Protein 7O5Y (pdb70)

Solvent-accessible surface area: 27830 Å² total

Secondary structure (DSSP, 8-state):
-TTT--HHHHHHHHHHHHHHHHHHHHH--BTTB--HHHHHHHHHHT-SS-------EEEE-TTS-EEEE--EEE-TT--SGGGEEEEEEEEEEPTTSS-EEEEEEEEETTT--EEEEEEEEE--/--TTT--HHHHHHHHHHHHHHHHHHHHHS-BTTB--HHHHHHHHHHT-SS-------EEEE-TTS-EEEE--EEE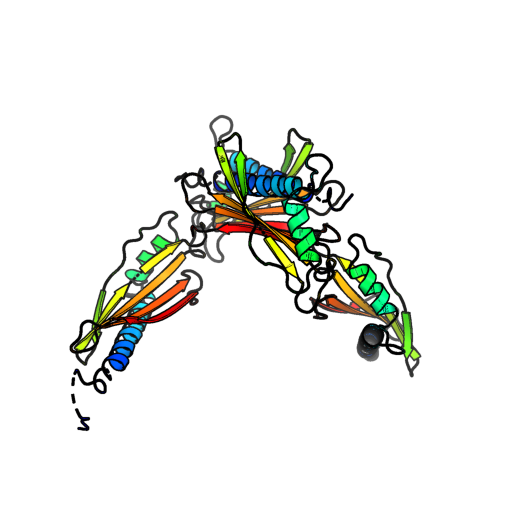PTT--SGGGEEEEEEEEEEPTTSS-EEEEEEEEETTT--EEEEEEEEE---/--STTT--HHHHHHHHHHHHHHHHHHHHHS-BTTB--HHHHHHHHHHT-SS-------EEEE-TTS-EEEE--EEEPTT--SGGGEEEEEEEEEEPTTSS-EEEEEEEEETTT--EEEEEEEEE---/-------TTT--HHHHHHHHHHHHHHHHHHHHHS-BTTB--HHHHHHHHHHT-SS-------EEEE-TTS-EEEE--EEE-TT--SGGGEEEEEEEEEEPTTSS-EEEEEEEEETTT--EEEEEEEEE-

Organism: Streptococcus sanguinis (NCBI:txid1305)

B-factor: mean 41.75, std 13.4, range [21.02, 93.72]

Sequence (506 aa):
QSQTQRYNYLKAKYTATSGTQLAWGAYLDPVDGNPSSVYAEFDERAHNVDPSTEPIKSTHTFKDGSVAEIENGQLVDGLTGPENYNITIKSKSKLAGSNDYYEHIVTFNFDTKGIRSEEGHLRSAQGQSQTQRYNYLKAKYTATSGTQLAWGAYLDPVDGNPSSVYAEFDERAHNVDPSTEPIKSTHTFKDGSVAEIENGQLVDGLTGPENYNITIKSKSKLAGSNDYYEHIVTFNFDTKGIRSEEGHLRSAQDHHHHQSQTQRYNYLKAKYTATSGTQLAWGAYLDPVDGNPSSVYAEFDERAHNNVDPSTEPIKSTHTFKDGSVAEIENGQLVDGLTGPENYNITIKSKSKLAGSNDYYEHIVTFNFDTKGIRSEEGHLRSSQTQRYNYLKAKYTATSGTQLAWGAYLDPVDGNPSSVYAEFDERAHNVDPSTEPIKSTHTFKDGSVAEIENGQLVDGLTGPENYNITIKSKSKLAGSNDYYEHIVTFNFDTKGIRSEEGHLRSA

Structure (mmCIF, N/CA/C/O backbone):
data_7O5Y
#
_entry.id   7O5Y
#
_cell.length_a   93.320
_cell.length_b   93.320
_cell.length_c   181.130
_cell.angle_alpha   90.000
_cell.angle_beta   90.000
_cell.angle_gamma   90.000
#
_symmetry.space_group_name_H-M   'P 43 21 2'
#
loop_
_entity.id
_entity.type
_entity.pdbx_description
1 polymer 'Type IV pilus biogenesis protein PilA'
2 non-polymer 'CHLORIDE ION'
3 water water
#
loop_
_atom_site.group_PDB
_atom_site.id
_atom_site.type_symbol
_atom_site.label_atom_id
_atom_site.label_alt_id
_atom_site.label_comp_id
_atom_site.label_asym_id
_atom_site.label_entity_id
_atom_site.label_seq_id
_atom_site.pdbx_PDB_ins_code
_atom_site.Cartn_x
_atom_site.Cartn_y
_atom_site.Cartn_z
_atom_site.occupancy
_atom_site.B_iso_or_equiv
_atom_site.auth_seq_id
_atom_site.auth_comp_id
_atom_site.auth_asym_id
_atom_site.auth_atom_id
_atom_site.pdbx_PDB_model_num
ATOM 1 N N . GLN A 1 12 ? 32.62400 32.40700 7.70600 1.000 50.47000 12 GLN B N 1
ATOM 2 C CA . GLN A 1 12 ? 33.60800 33.39200 7.26300 1.000 53.00000 12 GLN B CA 1
ATOM 3 C C . GLN A 1 12 ? 34.70200 33.61400 8.30500 1.000 44.56000 12 GLN B C 1
ATOM 4 O O . GLN A 1 12 ? 35.85300 33.24300 8.08900 1.000 43.35000 12 GLN B O 1
ATOM 10 N N . SER A 1 13 ? 34.34000 34.24000 9.42300 1.000 39.41000 13 SER B N 1
ATOM 11 C CA . SER A 1 13 ? 35.23700 34.30200 10.56700 1.000 36.80000 13 SER B CA 1
ATOM 12 C C . SER A 1 13 ? 35.43500 32.90600 11.15100 1.000 31.63000 13 SER B C 1
ATOM 13 O O . SER A 1 13 ? 34.65100 31.98600 10.90800 1.000 31.08000 13 SER B O 1
ATOM 16 N N . GLN A 1 14 ? 36.50400 32.75000 11.93600 1.000 30.17000 14 GLN B N 1
ATOM 17 C CA . GLN A 1 14 ? 36.67500 31.49900 12.66400 1.000 30.45000 14 GLN B CA 1
ATOM 18 C C . GLN A 1 14 ? 35.61000 31.33800 13.73900 1.000 29.74000 14 GLN B C 1
ATOM 19 O O . GLN A 1 14 ? 35.21900 30.21100 14.06700 1.000 27.57000 14 GLN B O 1
ATOM 25 N N . THR A 1 15 ? 35.13000 32.44900 14.29800 1.000 31.41000 15 THR B N 1
ATOM 26 C CA . THR A 1 15 ? 34.00100 32.38100 15.21700 1.000 31.65000 15 THR B CA 1
ATOM 27 C C . THR A 1 15 ? 32.77800 31.79600 14.52000 1.000 29.52000 15 THR B C 1
ATOM 28 O O . THR A 1 15 ? 32.11200 30.89300 15.04900 1.000 27.71000 15 THR B O 1
ATOM 32 N N . GLN A 1 16 ? 32.48300 32.28500 13.31500 1.000 31.59000 16 GLN B N 1
ATOM 33 C CA . GLN A 1 16 ? 31.33400 31.77300 12.57900 1.000 31.52000 16 GLN B CA 1
ATOM 34 C C . GLN A 1 16 ? 31.57400 30.34100 12.12400 1.000 29.83000 16 GLN B C 1
ATOM 35 O O . GLN A 1 16 ? 30.65400 29.51600 12.15200 1.000 28.71000 16 GLN B O 1
ATOM 41 N N . ARG A 1 17 ? 32.81000 30.01900 11.73000 1.000 26.42000 17 ARG B N 1
ATOM 42 C CA . ARG A 1 17 ? 33.12000 28.64400 11.34700 1.000 27.79000 17 ARG B CA 1
ATOM 43 C C . ARG A 1 17 ? 32.79000 27.65700 12.46800 1.000 27.30000 17 ARG B C 1
ATOM 44 O O . ARG A 1 17 ? 32.24300 26.58000 12.21000 1.000 27.65000 17 ARG B O 1
ATOM 60 N N . TYR A 1 19 ? 30.49500 28.02000 14.88700 1.000 25.60000 19 TYR B N 1
ATOM 61 C CA . TYR A 1 19 ? 29.04600 27.90300 14.94600 1.000 26.94000 19 TYR B CA 1
ATOM 62 C C . TYR A 1 19 ? 28.52700 27.07600 13.77600 1.000 26.88000 19 TYR B C 1
ATOM 63 O O . TYR A 1 19 ? 27.59100 26.28200 13.93400 1.000 28.13000 19 TYR B O 1
ATOM 72 N N . ASN A 1 20 ? 29.14900 27.22100 12.59900 1.000 28.41000 20 ASN B N 1
ATOM 73 C CA . ASN A 1 20 ? 28.71700 26.45100 11.43500 1.000 26.70000 20 ASN B CA 1
ATOM 74 C C . ASN A 1 20 ? 29.00100 24.96400 11.61500 1.000 27.83000 20 ASN B C 1
ATOM 75 O O . ASN A 1 20 ? 28.16700 24.12400 11.26200 1.000 25.65000 20 ASN B O 1
ATOM 80 N N . TYR A 1 21 ? 30.17600 24.62200 12.15500 1.000 24.32000 21 TYR B N 1
ATOM 81 C CA . TYR A 1 21 ? 30.48600 23.23300 12.48300 1.000 25.22000 21 TYR B CA 1
ATOM 82 C C . TYR A 1 21 ? 29.45400 22.63900 13.43600 1.000 25.95000 21 TYR B C 1
ATOM 83 O O . TYR A 1 21 ? 28.97500 21.51700 13.23000 1.000 23.11000 21 TYR B O 1
ATOM 92 N N . LEU A 1 22 ? 29.10200 23.37800 14.49600 1.000 24.26000 22 LEU B N 1
ATOM 93 C CA . LEU A 1 22 ? 28.12800 22.88200 15.46300 1.000 23.74000 22 LEU B CA 1
ATOM 94 C C . LEU A 1 22 ? 26.75600 22.69300 14.83700 1.000 23.54000 22 LEU B C 1
ATOM 95 O O . LEU A 1 22 ? 26.06300 21.71100 15.12900 1.000 26.44000 22 LEU B O 1
ATOM 100 N N . LYS A 1 23 ? 26.33700 23.64000 13.99500 1.000 23.13000 23 LYS B N 1
ATOM 101 C CA . LYS A 1 23 ? 25.02900 23.52900 13.35500 1.000 25.65000 23 LYS B CA 1
ATOM 102 C C . LYS A 1 23 ? 24.98400 22.33100 12.42000 1.000 24.01000 23 LYS B C 1
ATOM 103 O O . LYS A 1 23 ? 23.97800 21.61500 12.35800 1.000 23.28000 23 LYS B O 1
ATOM 109 N N . ALA A 1 24 ? 26.07800 22.09200 11.69800 1.000 24.37000 24 ALA B N 1
ATOM 110 C CA . ALA A 1 24 ? 26.15000 20.93600 10.81100 1.000 23.95000 24 ALA B CA 1
ATOM 111 C C . ALA A 1 24 ? 26.11700 19.62700 11.59200 1.000 24.45000 24 ALA B C 1
ATOM 112 O O . ALA A 1 24 ? 25.47600 18.65800 11.16600 1.000 23.65000 24 ALA B O 1
ATOM 114 N N . LYS A 1 25 ? 26.82500 19.56900 12.72900 1.000 24.44000 25 LYS B N 1
ATOM 115 C CA . LYS A 1 25 ? 26.75100 18.38800 13.58300 1.000 24.76000 25 LYS B CA 1
ATOM 116 C C . LYS A 1 25 ? 25.32600 18.16100 14.06300 1.000 24.29000 25 LYS B C 1
ATOM 117 O O . LYS A 1 25 ? 24.83800 17.02600 14.08500 1.000 22.98000 25 LYS B O 1
ATOM 123 N N . TYR A 1 26 ? 24.63600 19.23900 14.42500 1.000 22.92000 26 TYR B N 1
ATOM 124 C CA . TYR A 1 26 ? 23.26000 19.12000 14.88200 1.000 26.35000 26 TYR B CA 1
ATOM 125 C C . TYR A 1 26 ? 22.34400 18.65000 13.75800 1.000 23.13000 26 TYR B C 1
ATOM 126 O O . TYR A 1 26 ? 21.48200 17.79100 13.97000 1.000 25.48000 26 TYR B O 1
ATOM 135 N N . THR A 1 27 ? 22.51800 19.20100 12.56100 1.000 23.49000 27 THR B N 1
ATOM 136 C CA . THR A 1 27 ? 21.64500 18.83100 11.45100 1.000 23.35000 27 THR B CA 1
ATOM 137 C C . THR A 1 27 ? 21.89500 17.39700 11.01500 1.000 23.75000 27 THR B C 1
ATOM 138 O O . THR A 1 27 ? 20.94800 16.64500 10.75800 1.000 23.87000 27 THR B O 1
ATOM 142 N N . ALA A 1 28 ? 23.16400 16.99800 10.93800 1.000 22.62000 28 ALA B N 1
ATOM 143 C CA . ALA A 1 28 ? 23.48000 15.61300 10.61800 1.000 24.66000 28 ALA B CA 1
ATOM 144 C C . ALA A 1 28 ? 22.81400 14.66800 11.60700 1.000 23.74000 28 ALA B C 1
ATOM 145 O O . ALA A 1 28 ? 22.20900 13.66500 11.21200 1.000 23.13000 28 ALA B O 1
ATOM 147 N N . THR A 1 29 ? 22.89200 14.98800 12.90500 1.000 23.39000 29 THR B N 1
ATOM 148 C CA . THR A 1 29 ? 22.25400 14.14100 13.90700 1.000 22.17000 29 THR B CA 1
ATOM 149 C C . THR A 1 29 ? 20.74300 14.11300 13.72000 1.000 23.50000 29 THR B C 1
ATOM 150 O O . THR A 1 29 ? 20.11100 13.05800 13.87100 1.000 23.02000 29 THR B O 1
ATOM 154 N N . SER A 1 30 ? 20.14800 15.26600 13.39600 1.000 22.24000 30 SER B N 1
ATOM 155 C CA . SER A 1 30 ? 18.71800 15.31500 13.11500 1.000 23.91000 30 SER B CA 1
ATOM 156 C C . SER A 1 30 ? 18.35700 14.43400 11.93100 1.000 23.63000 30 SER B C 1
ATOM 157 O O . SER A 1 30 ? 17.28000 13.82800 11.91300 1.000 22.85000 30 SER B O 1
ATOM 160 N N . GLY A 1 31 ? 19.24200 14.35800 10.93500 1.000 23.25000 31 GLY B N 1
ATOM 161 C CA . GLY A 1 31 ? 19.01100 13.44800 9.82400 1.000 22.78000 31 GLY B CA 1
ATOM 162 C C . GLY A 1 31 ? 18.98800 12.00100 10.26100 1.000 25.08000 31 GLY B C 1
ATOM 163 O O . GLY A 1 31 ? 18.16400 11.20500 9.79500 1.000 23.06000 31 GLY B O 1
ATOM 164 N N . THR A 1 32 ? 19.88600 11.62700 11.16800 1.000 22.58000 32 THR B N 1
ATOM 165 C CA . THR A 1 32 ? 19.86800 10.26000 11.65800 1.000 23.08000 32 THR B CA 1
ATOM 166 C C . THR A 1 32 ? 18.56400 9.95700 12.37500 1.000 25.97000 32 THR B C 1
ATOM 167 O O . THR A 1 32 ? 17.99400 8.87400 12.20900 1.000 22.29000 32 THR B O 1
ATOM 171 N N . GLN A 1 33 ? 18.06900 10.90800 13.16800 1.000 23.47000 33 GLN B N 1
ATOM 172 C CA . GLN A 1 33 ? 16.79600 10.68700 13.84500 1.000 23.58000 33 GLN B CA 1
ATOM 173 C C . GLN A 1 33 ? 15.66600 10.53600 12.84100 1.000 24.69000 33 GLN B C 1
ATOM 174 O O . GLN A 1 33 ? 14.79600 9.67300 12.99600 1.000 23.53000 33 GLN B O 1
ATOM 180 N N . LEU A 1 34 ? 15.65900 11.37800 11.81400 1.000 24.37000 34 LEU B N 1
ATOM 181 C CA . LEU A 1 34 ? 14.63300 11.27000 10.78500 1.000 25.78000 34 LEU B CA 1
ATOM 182 C C . LEU A 1 34 ? 14.66400 9.88900 10.13900 1.000 24.96000 34 LEU B C 1
ATOM 183 O O . LEU A 1 34 ? 13.62100 9.25300 9.95500 1.000 25.09000 34 LEU B O 1
ATOM 188 N N . ALA A 1 35 ? 15.86200 9.40300 9.81000 1.000 22.52000 35 ALA B N 1
ATOM 189 C CA . ALA A 1 35 ? 16.00100 8.08600 9.19400 1.000 26.81000 35 ALA B CA 1
ATOM 190 C C . ALA A 1 35 ? 15.49200 6.98100 10.11600 1.000 26.12000 35 ALA B C 1
ATOM 191 O O . ALA A 1 35 ? 14.80100 6.05500 9.67500 1.000 26.56000 35 ALA B O 1
ATOM 193 N N . TRP A 1 36 ? 15.84900 7.05200 11.40300 1.000 23.36000 36 TRP B N 1
ATOM 194 C CA . TRP A 1 36 ? 15.37100 6.07500 12.37500 1.000 25.93000 36 TRP B CA 1
ATOM 195 C C . TRP A 1 36 ? 13.84600 6.04700 12.41900 1.000 26.51000 36 TRP B C 1
ATOM 196 O O . TRP A 1 36 ? 13.23200 4.97200 12.41100 1.000 26.71000 36 TRP B O 1
ATOM 207 N N . GLY A 1 37 ? 13.21900 7.22300 12.43500 1.000 25.87000 37 GLY B N 1
ATOM 208 C CA . GLY A 1 37 ? 11.76700 7.27900 12.40000 1.000 25.77000 37 GLY B CA 1
ATOM 209 C C . GLY A 1 37 ? 11.18800 6.72900 11.10600 1.000 27.12000 37 GLY B C 1
ATOM 210 O O . GLY A 1 37 ? 10.19900 5.99500 11.12600 1.000 29.94000 37 GLY B O 1
ATOM 211 N N . ALA A 1 38 ? 11.79800 7.07800 9.96900 1.000 26.02000 38 ALA B N 1
ATOM 212 C CA . ALA A 1 38 ? 11.31000 6.55400 8.69200 1.000 30.03000 38 ALA B CA 1
ATOM 213 C C . ALA A 1 38 ? 11.39300 5.03600 8.66200 1.000 31.00000 38 ALA B C 1
ATOM 214 O O . ALA A 1 38 ? 10.49800 4.36000 8.13700 1.000 30.24000 38 ALA B O 1
ATOM 216 N N . TYR A 1 39 ? 12.46700 4.48500 9.22800 1.000 26.80000 39 TYR B N 1
ATOM 217 C CA . TYR A 1 39 ? 12.63000 3.03900 9.31200 1.000 28.16000 39 TYR B CA 1
ATOM 218 C C . TYR A 1 39 ? 11.53500 2.41000 10.16600 1.000 31.12000 39 TYR B C 1
ATOM 219 O O . TYR A 1 39 ? 10.89900 1.43200 9.76100 1.000 31.82000 39 TYR B O 1
ATOM 228 N N . LEU A 1 40 ? 11.27900 2.97900 11.34100 1.000 27.05000 40 LEU B N 1
ATOM 229 C CA . LEU A 1 40 ? 10.44400 2.33100 12.34500 1.000 28.13000 40 LEU B CA 1
ATOM 230 C C . LEU A 1 40 ? 8.96400 2.65500 12.22000 1.000 32.93000 40 LEU B C 1
ATOM 231 O O . LEU A 1 40 ? 8.12700 1.80500 12.54800 1.000 34.76000 40 LEU B O 1
ATOM 236 N N . ASP A 1 41 ? 8.61700 3.85800 11.79200 1.000 35.56000 41 ASP B N 1
ATOM 237 C CA . ASP A 1 41 ? 7.23800 4.31100 11.94300 1.000 32.34000 41 ASP B CA 1
ATOM 238 C C . ASP A 1 41 ? 6.36300 3.72300 10.84400 1.000 38.16000 41 ASP B C 1
ATOM 239 O O . ASP A 1 41 ? 6.74900 3.74900 9.66800 1.000 38.52000 41 ASP B O 1
ATOM 244 N N . PRO A 1 42 ? 5.19600 3.18400 11.17800 1.000 42.19000 42 PRO B N 1
ATOM 245 C CA . PRO A 1 42 ? 4.30200 2.67000 10.14100 1.000 45.16000 42 PRO B CA 1
ATOM 246 C C . PRO A 1 42 ? 3.73200 3.80300 9.30500 1.000 47.06000 42 PRO B C 1
ATOM 247 O O . PRO A 1 42 ? 3.66500 4.96100 9.72800 1.000 44.33000 42 PRO B O 1
ATOM 251 N N . VAL A 1 43 ? 3.35300 3.45100 8.08000 1.000 47.62000 43 VAL B N 1
ATOM 252 C CA . VAL A 1 43 ? 2.66800 4.35300 7.16500 1.000 51.39000 43 VAL B CA 1
ATOM 253 C C . VAL A 1 43 ? 1.37100 3.67000 6.76000 1.000 58.14000 43 VAL B C 1
ATOM 254 O O . VAL A 1 43 ? 1.40000 2.57500 6.18400 1.000 54.50000 43 VAL B O 1
ATOM 258 N N . ASP A 1 44 ? 0.24000 4.30600 7.07200 1.000 61.88000 44 ASP B N 1
ATOM 259 C CA . ASP A 1 44 ? -1.08100 3.73400 6.80800 1.000 60.59000 44 ASP B CA 1
ATOM 260 C C . ASP A 1 44 ? -1.19400 2.32500 7.38600 1.000 59.58000 44 ASP B C 1
ATOM 261 O O . ASP A 1 44 ? -1.72000 1.40500 6.75400 1.000 58.46000 44 ASP B O 1
ATOM 266 N N . GLY A 1 45 ? -0.67000 2.15000 8.59600 1.000 58.64000 45 GLY B N 1
ATOM 267 C CA . GLY A 1 45 ? -0.81200 0.91000 9.32500 1.000 57.73000 45 GLY B CA 1
ATOM 268 C C . GLY A 1 45 ? 0.14600 -0.20100 8.94900 1.000 61.32000 45 GLY B C 1
ATOM 269 O O . GLY A 1 45 ? 0.08500 -1.27200 9.56600 1.000 64.75000 45 GLY B O 1
ATOM 270 N N . ASN A 1 46 ? 1.02400 0.00700 7.98100 1.000 56.72000 46 ASN B N 1
ATOM 271 C CA . ASN A 1 46 ? 1.94200 -1.03800 7.54000 1.000 56.28000 46 ASN B CA 1
ATOM 272 C C . ASN A 1 46 ? 3.36300 -0.51100 7.52100 1.000 50.68000 46 ASN B C 1
ATOM 273 O O . ASN A 1 46 ? 3.58500 0.70500 7.51600 1.000 50.99000 46 ASN B O 1
ATOM 278 N N . PRO A 1 47 ? 4.36300 -1.40500 7.53200 1.000 54.22000 47 PRO B N 1
ATOM 279 C CA . PRO A 1 47 ? 5.76200 -0.95800 7.54100 1.000 51.15000 47 PRO B CA 1
ATOM 280 C C . PRO A 1 47 ? 6.06800 0.02400 6.42000 1.000 47.78000 47 PRO B C 1
ATOM 281 O O . PRO A 1 47 ? 5.41800 0.03200 5.37200 1.000 42.78000 47 PRO B O 1
ATOM 285 N N . SER A 1 48 ? 7.06300 0.87000 6.66200 1.000 37.04000 48 SER B N 1
ATOM 286 C CA . SER A 1 48 ? 7.53300 1.78700 5.64300 1.000 36.32000 48 SER B CA 1
ATOM 287 C C . SER A 1 48 ? 8.10600 1.00800 4.47000 1.000 34.40000 48 SER B C 1
ATOM 288 O O . SER A 1 48 ? 8.48100 -0.15900 4.59300 1.000 38.85000 48 SER B O 1
ATOM 291 N N . SER A 1 49 ? 8.19100 1.67600 3.32100 1.000 38.06000 49 SER B N 1
ATOM 292 C CA . SER A 1 49 ? 8.87200 1.05100 2.19800 1.000 41.15000 49 SER B CA 1
ATOM 293 C C . SER A 1 49 ? 10.33100 0.77100 2.54100 1.000 37.15000 49 SER B C 1
ATOM 294 O O . SER A 1 49 ? 10.88300 -0.24600 2.11100 1.000 35.79000 49 SER B O 1
ATOM 297 N N . VAL A 1 50 ? 10.95200 1.63500 3.35000 1.000 36.69000 50 VAL B N 1
ATOM 298 C CA . VAL A 1 50 ? 12.34800 1.40700 3.72900 1.000 36.21000 50 VAL B CA 1
ATOM 299 C C . VAL A 1 50 ? 12.46200 0.19700 4.63800 1.000 30.25000 50 VAL B C 1
ATOM 300 O O . VAL A 1 50 ? 13.35500 -0.65000 4.46100 1.000 33.00000 50 VAL B O 1
ATOM 304 N N . TYR A 1 51 ? 11.57300 0.06300 5.63200 1.000 30.02000 51 TYR B N 1
ATOM 305 C CA . TYR A 1 51 ? 11.61500 -1.11600 6.48300 1.000 32.37000 51 TYR B CA 1
ATOM 306 C C . TYR A 1 51 ? 11.35900 -2.38000 5.67000 1.000 34.46000 51 TYR B C 1
ATOM 307 O O . TYR A 1 51 ? 12.05200 -3.38800 5.82700 1.000 32.83000 51 TYR B O 1
ATOM 316 N N . ALA A 1 52 ? 10.34600 -2.33400 4.80100 1.000 34.67000 52 ALA B N 1
ATOM 317 C CA . ALA A 1 52 ? 10.03100 -3.49200 3.97000 1.000 37.84000 52 ALA B CA 1
ATOM 318 C C . ALA A 1 52 ? 11.23800 -3.92400 3.15000 1.000 33.94000 52 ALA B C 1
ATOM 319 O O . ALA A 1 52 ? 11.49900 -5.12400 3.00600 1.000 36.86000 52 ALA B O 1
ATOM 321 N N . GLU A 1 53 ? 11.99000 -2.96400 2.61000 1.000 31.24000 53 GLU B N 1
ATOM 322 C CA . GLU A 1 53 ? 13.16300 -3.30800 1.81500 1.000 32.23000 53 GLU B CA 1
ATOM 323 C C . GLU A 1 53 ? 14.20900 -4.01800 2.66600 1.000 34.55000 53 GLU B C 1
ATOM 324 O O . GLU A 1 53 ? 14.77500 -5.03800 2.25700 1.000 32.02000 53 GLU B O 1
ATOM 330 N N . PHE A 1 54 ? 14.47700 -3.49500 3.86500 1.000 29.35000 54 PHE B N 1
ATOM 331 C CA . PHE A 1 54 ? 15.51100 -4.10400 4.69000 1.000 31.16000 54 PHE B CA 1
ATOM 332 C C . PHE A 1 54 ? 15.04800 -5.43000 5.26900 1.000 28.54000 54 PHE B C 1
ATOM 333 O O . PHE A 1 54 ? 15.86800 -6.33000 5.48400 1.000 31.67000 54 PHE B O 1
ATOM 341 N N . ASP A 1 55 ? 13.74600 -5.56400 5.52700 1.000 31.47000 55 ASP B N 1
ATOM 342 C CA . ASP A 1 55 ? 13.20200 -6.83900 5.97800 1.000 35.22000 55 ASP B CA 1
ATOM 343 C C . ASP A 1 55 ? 13.42700 -7.92200 4.92700 1.000 38.63000 55 ASP B C 1
ATOM 344 O O . ASP A 1 55 ? 13.83200 -9.04400 5.25300 1.000 34.57000 55 ASP B O 1
ATOM 349 N N . GLU A 1 56 ? 13.19500 -7.59000 3.65500 1.000 35.01000 56 GLU B N 1
ATOM 350 C CA . GLU A 1 56 ? 13.48300 -8.53700 2.58400 1.000 38.42000 56 GLU B CA 1
ATOM 351 C C . GLU A 1 56 ? 14.97100 -8.84800 2.51500 1.000 36.78000 56 GLU B C 1
ATOM 352 O O . GLU A 1 56 ? 15.36700 -10.01200 2.37500 1.000 33.77000 56 GLU B O 1
ATOM 358 N N . ARG A 1 57 ? 15.81500 -7.81500 2.58100 1.000 34.59000 57 ARG B N 1
ATOM 359 C CA . ARG A 1 57 ? 17.25700 -8.03300 2.52200 1.000 31.92000 57 ARG B CA 1
ATOM 360 C C . ARG A 1 57 ? 17.72700 -8.90700 3.67500 1.000 33.13000 57 ARG B C 1
ATOM 361 O O . ARG A 1 57 ? 18.51100 -9.84000 3.47800 1.000 33.54000 57 ARG B O 1
ATOM 369 N N . ALA A 1 58 ? 17.26600 -8.60400 4.89200 1.000 30.32000 58 ALA B N 1
ATOM 370 C CA . ALA A 1 58 ? 17.75600 -9.31600 6.06900 1.000 31.16000 58 ALA B CA 1
ATOM 371 C C . ALA A 1 58 ? 17.47700 -10.80900 5.98500 1.000 37.53000 58 ALA B C 1
ATOM 372 O O . ALA A 1 58 ? 18.20700 -11.61200 6.57800 1.000 37.89000 58 ALA B O 1
ATOM 374 N N . HIS A 1 59 ? 16.42700 -11.20200 5.26800 1.000 36.14000 59 HIS B N 1
ATOM 375 C CA . HIS A 1 59 ? 16.04000 -12.60200 5.17100 1.000 37.71000 59 HIS B CA 1
ATOM 376 C C . HIS A 1 59 ? 16.46300 -13.23100 3.85000 1.000 40.79000 59 HIS B C 1
ATOM 377 O O . HIS A 1 59 ? 15.94800 -14.29300 3.47900 1.000 40.71000 59 HIS B O 1
ATOM 384 N N . ASN A 1 60 ? 17.40000 -12.60600 3.14800 1.000 36.75000 60 ASN B N 1
ATOM 385 C CA . ASN A 1 60 ? 17.91500 -13.09700 1.87900 1.000 41.08000 60 ASN B CA 1
ATOM 386 C C . ASN A 1 60 ? 19.37300 -13.49800 2.05500 1.000 39.01000 60 ASN B C 1
ATOM 387 O O . ASN A 1 60 ? 20.14200 -12.78800 2.70800 1.000 38.83000 60 ASN B O 1
ATOM 392 N N . VAL A 1 61 ? 19.76100 -14.63800 1.47500 1.000 39.13000 61 VAL B N 1
ATOM 393 C CA . VAL A 1 61 ? 21.13100 -15.11700 1.66300 1.000 40.72000 61 VAL B CA 1
ATOM 394 C C . VAL A 1 61 ? 22.13900 -14.35600 0.82000 1.000 38.80000 61 VAL B C 1
ATOM 395 O O . VAL A 1 61 ? 23.34600 -14.46300 1.06700 1.000 43.10000 61 VAL B O 1
ATOM 399 N N . ASP A 1 62 ? 21.68500 -13.59200 -0.16700 1.000 37.09000 62 ASP B N 1
ATOM 400 C CA . ASP A 1 62 ? 22.55800 -12.76800 -1.00500 1.000 43.30000 62 ASP B CA 1
ATOM 401 C C . ASP A 1 62 ? 21.82700 -11.45900 -1.25900 1.000 39.25000 62 ASP B C 1
ATOM 402 O O . ASP A 1 62 ? 21.34600 -11.19100 -2.36900 1.000 40.25000 62 ASP B O 1
ATOM 407 N N . PRO A 1 63 ? 21.69000 -10.62400 -0.23200 1.000 39.96000 63 PRO B 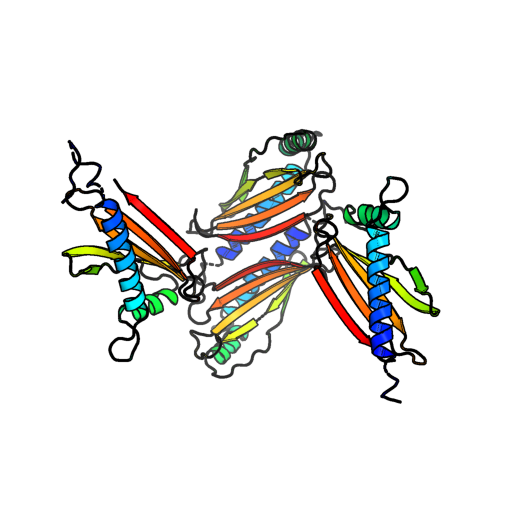N 1
ATOM 408 C CA . PRO A 1 63 ? 20.80900 -9.46300 -0.33700 1.000 35.91000 63 PRO B CA 1
ATOM 409 C C . PRO A 1 63 ? 21.39000 -8.38600 -1.23100 1.000 33.20000 63 PRO B C 1
ATOM 410 O O . PRO A 1 63 ? 22.60400 -8.28600 -1.42900 1.000 35.04000 63 PRO B O 1
ATOM 414 N N . SER A 1 64 ? 20.49000 -7.57600 -1.77900 1.000 36.05000 64 SER B N 1
ATOM 415 C CA . SER A 1 64 ? 20.89200 -6.32300 -2.39300 1.000 33.99000 64 SER B CA 1
ATOM 416 C C . SER A 1 64 ? 21.72000 -5.51100 -1.40900 1.000 31.02000 64 SER B C 1
ATOM 417 O O . SER A 1 64 ? 21.44000 -5.49700 -0.20900 1.000 33.33000 64 SER B O 1
ATOM 420 N N . THR A 1 65 ? 22.76200 -4.86200 -1.92000 1.000 31.98000 65 THR B N 1
ATOM 421 C CA . THR A 1 65 ? 23.52700 -3.88500 -1.15600 1.000 35.18000 65 THR B CA 1
ATOM 422 C C . THR A 1 65 ? 23.47200 -2.51900 -1.82900 1.000 34.47000 65 THR B C 1
ATOM 423 O O . THR A 1 65 ? 24.44600 -1.76700 -1.81400 1.000 34.59000 65 THR B O 1
ATOM 427 N N . GLU A 1 66 ? 22.33100 -2.20500 -2.43100 1.000 35.00000 66 GLU B N 1
ATOM 428 C CA . GLU A 1 66 ? 22.11600 -0.90200 -3.04600 1.000 36.43000 66 GLU B CA 1
ATOM 429 C C . GLU A 1 66 ? 21.73000 0.10800 -1.97400 1.000 28.26000 66 GLU B C 1
ATOM 430 O O . GLU A 1 66 ? 20.75000 -0.10700 -1.25800 1.000 29.67000 66 GLU B O 1
ATOM 436 N N . PRO A 1 67 ? 22.45600 1.21800 -1.83600 1.000 30.86000 67 PRO B N 1
ATOM 437 C CA . PRO A 1 67 ? 22.06900 2.21300 -0.83300 1.000 31.32000 67 PRO B CA 1
ATOM 438 C C . PRO A 1 67 ? 20.69500 2.78900 -1.12600 1.000 31.87000 67 PRO B C 1
ATOM 439 O O . PRO A 1 67 ? 20.26900 2.90500 -2.27900 1.000 33.71000 67 PRO B O 1
ATOM 443 N N . ILE A 1 68 ? 19.99400 3.12500 -0.05300 1.000 27.45000 68 ILE B N 1
ATOM 444 C CA . ILE A 1 68 ? 18.73300 3.84500 -0.11000 1.000 29.78000 68 ILE B CA 1
ATOM 445 C C . ILE A 1 68 ? 19.02000 5.28200 0.30300 1.000 29.72000 68 ILE B C 1
ATOM 446 O O . ILE A 1 68 ? 19.47900 5.53400 1.42500 1.000 28.08000 68 ILE B O 1
ATOM 451 N N . LYS A 1 69 ? 18.77700 6.22200 -0.60600 1.000 29.82000 69 LYS B N 1
ATOM 452 C CA . LYS A 1 69 ? 19.24100 7.59200 -0.44800 1.000 28.31000 69 LYS B CA 1
ATOM 453 C C . LYS A 1 69 ? 18.06500 8.55100 -0.35800 1.000 29.39000 69 LYS B C 1
ATOM 454 O O . LYS A 1 69 ? 17.05200 8.37500 -1.03900 1.000 28.62000 69 LYS B O 1
ATOM 460 N N . SER A 1 70 ? 18.20900 9.57000 0.48700 1.000 26.21000 70 SER B N 1
ATOM 461 C CA . SER A 1 70 ? 17.20100 10.61200 0.60600 1.000 24.06000 70 SER B CA 1
ATOM 462 C C . SER A 1 70 ? 17.88600 11.88900 1.06400 1.000 27.21000 70 SER B C 1
ATOM 463 O O . SER A 1 70 ? 19.02300 11.86900 1.53800 1.000 26.73000 70 SER B O 1
ATOM 466 N N . THR A 1 71 ? 17.19800 13.00900 0.87800 1.000 22.13000 71 THR B N 1
ATOM 467 C CA . THR A 1 71 ? 17.68100 14.31000 1.32500 1.000 21.32000 71 THR B CA 1
ATOM 468 C C . THR A 1 71 ? 16.52000 15.01100 2.01000 1.000 25.14000 71 THR B C 1
ATOM 469 O O . THR A 1 71 ? 15.37600 14.86700 1.58100 1.000 23.19000 71 THR B O 1
ATOM 473 N N . HIS A 1 72 ? 16.79800 15.73900 3.08900 1.000 22.21000 72 HIS B N 1
ATOM 474 C CA . HIS A 1 72 ? 15.71700 16.37700 3.82200 1.000 24.83000 72 HIS B CA 1
ATOM 475 C C . HIS A 1 72 ? 16.09600 17.80400 4.17300 1.000 27.49000 72 HIS B C 1
ATOM 476 O O . HIS A 1 72 ? 17.22300 18.06300 4.59500 1.000 24.28000 72 HIS B O 1
ATOM 483 N N . THR A 1 73 ? 15.15600 18.72800 3.98900 1.000 24.56000 73 THR B N 1
ATOM 484 C CA . THR A 1 73 ? 15.32400 20.11200 4.41800 1.000 27.82000 73 THR B CA 1
ATOM 485 C C . THR A 1 73 ? 14.47100 20.32300 5.66100 1.000 29.62000 73 THR B C 1
ATOM 486 O O . THR A 1 73 ? 13.25600 20.09500 5.62800 1.000 29.60000 73 THR B O 1
ATOM 490 N N . PHE A 1 74 ? 15.10600 20.73700 6.75600 1.000 28.10000 74 PHE B N 1
ATOM 491 C CA . PHE A 1 74 ? 14.39600 20.99800 7.99800 1.000 31.15000 74 PHE B CA 1
ATOM 492 C C . PHE A 1 74 ? 13.78800 22.40900 7.97900 1.000 31.12000 74 PHE B C 1
ATOM 493 O O . PHE A 1 74 ? 14.04800 23.20900 7.07900 1.000 31.89000 74 PHE B O 1
ATOM 501 N N . LYS A 1 75 ? 12.95500 22.70000 8.99200 1.000 37.28000 75 LYS B N 1
ATOM 502 C CA . LYS A 1 75 ? 12.28800 24.00400 9.10200 1.000 39.80000 75 LYS B CA 1
ATOM 503 C C . LYS A 1 75 ? 13.26700 25.16600 8.96400 1.000 40.84000 75 LYS B C 1
ATOM 504 O O . LYS A 1 75 ? 12.98400 26.14400 8.26100 1.000 40.05000 75 LYS B O 1
ATOM 510 N N . ASP A 1 76 ? 14.41500 25.08800 9.63800 1.000 38.33000 76 ASP B N 1
ATOM 511 C CA . ASP A 1 76 ? 15.36700 26.19200 9.59800 1.000 39.37000 76 ASP B CA 1
ATOM 512 C C . ASP A 1 76 ? 16.15400 26.25600 8.30100 1.000 42.59000 76 ASP B C 1
ATOM 513 O O . ASP A 1 76 ? 17.05300 27.09500 8.18500 1.000 45.45000 76 ASP B O 1
ATOM 518 N N . GLY A 1 77 ? 15.84700 25.40900 7.32300 1.000 36.85000 77 GLY B N 1
ATOM 519 C CA . GLY A 1 77 ? 16.53600 25.46500 6.05700 1.000 35.54000 77 GLY B CA 1
ATOM 520 C C . GLY A 1 77 ? 17.82400 24.67900 5.98800 1.000 34.26000 77 GLY B C 1
ATOM 521 O O . GLY A 1 77 ? 18.46200 24.66700 4.92800 1.000 34.34000 77 GLY B O 1
ATOM 522 N N . SER A 1 78 ? 18.24000 24.03200 7.07400 1.000 32.25000 78 SER B N 1
ATOM 523 C CA . SER A 1 78 ? 19.41500 23.18300 6.97300 1.000 30.19000 78 SER B CA 1
ATOM 524 C C . SER A 1 78 ? 19.03500 21.85200 6.32700 1.000 28.43000 78 SER B C 1
ATOM 525 O O . SER A 1 78 ? 17.88500 21.40500 6.37800 1.000 27.82000 78 SER B O 1
ATOM 528 N N . VAL A 1 79 ? 20.02100 21.22200 5.70300 1.000 27.73000 79 VAL B N 1
ATOM 529 C CA . VAL A 1 79 ? 19.79400 20.07100 4.84000 1.000 26.94000 79 VAL B CA 1
ATOM 530 C C . VAL A 1 79 ? 20.65100 18.91100 5.32400 1.000 26.19000 79 VAL B C 1
ATOM 531 O O . VAL A 1 79 ? 21.85000 19.07900 5.57200 1.000 25.45000 79 VAL B O 1
ATOM 535 N N . ALA A 1 80 ? 20.03800 17.73700 5.44400 1.000 22.87000 80 ALA B N 1
ATOM 536 C CA . ALA A 1 80 ? 20.75900 16.49600 5.68600 1.000 21.84000 80 ALA B CA 1
ATOM 537 C C . ALA A 1 80 ? 20.61700 15.57500 4.48300 1.000 25.25000 80 ALA B C 1
ATOM 538 O O . ALA A 1 80 ? 19.51000 15.35700 3.98600 1.000 22.41000 80 ALA B O 1
ATOM 540 N N . GLU A 1 81 ? 21.74300 15.01900 4.03900 1.000 21.99000 81 GLU B N 1
ATOM 541 C CA . GLU A 1 81 ? 21.77900 14.02400 2.97700 1.000 24.19000 81 GLU B CA 1
ATOM 542 C C . GLU A 1 81 ? 21.99900 12.66900 3.63400 1.000 26.30000 81 GLU B C 1
ATOM 543 O O . GLU A 1 81 ? 23.00300 12.47000 4.32700 1.000 25.32000 81 GLU B O 1
ATOM 549 N N . ILE A 1 82 ? 21.06300 11.74800 3.41700 1.000 21.50000 82 ILE B N 1
ATOM 550 C CA . ILE A 1 82 ? 20.94800 10.54000 4.22100 1.000 21.31000 82 ILE B CA 1
ATOM 551 C C . ILE A 1 82 ? 21.06000 9.31400 3.32400 1.000 28.07000 82 ILE B C 1
ATOM 552 O O . ILE A 1 82 ? 20.48900 9.27700 2.23300 1.000 24.93000 82 ILE B O 1
ATOM 557 N N . GLU A 1 83 ? 21.78000 8.30400 3.80400 1.000 25.47000 83 GLU B N 1
ATOM 558 C CA . GLU A 1 83 ? 21.87900 7.03000 3.10400 1.000 28.27000 83 GLU B CA 1
ATOM 559 C C . GLU A 1 83 ? 21.71400 5.90400 4.11100 1.000 31.92000 83 GLU B C 1
ATOM 560 O O . GLU A 1 83 ? 22.24700 5.98200 5.22200 1.000 29.62000 83 GLU B O 1
ATOM 574 N N . ASN A 1 85 ? 22.02500 1.52400 4.26700 1.000 26.28000 85 ASN B N 1
ATOM 575 C CA . ASN A 1 85 ? 22.43000 0.30400 3.58200 1.000 23.22000 85 ASN B CA 1
ATOM 576 C C . ASN A 1 85 ? 22.65600 -0.76700 4.63900 1.000 26.92000 85 ASN B C 1
ATOM 577 O O . ASN A 1 85 ? 22.70000 -0.48000 5.83600 1.000 25.60000 85 ASN B O 1
ATOM 582 N N . GLY A 1 86 ? 22.78700 -2.00800 4.18400 1.000 25.62000 86 GLY B N 1
ATOM 583 C CA . GLY A 1 86 ? 23.00500 -3.12500 5.09400 1.000 25.81000 86 GLY B CA 1
ATOM 584 C C . GLY A 1 86 ? 23.96200 -4.09100 4.51800 1.000 26.00000 86 GLY B C 1
ATOM 585 O O . GLY A 1 86 ? 24.20900 -4.15600 3.30000 1.000 30.87000 86 GLY B O 1
ATOM 586 N N . GLN A 1 87 ? 24.57500 -4.90200 5.39600 1.000 30.60000 87 GLN B N 1
ATOM 587 C CA . GLN A 1 87 ? 25.38100 -6.01200 4.94900 1.000 35.14000 87 GLN B CA 1
ATOM 588 C C . GLN A 1 87 ? 25.34700 -7.10400 6.00200 1.000 36.57000 87 GLN B C 1
ATOM 589 O O . GLN A 1 87 ? 25.14500 -6.84000 7.19200 1.000 31.67000 87 GLN B O 1
ATOM 595 N N . LEU A 1 88 ? 25.52200 -8.33500 5.53900 1.000 34.56000 88 LEU B N 1
ATOM 596 C CA . LEU A 1 88 ? 25.64100 -9.47500 6.42900 1.000 36.84000 88 LEU B CA 1
ATOM 597 C C . LEU A 1 88 ? 27.04300 -9.52700 7.01300 1.000 34.50000 88 LEU B C 1
ATOM 598 O O . LEU A 1 88 ? 28.01700 -9.16100 6.34800 1.000 37.64000 88 LEU B O 1
ATOM 603 N N . VAL A 1 89 ? 27.13600 -9.95400 8.27500 1.000 41.95000 89 VAL B N 1
ATOM 604 C CA . VAL A 1 89 ? 28.43900 -10.25900 8.85400 1.000 44.32000 89 VAL B CA 1
ATOM 605 C C . VAL A 1 89 ? 29.13000 -11.26500 7.94700 1.000 45.17000 89 VAL B C 1
ATOM 606 O O . VAL A 1 89 ? 28.49400 -12.17600 7.40700 1.000 43.24000 89 VAL B O 1
ATOM 610 N N . ASP A 1 90 ? 30.43100 -11.07500 7.74200 1.000 46.29000 90 ASP B N 1
ATOM 611 C CA . ASP A 1 90 ? 31.11000 -11.77400 6.65900 1.000 55.07000 90 ASP B CA 1
ATOM 612 C C . ASP A 1 90 ? 31.04400 -13.28300 6.85500 1.000 52.01000 90 ASP B C 1
ATOM 613 O O . ASP A 1 90 ? 31.42800 -13.81000 7.90300 1.000 52.50000 90 ASP B O 1
ATOM 618 N N . GLY A 1 91 ? 30.53100 -13.97200 5.84000 1.000 53.42000 91 GLY B N 1
ATOM 619 C CA . GLY A 1 91 ? 30.41600 -15.41100 5.86800 1.000 54.41000 91 GLY B CA 1
ATOM 620 C C . GLY A 1 91 ? 29.14500 -15.95100 6.48200 1.000 54.01000 91 GLY B C 1
ATOM 621 O O . GLY A 1 91 ? 28.95300 -17.17200 6.48000 1.000 54.00000 91 GLY B O 1
ATOM 622 N N . LEU A 1 92 ? 28.27100 -15.09400 7.00300 1.000 50.54000 92 LEU B N 1
ATOM 623 C CA . LEU A 1 92 ? 27.04800 -15.52700 7.66400 1.000 44.89000 92 LEU B CA 1
ATOM 624 C C . LEU A 1 92 ? 25.82400 -15.04000 6.89700 1.000 43.90000 92 LEU B C 1
ATOM 625 O O . LEU A 1 92 ? 25.90300 -14.16500 6.03100 1.000 43.36000 92 LEU B O 1
ATOM 630 N N . THR A 1 93 ? 24.68300 -15.64500 7.21700 1.000 44.25000 93 THR B N 1
ATOM 631 C CA . THR A 1 93 ? 23.39200 -15.20900 6.71300 1.000 42.97000 93 THR B CA 1
ATOM 632 C C . THR A 1 93 ? 22.40100 -15.21600 7.86500 1.000 38.49000 93 THR B C 1
ATOM 633 O O . THR A 1 93 ? 22.70700 -15.66000 8.97600 1.000 44.00000 93 THR B O 1
ATOM 637 N N . GLY A 1 94 ? 21.19800 -14.72200 7.58500 1.000 36.39000 94 GLY B N 1
ATOM 638 C CA . GLY A 1 94 ? 20.15600 -14.63500 8.57700 1.000 38.97000 94 GLY B CA 1
ATOM 639 C C . GLY A 1 94 ? 19.99900 -13.22400 9.10900 1.000 36.09000 94 GLY B C 1
ATOM 640 O O . GLY A 1 94 ? 20.95100 -12.43800 9.13100 1.000 34.97000 94 GLY B O 1
ATOM 641 N N . PRO A 1 95 ? 18.78600 -12.87700 9.54700 1.000 35.75000 95 PRO B N 1
ATOM 642 C CA . PRO A 1 95 ? 18.55000 -11.51000 10.04000 1.000 34.79000 95 PRO B CA 1
ATOM 643 C C . PRO A 1 95 ? 19.37600 -11.14200 11.26200 1.000 36.33000 95 PRO B C 1
ATOM 644 O O . PRO A 1 95 ? 19.73300 -9.96900 11.42700 1.000 34.29000 95 PRO B O 1
ATOM 648 N N . GLU A 1 96 ? 19.69900 -12.10200 12.12700 1.000 35.02000 96 GLU B N 1
ATOM 649 C CA . GLU A 1 96 ? 20.50100 -11.77800 13.30100 1.000 37.67000 96 GLU B CA 1
ATOM 650 C C . GLU A 1 96 ? 21.93200 -11.40200 12.92900 1.000 34.18000 96 GLU B C 1
ATOM 651 O O . GLU A 1 96 ? 22.66000 -10.85600 13.76700 1.000 38.10000 96 GLU B O 1
ATOM 657 N N . ASN A 1 97 ? 22.35000 -11.68500 11.69500 1.000 33.66000 97 ASN B N 1
ATOM 658 C CA . ASN A 1 97 ? 23.67600 -11.33700 11.20600 1.000 34.69000 97 ASN B CA 1
ATOM 659 C C . ASN A 1 97 ? 23.64000 -10.19800 10.19300 1.000 31.30000 97 ASN B C 1
ATOM 660 O O . ASN A 1 97 ? 24.60000 -10.00200 9.44300 1.000 32.68000 97 ASN B O 1
ATOM 665 N N . TYR A 1 98 ? 22.55500 -9.43900 10.16300 1.000 34.50000 98 TYR B N 1
ATOM 666 C CA . TYR A 1 98 ? 22.36900 -8.37200 9.19000 1.000 31.07000 98 TYR B CA 1
ATOM 667 C C . TYR A 1 98 ? 22.40500 -7.04400 9.92800 1.000 28.48000 98 TYR B C 1
ATOM 668 O O . TYR A 1 98 ? 21.59400 -6.81100 10.83000 1.000 30.02000 98 TYR B O 1
ATOM 677 N N . ASN A 1 99 ? 23.34200 -6.18400 9.55500 1.000 28.33000 99 ASN B N 1
ATOM 678 C CA . ASN A 1 99 ? 23.53900 -4.91400 10.23500 1.000 29.78000 99 ASN B CA 1
ATOM 679 C C . ASN A 1 99 ? 23.33200 -3.77100 9.25700 1.000 24.99000 99 ASN B C 1
ATOM 680 O O . ASN A 1 99 ? 23.84200 -3.80500 8.13400 1.000 28.48000 99 ASN B O 1
ATOM 685 N N . ILE A 1 100 ? 22.59500 -2.75700 9.70100 1.000 25.66000 100 ILE B N 1
ATOM 686 C CA . ILE A 1 100 ? 22.16700 -1.64900 8.85500 1.000 24.39000 100 ILE B CA 1
ATOM 687 C C . ILE A 1 100 ? 22.88300 -0.38500 9.31100 1.000 24.78000 100 ILE B C 1
ATOM 688 O O . ILE A 1 100 ? 22.99100 -0.11900 10.51300 1.000 24.86000 100 ILE B O 1
ATOM 693 N N . THR A 1 101 ? 23.39500 0.37600 8.35000 1.000 23.55000 101 THR B N 1
ATOM 694 C CA . THR A 1 101 ? 24.15200 1.58700 8.61800 1.000 24.90000 101 THR B CA 1
ATOM 695 C C . THR A 1 101 ? 23.39100 2.79100 8.08400 1.000 26.10000 101 THR B C 1
ATOM 696 O O . THR A 1 101 ? 22.99000 2.80900 6.91700 1.000 27.57000 101 THR B O 1
ATOM 700 N N . ILE A 1 102 ? 23.17900 3.77600 8.94800 1.000 24.02000 102 ILE B N 1
ATOM 701 C CA . ILE A 1 102 ? 22.65100 5.07700 8.56100 1.000 21.35000 102 ILE B CA 1
ATOM 702 C C . ILE A 1 102 ? 23.82600 6.03300 8.44800 1.000 23.93000 102 ILE B C 1
ATOM 703 O O . ILE A 1 102 ? 24.63600 6.13600 9.37600 1.000 24.93000 102 ILE B O 1
ATOM 708 N N . LYS A 1 103 ? 23.93600 6.72600 7.31900 1.000 21.02000 103 LYS B N 1
ATOM 709 C CA . LYS A 1 103 ? 24.88500 7.82200 7.18200 1.000 21.42000 103 LYS B CA 1
ATOM 710 C C . LYS A 1 103 ? 24.10400 9.09900 6.92300 1.000 25.08000 103 LYS B C 1
ATOM 711 O O . LYS A 1 103 ? 23.23800 9.13200 6.04500 1.000 27.58000 103 LYS B O 1
ATOM 717 N N . SER A 1 104 ? 24.39400 10.13900 7.69600 1.000 21.38000 104 SER B N 1
ATOM 718 C CA . SER A 1 104 ? 23.71000 11.41800 7.56200 1.000 24.90000 104 SER B CA 1
ATOM 719 C C . SER A 1 104 ? 24.76200 12.51600 7.49400 1.000 23.22000 104 SER B C 1
ATOM 720 O O . SER A 1 104 ? 25.58500 12.64600 8.40800 1.000 26.85000 104 SER B O 1
ATOM 723 N N . LYS A 1 105 ? 24.74700 13.29000 6.40900 1.000 21.75000 105 LYS B N 1
ATOM 724 C CA . LYS A 1 105 ? 25.73900 14.32600 6.14600 1.000 24.84000 105 LYS B CA 1
ATOM 725 C C . LYS A 1 105 ? 25.07300 15.69000 6.07200 1.000 24.81000 105 LYS B C 1
ATOM 726 O O . LYS A 1 105 ? 23.97800 15.82300 5.52000 1.000 25.45000 105 LYS B O 1
ATOM 732 N N . SER A 1 106 ? 25.75900 16.71300 6.57500 1.000 23.74000 106 SER B N 1
ATOM 733 C CA . SER A 1 106 ? 25.25600 18.06900 6.41300 1.000 23.65000 106 SER B CA 1
ATOM 734 C C . SER A 1 106 ? 26.44300 19.00000 6.22300 1.000 28.46000 106 SER B C 1
ATOM 735 O O . SER A 1 106 ? 27.39900 18.96300 7.00600 1.000 25.69000 106 SER B O 1
ATOM 738 N N . LYS A 1 107 ? 26.38400 19.80900 5.16700 1.000 25.80000 107 LYS B N 1
ATOM 739 C CA . LYS A 1 107 ? 27.47300 20.71700 4.84400 1.000 25.57000 107 LYS B CA 1
ATOM 740 C C . LYS A 1 107 ? 27.49600 21.89500 5.80500 1.000 26.45000 107 LYS B C 1
ATOM 741 O O . LYS A 1 107 ? 26.45600 22.39200 6.23700 1.000 26.59000 107 LYS B O 1
ATOM 747 N N . LEU A 1 108 ? 28.70000 22.36300 6.11400 1.000 27.12000 108 LEU B N 1
ATOM 748 C CA . LEU A 1 108 ? 28.85300 23.57400 6.90900 1.000 28.17000 108 LEU B CA 1
ATOM 749 C C . LEU A 1 108 ? 28.52800 24.78900 6.05000 1.000 28.34000 108 LEU B C 1
ATOM 750 O O . LEU A 1 108 ? 28.90400 24.84800 4.87800 1.000 30.78000 108 LEU B O 1
ATOM 755 N N . ALA A 1 109 ? 27.83300 25.76000 6.63700 1.000 29.58000 109 ALA B N 1
ATOM 756 C CA . ALA A 1 109 ? 27.41500 26.92400 5.86400 1.000 28.14000 109 ALA B CA 1
ATOM 757 C C . ALA A 1 109 ? 28.62500 27.62100 5.25300 1.000 33.66000 109 ALA B C 1
ATOM 758 O O . ALA A 1 109 ? 29.68500 27.72100 5.87500 1.000 31.70000 109 ALA B O 1
ATOM 760 N N . GLY A 1 110 ? 28.47800 28.06100 4.00500 1.000 33.56000 110 GLY B N 1
ATOM 761 C CA . GLY A 1 110 ? 29.57300 28.70600 3.30700 1.000 35.51000 110 GLY B CA 1
ATOM 762 C C . GLY A 1 110 ? 30.73700 27.80900 2.95800 1.000 36.05000 110 GLY B C 1
ATOM 763 O O . GLY A 1 110 ? 31.81300 28.31400 2.62200 1.000 34.94000 110 GLY B O 1
ATOM 764 N N . SER A 1 111 ? 30.55800 26.49300 3.01400 1.000 32.99000 111 SER B N 1
ATOM 765 C CA . SER A 1 111 ? 31.65400 25.56800 2.78100 1.000 29.67000 111 SER B CA 1
ATOM 766 C C . SER A 1 111 ? 31.09400 24.31300 2.13300 1.000 28.17000 111 SER B C 1
ATOM 767 O O . SER A 1 111 ? 29.89600 24.03200 2.21000 1.000 31.91000 111 SER B O 1
ATOM 770 N N . ASN A 1 112 ? 31.97100 23.55400 1.48800 1.000 27.46000 112 ASN B N 1
ATOM 771 C CA . ASN A 1 112 ? 31.61100 22.20900 1.07600 1.000 29.53000 112 ASN B CA 1
ATOM 772 C C . ASN A 1 112 ? 32.14300 21.14600 2.02600 1.000 28.46000 112 ASN B C 1
ATOM 773 O O . ASN A 1 112 ? 31.82500 19.96600 1.85600 1.000 28.04000 112 ASN B O 1
ATOM 778 N N . ASP A 1 113 ? 32.91200 21.53300 3.04200 1.000 29.65000 113 ASP B N 1
ATOM 779 C CA . ASP A 1 113 ? 33.16600 20.61400 4.14000 1.000 25.15000 113 ASP B CA 1
ATOM 780 C C . ASP A 1 113 ? 31.84200 20.23700 4.80500 1.000 24.46000 113 ASP B C 1
ATOM 781 O O . ASP A 1 113 ? 30.86500 20.98200 4.76300 1.000 24.87000 113 ASP B O 1
ATOM 786 N N . TYR A 1 114 ? 31.81700 19.07300 5.44500 1.000 23.37000 114 TYR B N 1
ATOM 787 C CA . TYR A 1 114 ? 30.56300 18.57700 5.98500 1.000 24.99000 114 TYR B CA 1
ATOM 788 C C . TYR A 1 114 ? 30.82200 17.77000 7.24300 1.000 23.90000 114 TYR B C 1
ATOM 789 O O . TYR A 1 114 ? 31.92900 17.27800 7.48200 1.000 25.99000 114 TYR B O 1
ATOM 798 N N . TYR A 1 115 ? 29.77900 17.65300 8.05700 1.000 23.27000 115 TYR B N 1
ATOM 799 C CA . TYR A 1 115 ? 29.77100 16.73200 9.18200 1.000 23.57000 115 TYR B CA 1
ATOM 800 C C . TYR A 1 115 ? 29.03200 15.47000 8.76900 1.000 25.26000 115 TYR B C 1
ATOM 801 O O . TYR A 1 115 ? 27.94600 15.54600 8.18400 1.000 25.91000 115 TYR B O 1
ATOM 810 N N . GLU A 1 116 ? 29.61200 14.31600 9.07600 1.000 23.01000 116 GLU B N 1
ATOM 811 C CA . GLU A 1 116 ? 29.01400 13.04100 8.71200 1.000 25.46000 116 GLU B CA 1
ATOM 812 C C . GLU A 1 116 ? 28.81500 12.20000 9.95900 1.000 25.53000 116 GLU B C 1
ATOM 813 O O . GLU A 1 116 ? 29.77400 11.92100 10.69000 1.000 25.54000 116 GLU B O 1
ATOM 819 N N . HIS A 1 117 ? 27.57600 11.78600 10.18500 1.000 21.79000 117 HIS B N 1
ATOM 820 C CA . HIS A 1 117 ? 27.19300 10.92700 11.29700 1.000 22.96000 117 HIS B CA 1
ATOM 821 C C . HIS A 1 117 ? 26.92700 9.53300 10.74600 1.000 24.98000 117 HIS B C 1
ATOM 822 O O . HIS A 1 117 ? 26.18500 9.38500 9.77200 1.000 23.82000 117 HIS B O 1
ATOM 829 N N . ILE A 1 118 ? 27.53300 8.51500 11.35300 1.000 22.31000 118 ILE B N 1
ATOM 830 C CA . ILE A 1 118 ? 27.41200 7.14300 10.86300 1.000 24.89000 118 ILE B CA 1
ATOM 831 C C . ILE A 1 118 ? 27.05100 6.24100 12.03700 1.000 25.94000 118 ILE B C 1
ATOM 832 O O . ILE A 1 118 ? 27.83300 6.11100 12.98300 1.000 27.77000 118 ILE B O 1
ATOM 837 N N . VAL A 1 119 ? 25.88200 5.60800 11.97000 1.000 22.09000 119 VAL B N 1
ATOM 838 C CA . VAL A 1 119 ? 25.40500 4.74000 13.04300 1.000 23.02000 119 VAL B CA 1
ATOM 839 C C . VAL A 1 119 ? 25.00700 3.39400 12.44600 1.000 27.74000 119 VAL B C 1
ATOM 840 O O . VAL A 1 119 ? 24.26600 3.33800 11.46000 1.000 25.51000 119 VAL B O 1
ATOM 844 N N . THR A 1 120 ? 25.49100 2.31400 13.05200 1.000 25.00000 120 THR B N 1
ATOM 845 C CA . THR A 1 120 ? 25.20500 0.96300 12.59000 1.000 27.15000 120 THR B CA 1
ATOM 846 C C . THR A 1 120 ? 24.42700 0.24200 13.68000 1.000 26.97000 120 THR B C 1
ATOM 847 O O . THR A 1 120 ? 24.81800 0.28200 14.85000 1.000 26.65000 120 THR B O 1
ATOM 851 N N . PHE A 1 121 ? 23.31500 -0.39000 13.30600 1.000 25.24000 121 PHE B N 1
ATOM 852 C CA . PHE A 1 121 ? 22.50100 -1.13900 14.25400 1.000 25.14000 121 PHE B CA 1
ATOM 853 C C . PHE A 1 121 ? 22.16500 -2.50600 13.67300 1.000 26.72000 121 PHE B C 1
ATOM 854 O O . PHE A 1 121 ? 22.14100 -2.68900 12.45400 1.000 26.73000 121 PHE B O 1
ATOM 862 N N . ASN A 1 122 ? 21.91700 -3.46700 14.55900 1.000 27.09000 122 ASN B N 1
ATOM 863 C CA . ASN A 1 122 ? 21.55700 -4.81700 14.14200 1.000 30.77000 122 ASN B CA 1
ATOM 864 C C . ASN A 1 122 ? 20.07700 -4.90500 13.78800 1.000 25.23000 122 ASN B C 1
ATOM 865 O O . ASN A 1 122 ? 19.22200 -4.39000 14.51100 1.000 29.31000 122 ASN B O 1
ATOM 870 N N . PHE A 1 123 ? 19.77700 -5.57800 12.67000 1.000 29.51000 123 PHE B N 1
ATOM 871 C CA . PHE A 1 123 ? 18.38700 -5.69200 12.23700 1.000 28.73000 123 PHE B CA 1
ATOM 872 C C . PHE A 1 123 ? 17.54000 -6.40900 13.27800 1.000 31.00000 123 PHE B C 1
ATOM 873 O O . PHE A 1 123 ? 16.42100 -5.98200 13.58600 1.000 31.21000 123 PHE B O 1
ATOM 881 N N . ASP A 1 124 ? 18.05800 -7.50400 13.83100 1.000 32.45000 124 ASP B N 1
ATOM 882 C CA . ASP A 1 124 ? 17.24600 -8.34600 14.70100 1.000 37.21000 124 ASP B CA 1
ATOM 883 C C . ASP A 1 124 ? 16.98900 -7.68100 16.05200 1.000 35.04000 124 ASP B C 1
ATOM 884 O O . ASP A 1 124 ? 15.85100 -7.67200 16.53800 1.000 38.00000 124 ASP B O 1
ATOM 889 N N . THR A 1 125 ? 18.01900 -7.09800 16.66800 1.000 32.23000 125 THR B N 1
ATOM 890 C CA . THR A 1 125 ? 17.88500 -6.53500 18.00800 1.000 34.05000 125 THR B CA 1
ATOM 891 C C . THR A 1 125 ? 17.61800 -5.03900 18.02400 1.000 33.42000 125 THR B C 1
ATOM 892 O O . THR A 1 125 ? 17.18700 -4.51700 19.06100 1.000 33.15000 125 THR B O 1
ATOM 896 N N . LYS A 1 126 ? 17.91100 -4.34000 16.92600 1.000 29.60000 126 LYS B N 1
ATOM 897 C CA . LYS A 1 126 ? 17.89900 -2.88300 16.85200 1.000 31.17000 126 LYS B CA 1
ATOM 898 C C . LYS A 1 126 ? 18.93700 -2.24700 17.77000 1.000 30.48000 126 LYS B C 1
ATOM 899 O O . LYS A 1 126 ? 18.88500 -1.04200 18.02500 1.000 30.76000 126 LYS B O 1
ATOM 905 N N . GLY A 1 127 ? 19.90200 -3.02600 18.25300 1.000 31.20000 127 GLY B N 1
ATOM 906 C CA . GLY A 1 127 ? 20.93300 -2.47100 19.10800 1.000 29.72000 127 GLY B CA 1
ATOM 907 C C . GLY A 1 127 ? 22.01400 -1.76300 18.31100 1.000 27.93000 127 GLY B C 1
ATOM 908 O O . GLY A 1 127 ? 22.35800 -2.15300 17.19600 1.000 28.44000 127 GLY B O 1
ATOM 909 N N . ILE A 1 128 ? 22.55200 -0.69300 18.89800 1.000 26.67000 128 ILE B N 1
ATOM 910 C CA . ILE A 1 128 ? 23.64000 0.03700 18.26200 1.000 24.59000 128 ILE B CA 1
ATOM 911 C C . ILE A 1 128 ? 24.91100 -0.80100 18.32500 1.000 29.30000 128 ILE B C 1
ATOM 912 O O . ILE A 1 128 ? 25.33800 -1.22700 19.40400 1.000 31.08000 128 ILE B O 1
ATOM 917 N N . ARG A 1 129 ? 25.52000 -1.02600 17.16400 1.000 26.98000 129 ARG B N 1
ATOM 918 C CA . ARG A 1 129 ? 26.78300 -1.74400 17.06100 1.000 28.27000 129 ARG B CA 1
ATOM 919 C C . ARG A 1 129 ? 27.98100 -0.81500 16.99900 1.000 30.86000 129 ARG B C 1
ATOM 920 O O . ARG A 1 129 ? 29.06600 -1.17200 17.47000 1.000 29.75000 129 ARG B O 1
ATOM 928 N N . SER A 1 130 ? 27.80500 0.36900 16.42600 1.000 27.21000 130 SER B N 1
ATOM 929 C CA . SER A 1 130 ? 28.87900 1.34000 16.31600 1.000 26.54000 130 SER B CA 1
ATOM 930 C C . SER A 1 130 ? 28.25700 2.69400 16.03000 1.000 27.03000 130 SER B C 1
ATOM 931 O O . SER A 1 130 ? 27.14600 2.78300 15.50000 1.000 25.33000 130 SER B O 1
ATOM 934 N N . GLU A 1 131 ? 28.97300 3.74600 16.40600 1.000 24.76000 131 GLU B N 1
ATOM 935 C CA . GLU A 1 131 ? 28.54100 5.09300 16.07200 1.000 23.33000 131 GLU B CA 1
ATOM 936 C C . GLU A 1 131 ? 29.77800 5.96100 15.94500 1.000 26.78000 131 GLU B C 1
ATOM 937 O O . GLU A 1 131 ? 30.73500 5.80500 16.70700 1.000 28.02000 131 GLU B O 1
ATOM 943 N N . GLU A 1 132 ? 29.76400 6.85900 14.96700 1.000 24.33000 132 GLU B N 1
ATOM 944 C CA . GLU A 1 132 ? 30.85800 7.80100 14.82300 1.000 26.77000 132 GLU B CA 1
ATOM 945 C C . GLU A 1 132 ? 30.33300 9.06100 14.16300 1.000 25.86000 132 GLU B C 1
ATOM 946 O O . GLU A 1 132 ? 29.27200 9.06900 13.53400 1.000 24.98000 132 GLU B O 1
ATOM 952 N N . GLY A 1 133 ? 31.09200 10.13100 14.32100 1.000 22.61000 133 GLY B N 1
ATOM 953 C CA . GLY A 1 133 ? 30.75400 11.38300 13.68700 1.000 24.70000 133 GLY B CA 1
ATOM 954 C C . GLY A 1 133 ? 32.00100 12.20800 13.48200 1.000 26.01000 133 GLY B C 1
ATOM 955 O O . GLY A 1 133 ? 32.83900 12.29100 14.38300 1.000 25.39000 133 GLY B O 1
ATOM 956 N N . HIS A 1 134 ? 32.14600 12.81900 12.31100 1.000 23.82000 134 HIS B N 1
ATOM 957 C CA . HIS A 1 134 ? 33.37600 13.52800 11.98500 1.000 26.66000 134 HIS B CA 1
ATOM 958 C C . HIS A 1 134 ? 33.10100 14.72900 11.09800 1.000 26.34000 134 HIS B C 1
ATOM 959 O O . HIS A 1 134 ? 32.26900 14.66800 10.18800 1.000 24.25000 134 HIS B O 1
ATOM 966 N N . LEU A 1 135 ? 33.82600 15.81000 11.36100 1.000 22.85000 135 LEU B N 1
ATOM 967 C CA . LEU A 1 135 ? 34.02000 16.84800 10.36100 1.000 24.54000 135 LEU B CA 1
ATOM 968 C C . LEU A 1 135 ? 34.86600 16.28300 9.22200 1.000 27.35000 135 LEU B C 1
ATOM 969 O O . LEU A 1 135 ? 35.87800 15.61600 9.46300 1.000 25.95000 135 LEU B O 1
ATOM 974 N N . ARG A 1 136 ? 34.43600 16.52000 7.98300 1.000 24.28000 136 ARG B N 1
ATOM 975 C CA . ARG A 1 136 ? 35.13200 16.02400 6.80300 1.000 27.95000 136 ARG B CA 1
ATOM 976 C C . ARG A 1 136 ? 35.42300 17.16900 5.85100 1.000 29.55000 136 ARG B C 1
ATOM 977 O O . ARG A 1 136 ? 34.62200 18.09400 5.70300 1.000 27.76000 136 ARG B O 1
ATOM 985 N N . SER A 1 137 ? 36.56300 17.08000 5.18200 1.000 26.01000 137 SER B N 1
ATOM 986 C CA . SER A 1 137 ? 36.85000 18.04100 4.13500 1.000 28.65000 137 SER B CA 1
ATOM 987 C C . SER A 1 137 ? 35.97500 17.75600 2.92000 1.000 31.33000 137 SER B C 1
ATOM 988 O O . SER A 1 137 ? 35.51200 16.63300 2.70900 1.000 32.72000 137 SER B O 1
ATOM 991 N N . ALA A 1 138 ? 35.77000 18.79500 2.11500 1.000 32.27000 138 ALA B N 1
ATOM 992 C CA . ALA A 1 138 ? 34.90500 18.70600 0.94300 1.000 37.23000 138 ALA B CA 1
ATOM 993 C C . ALA A 1 138 ? 35.31000 17.55600 0.03000 1.000 40.39000 138 ALA B C 1
ATOM 994 O O . ALA A 1 138 ? 36.49700 17.28700 -0.17300 1.000 42.01000 138 ALA B O 1
ATOM 996 N N . GLN A 1 139 ? 34.30500 16.88600 -0.52400 1.000 44.89000 139 GLN B N 1
ATOM 997 C CA . GLN A 1 139 ? 34.52000 15.80600 -1.47900 1.000 53.84000 139 GLN B CA 1
ATOM 998 C C . GLN A 1 139 ? 35.13500 16.33100 -2.77300 1.000 52.25000 139 GLN B C 1
ATOM 999 O O . GLN A 1 139 ? 36.13500 15.79700 -3.25700 1.000 60.78000 139 GLN B O 1
ATOM 1005 N N . GLY B 1 11 ? 15.97200 4.86900 28.73900 1.000 52.26000 11 GLY C N 1
ATOM 1006 C CA . GLY B 1 11 ? 15.07300 4.04300 27.95400 1.000 58.92000 11 GLY C CA 1
ATOM 1007 C C . GLY B 1 11 ? 15.62800 2.64800 27.75500 1.000 56.82000 11 GLY C C 1
ATOM 1008 O O . GLY B 1 11 ? 16.79700 2.49000 27.39200 1.000 57.42000 11 GLY C O 1
ATOM 1009 N N . GLN B 1 12 ? 14.78900 1.63600 27.99000 1.000 57.99000 12 GLN C N 1
ATOM 1010 C CA . GLN B 1 12 ? 15.24500 0.25200 28.01000 1.000 59.52000 12 GLN C CA 1
ATOM 1011 C C . GLN B 1 12 ? 14.95300 -0.51300 26.72500 1.000 48.95000 12 GLN C C 1
ATOM 1012 O O . GLN B 1 12 ? 15.68800 -1.45300 26.40900 1.000 55.79000 12 GLN C O 1
ATOM 1018 N N . SER B 1 13 ? 13.91300 -0.16300 25.97300 1.000 45.93000 13 SER C N 1
ATOM 1019 C CA . SER B 1 13 ? 13.80400 -0.74400 24.64400 1.000 41.38000 13 SER C CA 1
ATOM 1020 C C . SER B 1 13 ? 14.93700 -0.20800 23.77600 1.000 34.19000 13 SER C C 1
ATOM 1021 O O . SER B 1 13 ? 15.42500 0.90800 23.97600 1.000 32.57000 13 SER C O 1
ATOM 1024 N N . GLN B 1 14 ? 15.37900 -1.02700 22.82000 1.000 33.86000 14 GLN C N 1
ATOM 1025 C CA . GLN B 1 14 ? 16.46400 -0.59300 21.94700 1.000 30.47000 14 GLN C CA 1
ATOM 1026 C C . GLN B 1 14 ? 16.03600 0.55900 21.03700 1.000 31.97000 14 GLN C C 1
ATOM 1027 O O . GLN B 1 14 ? 16.87400 1.39300 20.67300 1.000 30.16000 14 GLN C O 1
ATOM 1033 N N . THR B 1 15 ? 14.75400 0.64100 20.66300 1.000 32.84000 15 THR C N 1
ATOM 1034 C CA . THR B 1 15 ? 14.31100 1.79600 19.88200 1.000 33.65000 15 THR C CA 1
ATOM 1035 C C . THR B 1 15 ? 14.46100 3.07600 20.69200 1.000 28.70000 15 THR C C 1
ATOM 1036 O O . THR B 1 15 ? 14.96900 4.08800 20.19300 1.000 28.23000 15 THR C O 1
ATOM 1040 N N . GLN B 1 16 ? 14.03700 3.04100 21.95700 1.000 31.87000 16 GLN C N 1
ATOM 1041 C CA . GLN B 1 16 ? 14.17000 4.21600 22.81300 1.000 32.94000 16 GLN C CA 1
ATOM 1042 C C . GLN B 1 16 ? 15.63600 4.53700 23.08700 1.000 27.49000 16 GLN C C 1
ATOM 1043 O O . GLN B 1 16 ? 16.01800 5.71100 23.14700 1.000 28.65000 16 GLN C O 1
ATOM 1049 N N . ARG B 1 17 ? 16.46700 3.50800 23.26200 1.000 28.00000 17 ARG C N 1
ATOM 1050 C CA . ARG B 1 17 ? 17.89200 3.72900 23.49400 1.000 28.04000 17 ARG C CA 1
ATOM 1051 C C . ARG B 1 17 ? 18.52500 4.51200 22.35200 1.000 25.37000 17 ARG C C 1
ATOM 1052 O O . ARG B 1 17 ? 19.35600 5.39900 22.58000 1.000 25.61000 17 ARG C O 1
ATOM 1068 N N . TYR B 1 19 ? 16.96100 6.60800 20.30900 1.000 26.53000 19 TYR C N 1
ATOM 1069 C CA . TYR B 1 19 ? 16.47700 7.98100 20.45400 1.000 27.00000 19 TYR C CA 1
ATOM 1070 C C . TYR B 1 19 ? 17.20100 8.70300 21.58600 1.000 26.77000 19 TYR C C 1
ATOM 1071 O O . TYR B 1 19 ? 17.53000 9.88900 21.47000 1.000 25.51000 19 TYR C O 1
ATOM 1080 N N . ASN B 1 20 ? 17.47200 7.99700 22.68200 1.000 27.66000 20 ASN C N 1
ATOM 1081 C CA . ASN B 1 20 ? 18.14800 8.62800 23.81100 1.000 29.68000 20 ASN C CA 1
ATOM 1082 C C . ASN B 1 20 ? 19.58800 8.98300 23.47200 1.000 25.30000 20 ASN C C 1
ATOM 1083 O O . ASN B 1 20 ? 20.09500 10.02200 23.91100 1.000 25.14000 20 ASN C O 1
ATOM 1088 N N . TYR B 1 21 ? 20.26000 8.13200 22.69200 1.000 28.20000 21 TYR C N 1
ATOM 1089 C CA . TYR B 1 21 ? 21.60700 8.44500 22.22900 1.000 24.36000 21 TYR C CA 1
ATOM 1090 C C . TYR B 1 21 ? 21.60400 9.70800 21.38000 1.000 25.63000 21 TYR C C 1
ATOM 1091 O O . TYR B 1 21 ? 22.43700 10.60400 21.56600 1.000 23.51000 21 TYR C O 1
ATOM 1100 N N . LEU B 1 22 ? 20.65200 9.80400 20.44800 1.000 23.37000 22 LEU C N 1
ATOM 1101 C CA . LEU B 1 22 ? 20.57300 10.98800 19.60300 1.000 24.45000 22 LEU C CA 1
ATOM 1102 C C . LEU B 1 22 ? 20.28900 12.23000 20.43400 1.000 22.02000 22 LEU C C 1
ATOM 1103 O O . LEU B 1 22 ? 20.86800 13.29100 20.19000 1.000 24.85000 22 LEU C O 1
ATOM 1108 N N . LYS B 1 23 ? 19.40800 12.11500 21.43000 1.000 25.18000 23 LYS C N 1
ATOM 1109 C CA . LYS B 1 23 ? 19.08800 13.27500 22.25800 1.000 25.42000 23 LYS C CA 1
ATOM 1110 C C . LYS B 1 23 ? 20.28700 13.71500 23.08800 1.000 27.50000 23 LYS C C 1
ATOM 1111 O O . LYS B 1 23 ? 20.52400 14.92000 23.25900 1.000 25.08000 23 LYS C O 1
ATOM 1117 N N . ALA B 1 24 ? 21.04400 12.75500 23.62500 1.000 24.06000 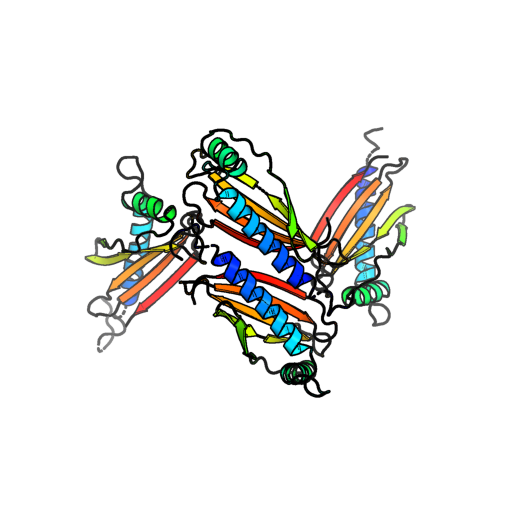24 ALA C N 1
ATOM 1118 C CA . ALA B 1 24 ? 22.25000 13.11200 24.36500 1.000 24.72000 24 ALA C CA 1
ATOM 1119 C C . ALA B 1 24 ? 23.29200 13.74200 23.45400 1.000 27.78000 24 ALA C C 1
ATOM 1120 O O . ALA B 1 24 ? 24.02200 14.64400 23.87600 1.000 25.21000 24 ALA C O 1
ATOM 1122 N N . LYS B 1 25 ? 23.37100 13.29100 22.20000 1.000 23.59000 25 LYS C N 1
ATOM 1123 C CA . LYS B 1 25 ? 24.26400 13.94000 21.25000 1.000 24.05000 25 LYS C CA 1
ATOM 1124 C C . LYS B 1 25 ? 23.81300 15.36800 20.95900 1.000 25.41000 25 LYS C C 1
ATOM 1125 O O . LYS B 1 25 ? 24.64700 16.27500 20.89000 1.000 24.95000 25 LYS C O 1
ATOM 1131 N N . TYR B 1 26 ? 22.50300 15.58800 20.78900 1.000 24.98000 26 TYR C N 1
ATOM 1132 C CA . TYR B 1 26 ? 21.99600 16.95300 20.62100 1.000 25.03000 26 TYR C CA 1
ATOM 1133 C C . TYR B 1 26 ? 22.39400 17.82500 21.80000 1.000 25.88000 26 TYR C C 1
ATOM 1134 O O . TYR B 1 26 ? 22.86000 18.95500 21.62700 1.000 25.43000 26 TYR C O 1
ATOM 1143 N N . THR B 1 27 ? 22.14300 17.33100 23.01500 1.000 24.13000 27 THR C N 1
ATOM 1144 C CA . THR B 1 27 ? 22.35500 18.15500 24.20000 1.000 27.74000 27 THR C CA 1
ATOM 1145 C C . THR B 1 27 ? 23.83200 18.46400 24.38400 1.000 25.28000 27 THR C C 1
ATOM 1146 O O . THR B 1 27 ? 24.20000 19.60400 24.67500 1.000 25.94000 27 THR C O 1
ATOM 1150 N N . ALA B 1 28 ? 24.69600 17.46900 24.17900 1.000 22.96000 28 ALA C N 1
ATOM 1151 C CA . ALA B 1 28 ? 26.13000 17.71700 24.27300 1.000 25.98000 28 ALA C CA 1
ATOM 1152 C C . ALA B 1 28 ? 26.57800 18.76100 23.25900 1.000 26.17000 28 ALA C C 1
ATOM 1153 O O . ALA B 1 28 ? 27.36400 19.65800 23.58800 1.000 24.92000 28 ALA C O 1
ATOM 1155 N N . THR B 1 29 ? 26.08600 18.66400 22.01900 1.000 21.96000 29 THR C N 1
ATOM 1156 C CA . THR B 1 29 ? 26.44400 19.63400 20.99000 1.000 21.52000 29 THR C CA 1
ATOM 1157 C C . THR B 1 29 ? 25.97100 21.03300 21.36100 1.000 23.97000 29 THR C C 1
ATOM 1158 O O . THR B 1 29 ? 26.70800 22.01100 21.19700 1.000 23.83000 29 THR C O 1
ATOM 1162 N N . SER B 1 30 ? 24.73400 21.14500 21.85000 1.000 25.74000 30 SER C N 1
ATOM 1163 C CA . SER B 1 30 ? 24.23700 22.44300 22.28400 1.000 24.81000 30 SER C CA 1
ATOM 1164 C C . SER B 1 30 ? 25.04800 22.96700 23.45800 1.000 25.97000 30 SER C C 1
ATOM 1165 O O . SER B 1 30 ? 25.24100 24.18100 23.59200 1.000 27.29000 30 SER C O 1
ATOM 1168 N N . GLY B 1 31 ? 25.52500 22.06400 24.31800 1.000 25.12000 31 GLY C N 1
ATOM 1169 C CA . GLY B 1 31 ? 26.40400 22.48400 25.40000 1.000 26.06000 31 GLY C CA 1
ATOM 1170 C C . GLY B 1 31 ? 27.68100 23.11300 24.89000 1.000 25.35000 31 GLY C C 1
ATOM 1171 O O . GLY B 1 31 ? 28.14400 24.14000 25.40400 1.000 26.17000 31 GLY C O 1
ATOM 1172 N N . THR B 1 32 ? 28.28700 22.50800 23.86600 1.000 25.08000 32 THR C N 1
ATOM 1173 C CA . THR B 1 32 ? 29.47800 23.09800 23.27600 1.000 23.72000 32 THR C CA 1
ATOM 1174 C C . THR B 1 32 ? 29.18100 24.47900 22.71100 1.000 26.48000 32 THR C C 1
ATOM 1175 O O . THR B 1 32 ? 29.97300 25.41700 22.88300 1.000 25.59000 32 THR C O 1
ATOM 1179 N N . GLN B 1 33 ? 28.03300 24.62500 22.04500 1.000 25.50000 33 GLN C N 1
ATOM 1180 C CA . GLN B 1 33 ? 27.66100 25.90900 21.46300 1.000 25.95000 33 GLN C CA 1
ATOM 1181 C C . GLN B 1 33 ? 27.53000 26.98300 22.53400 1.000 25.81000 33 GLN C C 1
ATOM 1182 O O . GLN B 1 33 ? 28.01100 28.10900 22.36400 1.000 29.10000 33 GLN C O 1
ATOM 1188 N N . LEU B 1 34 ? 26.86500 26.65300 23.63700 1.000 27.94000 34 LEU C N 1
ATOM 1189 C CA . LEU B 1 34 ? 26.68400 27.62600 24.71100 1.000 29.01000 34 LEU C CA 1
ATOM 1190 C C . LEU B 1 34 ? 28.00900 27.95300 25.39000 1.000 32.86000 34 LEU C C 1
ATOM 1191 O O . LEU B 1 34 ? 28.23700 29.10000 25.78900 1.000 32.33000 34 LEU C O 1
ATOM 1196 N N . ALA B 1 35 ? 28.89300 26.95900 25.52900 1.000 29.08000 35 ALA C N 1
ATOM 1197 C CA . ALA B 1 35 ? 30.21200 27.21800 26.09800 1.000 30.21000 35 ALA C CA 1
ATOM 1198 C C . ALA B 1 35 ? 31.01900 28.15400 25.21000 1.000 30.02000 35 ALA C C 1
ATOM 1199 O O . ALA B 1 35 ? 31.69900 29.06300 25.70400 1.000 30.95000 35 ALA C O 1
ATOM 1201 N N . TRP B 1 36 ? 30.95500 27.94100 23.89200 1.000 28.38000 36 TRP C N 1
ATOM 1202 C CA . TRP B 1 36 ? 31.59900 28.83500 22.93800 1.000 27.77000 36 TRP C CA 1
ATOM 1203 C C . TRP B 1 36 ? 31.09900 30.26300 23.10700 1.000 30.22000 36 TRP C C 1
ATOM 1204 O O . TRP B 1 36 ? 31.89300 31.20500 23.20500 1.000 28.31000 36 TRP C O 1
ATOM 1215 N N . GLY B 1 37 ? 29.77700 30.44000 23.15000 1.000 30.61000 37 GLY C N 1
ATOM 1216 C CA . GLY B 1 37 ? 29.22700 31.76600 23.38000 1.000 32.81000 37 GLY C CA 1
ATOM 1217 C C . GLY B 1 37 ? 29.65600 32.35200 24.71800 1.000 31.89000 37 GLY C C 1
ATOM 1218 O O . GLY B 1 37 ? 29.96400 33.53900 24.81000 1.000 36.54000 37 GLY C O 1
ATOM 1219 N N . ALA B 1 38 ? 29.69500 31.52000 25.75900 1.000 30.80000 38 ALA C N 1
ATOM 1220 C CA . ALA B 1 38 ? 30.14000 32.00300 27.06900 1.000 32.06000 38 ALA C CA 1
ATOM 1221 C C . ALA B 1 38 ? 31.58800 32.46900 27.02000 1.000 38.87000 38 ALA C C 1
ATOM 1222 O O . ALA B 1 38 ? 31.95200 33.46800 27.65400 1.000 36.62000 38 ALA C O 1
ATOM 1224 N N . TYR B 1 39 ? 32.42900 31.75400 26.27500 1.000 33.32000 39 TYR C N 1
ATOM 1225 C CA . TYR B 1 39 ? 33.82800 32.14100 26.11900 1.000 31.95000 39 TYR C CA 1
ATOM 1226 C C . TYR B 1 39 ? 33.95200 33.47500 25.39500 1.000 37.91000 39 TYR C C 1
ATOM 1227 O O . TYR B 1 39 ? 34.71800 34.35300 25.81000 1.000 35.52000 39 TYR C O 1
ATOM 1236 N N . LEU B 1 40 ? 33.19400 33.64500 24.31300 1.000 31.40000 40 LEU C N 1
ATOM 1237 C CA . LEU B 1 40 ? 33.35500 34.77900 23.41400 1.000 34.18000 40 LEU C CA 1
ATOM 1238 C C . LEU B 1 40 ? 32.59000 36.01500 23.84900 1.000 40.30000 40 LEU C C 1
ATOM 1239 O O . LEU B 1 40 ? 33.06400 37.13300 23.62600 1.000 44.50000 40 LEU C O 1
ATOM 1244 N N . ASP B 1 41 ? 31.42100 35.84300 24.43500 1.000 41.18000 41 ASP C N 1
ATOM 1245 C CA . ASP B 1 41 ? 30.50800 36.97200 24.52600 1.000 44.29000 41 ASP C CA 1
ATOM 1246 C C . ASP B 1 41 ? 30.90100 37.89600 25.67800 1.000 44.74000 41 ASP C C 1
ATOM 1247 O O . ASP B 1 41 ? 31.24900 37.42500 26.76500 1.000 42.96000 41 ASP C O 1
ATOM 1252 N N . PRO B 1 42 ? 30.85500 39.20600 25.45800 1.000 48.16000 42 PRO C N 1
ATOM 1253 C CA . PRO B 1 42 ? 31.17300 40.14200 26.53700 1.000 52.33000 42 PRO C CA 1
ATOM 1254 C C . PRO B 1 42 ? 30.11200 40.10200 27.62000 1.000 54.33000 42 PRO C C 1
ATOM 1255 O O . PRO B 1 42 ? 28.95700 39.74200 27.38500 1.000 50.29000 42 PRO C O 1
ATOM 1259 N N . VAL B 1 43 ? 30.52900 40.46200 28.82500 1.000 60.63000 43 VAL C N 1
ATOM 1260 C CA . VAL B 1 43 ? 29.62700 40.68100 29.94500 1.000 62.33000 43 VAL C CA 1
ATOM 1261 C C . VAL B 1 43 ? 29.91400 42.08700 30.44800 1.000 68.17000 43 VAL C C 1
ATOM 1262 O O . VAL B 1 43 ? 30.97200 42.33600 31.04100 1.000 68.80000 43 VAL C O 1
ATOM 1266 N N . ASP B 1 44 ? 28.99400 43.01300 30.17200 1.000 69.50000 44 ASP C N 1
ATOM 1267 C CA . ASP B 1 44 ? 29.12500 44.40900 30.58200 1.000 66.13000 44 ASP C CA 1
ATOM 1268 C C . ASP B 1 44 ? 30.35700 45.05500 29.95000 1.000 68.49000 44 ASP C C 1
ATOM 1269 O O . ASP B 1 44 ? 31.21000 45.62500 30.63400 1.000 69.08000 44 ASP C O 1
ATOM 1274 N N . GLY B 1 45 ? 30.45000 44.94600 28.62500 1.000 65.97000 45 GLY C N 1
ATOM 1275 C CA . GLY B 1 45 ? 31.51200 45.57800 27.86600 1.000 65.43000 45 GLY C CA 1
ATOM 1276 C C . GLY B 1 45 ? 32.90200 45.06100 28.17300 1.000 71.56000 45 GLY C C 1
ATOM 1277 O O . GLY B 1 45 ? 33.89600 45.62000 27.69800 1.000 73.55000 45 GLY C O 1
ATOM 1278 N N . ASN B 1 46 ? 32.99000 43.99500 28.96500 1.000 69.83000 46 ASN C N 1
ATOM 1279 C CA . ASN B 1 46 ? 34.27400 43.42800 29.35100 1.000 66.03000 46 ASN C CA 1
ATOM 1280 C C . ASN B 1 46 ? 34.29800 41.95500 29.09700 1.000 63.35000 46 ASN C C 1
ATOM 1281 O O . ASN B 1 46 ? 33.25900 41.26800 29.20400 1.000 60.06000 46 ASN C O 1
ATOM 1286 N N . PRO B 1 47 ? 35.46000 41.38000 28.75400 1.000 62.01000 47 PRO C N 1
ATOM 1287 C CA . PRO B 1 47 ? 35.55700 39.95600 28.45700 1.000 59.07000 47 PRO C CA 1
ATOM 1288 C C . PRO B 1 47 ? 34.91600 39.11100 29.55300 1.000 52.55000 47 PRO C C 1
ATOM 1289 O O . PRO B 1 47 ? 34.89700 39.49100 30.72500 1.000 51.74000 47 PRO C O 1
ATOM 1293 N N . SER B 1 48 ? 34.36800 37.97000 29.15200 1.000 43.96000 48 SER C N 1
ATOM 1294 C CA . SER B 1 48 ? 33.84100 37.03600 30.13000 1.000 42.28000 48 SER C CA 1
ATOM 1295 C C . SER B 1 48 ? 34.95300 36.57900 31.06500 1.000 42.55000 48 SER C C 1
ATOM 1296 O O . SER B 1 48 ? 36.14400 36.64000 30.74100 1.000 41.59000 48 SER C O 1
ATOM 1299 N N . SER B 1 49 ? 34.54400 36.10900 32.24100 1.000 39.59000 49 SER C N 1
ATOM 1300 C CA . SER B 1 49 ? 35.51400 35.68100 33.23700 1.000 42.67000 49 SER C CA 1
ATOM 1301 C C . SER B 1 49 ? 36.30600 34.47200 32.75700 1.000 45.24000 49 SER C C 1
ATOM 1302 O O . SER B 1 49 ? 37.50000 34.34800 33.05600 1.000 39.14000 49 SER C O 1
ATOM 1305 N N . VAL B 1 50 ? 35.66600 33.57100 32.00500 1.000 42.74000 50 VAL C N 1
ATOM 1306 C CA . VAL B 1 50 ? 36.38800 32.41200 31.48700 1.000 41.02000 50 VAL C CA 1
ATOM 1307 C C . VAL B 1 50 ? 37.37700 32.83800 30.40700 1.000 35.74000 50 VAL C C 1
ATOM 1308 O O . VAL B 1 50 ? 38.48100 32.28700 30.30800 1.000 37.19000 50 VAL C O 1
ATOM 1312 N N . TYR B 1 51 ? 37.02200 33.83800 29.59900 1.000 31.54000 51 TYR C N 1
ATOM 1313 C CA . TYR B 1 51 ? 37.98100 34.34100 28.62300 1.000 37.31000 51 TYR C CA 1
ATOM 1314 C C . TYR B 1 51 ? 39.19300 34.94800 29.31700 1.000 39.82000 51 TYR C C 1
ATOM 1315 O O . TYR B 1 51 ? 40.34100 34.67000 28.94700 1.000 36.26000 51 TYR C O 1
ATOM 1324 N N . ALA B 1 52 ? 38.95600 35.79000 30.32600 1.000 40.54000 52 ALA C N 1
ATOM 1325 C CA . ALA B 1 52 ? 40.06800 36.43500 31.01500 1.000 38.33000 52 ALA C CA 1
ATOM 1326 C C . ALA B 1 52 ? 41.00000 35.41100 31.64600 1.000 35.73000 52 ALA C C 1
ATOM 1327 O O . ALA B 1 52 ? 42.21800 35.62200 31.68400 1.000 40.27000 52 ALA C O 1
ATOM 1329 N N . GLU B 1 53 ? 40.45600 34.28800 32.12100 1.000 32.49000 53 GLU C N 1
ATOM 1330 C CA . GLU B 1 53 ? 41.29900 33.25500 32.71000 1.000 34.64000 53 GLU C CA 1
ATOM 1331 C C . GLU B 1 53 ? 42.19200 32.60400 31.66200 1.000 38.04000 53 GLU C C 1
ATOM 1332 O O . GLU B 1 53 ? 43.38000 32.36300 31.91200 1.000 31.92000 53 GLU C O 1
ATOM 1338 N N . PHE B 1 54 ? 41.64200 32.30100 30.48500 1.000 33.50000 54 PHE C N 1
ATOM 1339 C CA . PHE B 1 54 ? 42.47200 31.67900 29.46400 1.000 33.95000 54 PHE C CA 1
ATOM 1340 C C . PHE B 1 54 ? 43.43300 32.68500 28.85000 1.000 30.27000 54 PHE C C 1
ATOM 1341 O O . PHE B 1 54 ? 44.54900 32.31500 28.46600 1.000 35.56000 54 PHE C O 1
ATOM 1349 N N . ASP B 1 55 ? 43.03600 33.95800 28.77800 1.000 30.59000 55 ASP C N 1
ATOM 1350 C CA . ASP B 1 55 ? 43.96300 34.99000 28.32400 1.000 35.84000 55 ASP C CA 1
ATOM 1351 C C . ASP B 1 55 ? 45.17300 35.06800 29.24700 1.000 36.17000 55 ASP C C 1
ATOM 1352 O O . ASP B 1 55 ? 46.31600 35.14500 28.78100 1.000 35.86000 55 ASP C O 1
ATOM 1357 N N . GLU B 1 56 ? 44.94000 35.02400 30.56100 1.000 37.63000 56 GLU C N 1
ATOM 1358 C CA . GLU B 1 56 ? 46.04800 34.97900 31.51000 1.000 38.92000 56 GLU C CA 1
ATOM 1359 C C . GLU B 1 56 ? 46.90500 33.73700 31.28700 1.000 39.60000 56 GLU C C 1
ATOM 1360 O O . GLU B 1 56 ? 48.13300 33.82900 31.17200 1.000 38.19000 56 GLU C O 1
ATOM 1366 N N . ARG B 1 57 ? 46.26900 32.56500 31.19500 1.000 34.76000 57 ARG C N 1
ATOM 1367 C CA . ARG B 1 57 ? 47.01800 31.32500 31.01000 1.000 35.47000 57 ARG C CA 1
ATOM 1368 C C . ARG B 1 57 ? 47.82100 31.34800 29.72000 1.000 35.17000 57 ARG C C 1
ATOM 1369 O O . ARG B 1 57 ? 48.98700 30.93500 29.70200 1.000 35.65000 57 ARG C O 1
ATOM 1377 N N . ALA B 1 58 ? 47.20900 31.82000 28.62900 1.000 32.18000 58 ALA C N 1
ATOM 1378 C CA . ALA B 1 58 ? 47.85700 31.80200 27.32200 1.000 33.56000 58 ALA C CA 1
ATOM 1379 C C . ALA B 1 58 ? 49.13200 32.62700 27.30900 1.000 38.67000 58 ALA C C 1
ATOM 1380 O O . ALA B 1 58 ? 49.99100 32.41600 26.44400 1.000 36.63000 58 ALA C O 1
ATOM 1382 N N . HIS B 1 59 ? 49.27200 33.56000 28.24600 1.000 37.41000 59 HIS C N 1
ATOM 1383 C CA . HIS B 1 59 ? 50.43200 34.43300 28.32400 1.000 40.46000 59 HIS C CA 1
ATOM 1384 C C . HIS B 1 59 ? 51.34300 34.09700 29.50200 1.000 42.07000 59 HIS C C 1
ATOM 1385 O O . HIS B 1 59 ? 52.07200 34.97300 29.97900 1.000 43.53000 59 HIS C O 1
ATOM 1392 N N . ASN B 1 60 ? 51.32300 32.85200 29.97600 1.000 39.27000 60 ASN C N 1
ATOM 1393 C CA . ASN B 1 60 ? 52.17600 32.39900 31.06900 1.000 42.17000 60 ASN C CA 1
ATOM 1394 C C . ASN B 1 60 ? 53.05000 31.24400 30.59100 1.000 44.69000 60 ASN C C 1
ATOM 1395 O O . ASN B 1 60 ? 52.61000 30.41300 29.79200 1.000 40.83000 60 ASN C O 1
ATOM 1400 N N . VAL B 1 61 ? 54.28700 31.18000 31.09300 1.000 45.28000 61 VAL C N 1
ATOM 1401 C CA . VAL B 1 61 ? 55.19100 30.11800 30.65200 1.000 43.42000 61 VAL C CA 1
ATOM 1402 C C . VAL B 1 61 ? 54.80900 28.77600 31.26700 1.000 39.37000 61 VAL C C 1
ATOM 1403 O O . VAL B 1 61 ? 55.05800 27.72200 30.66700 1.000 44.89000 61 VAL C O 1
ATOM 1407 N N . ASP B 1 62 ? 54.21200 28.77800 32.45900 1.000 39.65000 62 ASP C N 1
ATOM 1408 C CA . ASP B 1 62 ? 53.74900 27.55700 33.12000 1.000 43.74000 62 ASP C CA 1
ATOM 1409 C C . ASP B 1 62 ? 52.30200 27.76300 33.54100 1.000 44.42000 62 ASP C C 1
ATOM 1410 O O . ASP B 1 62 ? 52.00200 27.96500 34.72500 1.000 39.07000 62 ASP C O 1
ATOM 1415 N N . PRO B 1 63 ? 51.37300 27.71100 32.59200 1.000 39.07000 63 PRO C N 1
ATOM 1416 C CA . PRO B 1 63 ? 49.98400 28.05700 32.90200 1.000 38.37000 63 PRO C CA 1
ATOM 1417 C C . PRO B 1 63 ? 49.31200 26.99600 33.75600 1.000 34.54000 63 PRO C C 1
ATOM 1418 O O . PRO B 1 63 ? 49.67400 25.81600 33.75000 1.000 37.48000 63 PRO C O 1
ATOM 1422 N N . SER B 1 64 ? 48.31100 27.44900 34.50500 1.000 35.21000 64 SER C N 1
ATOM 1423 C CA . SER B 1 64 ? 47.45900 26.53200 35.24400 1.000 36.73000 64 SER C CA 1
ATOM 1424 C C . SER B 1 64 ? 46.78800 25.56900 34.27600 1.000 40.60000 64 SER C C 1
ATOM 1425 O O . SER B 1 64 ? 46.38700 25.95100 33.17500 1.000 41.00000 64 SER C O 1
ATOM 1428 N N . THR B 1 65 ? 46.69800 24.30700 34.66800 1.000 38.19000 65 THR C N 1
ATOM 1429 C CA . THR B 1 65 ? 45.96100 23.33300 33.88100 1.000 40.26000 65 THR C CA 1
ATOM 1430 C C . THR B 1 65 ? 44.74400 22.86200 34.65800 1.000 35.30000 65 THR C C 1
ATOM 1431 O O . THR B 1 65 ? 44.34600 21.69900 34.59000 1.000 39.53000 65 THR C O 1
ATOM 1435 N N . GLU B 1 66 ? 44.13800 23.78500 35.41300 1.000 34.58000 66 GLU C N 1
ATOM 1436 C CA . GLU B 1 66 ? 42.97500 23.41200 36.20500 1.000 42.15000 66 GLU C CA 1
ATOM 1437 C C . GLU B 1 66 ? 41.70800 23.53300 35.37500 1.000 31.51000 66 GLU C C 1
ATOM 1438 O O . GLU B 1 66 ? 41.43800 24.60300 34.82100 1.000 33.98000 66 GLU C O 1
ATOM 1444 N N . PRO B 1 67 ? 40.89900 22.48200 35.31800 1.000 36.76000 67 PRO C N 1
ATOM 1445 C CA . PRO B 1 67 ? 39.65800 22.54700 34.53800 1.000 35.47000 67 PRO C CA 1
ATOM 1446 C C . PRO B 1 67 ? 38.70100 23.60100 35.07700 1.000 36.07000 67 PRO C C 1
ATOM 1447 O O . PRO B 1 67 ? 38.60900 23.82900 36.28600 1.000 36.84000 67 PRO C O 1
ATOM 1451 N N . ILE B 1 68 ? 37.99000 24.24600 34.15600 1.000 27.87000 68 ILE C N 1
ATOM 1452 C CA . ILE B 1 68 ? 36.94500 25.21500 34.46500 1.000 28.97000 68 ILE C CA 1
ATOM 1453 C C . ILE B 1 68 ? 35.60600 24.57100 34.13400 1.000 35.13000 68 ILE C C 1
ATOM 1454 O O . ILE B 1 68 ? 35.33500 24.25700 32.96800 1.000 32.08000 68 ILE C O 1
ATOM 1459 N N . LYS B 1 69 ? 34.76600 24.38800 35.15200 1.000 31.44000 69 LYS C N 1
ATOM 1460 C CA . LYS B 1 69 ? 33.55200 23.58600 35.04400 1.000 32.44000 69 LYS C CA 1
ATOM 1461 C C . LYS B 1 69 ? 32.30900 24.46700 34.98300 1.000 38.22000 69 LYS C C 1
ATOM 1462 O O . LYS B 1 69 ? 32.25300 25.52700 35.61400 1.000 37.86000 69 LYS C O 1
ATOM 1468 N N . SER B 1 70 ? 31.30900 24.01600 34.22600 1.000 30.11000 70 SER C N 1
ATOM 1469 C CA . SER B 1 70 ? 30.02300 24.69700 34.14300 1.000 30.90000 70 SER C CA 1
ATOM 1470 C C . SER B 1 70 ? 28.98000 23.68000 33.69900 1.000 30.10000 70 SER C C 1
ATOM 1471 O O . SER B 1 70 ? 29.31300 22.56300 33.30200 1.000 25.60000 70 SER C O 1
ATOM 1474 N N . THR B 1 71 ? 27.70400 24.06000 33.81100 1.000 31.61000 71 THR C N 1
ATOM 1475 C CA . THR B 1 71 ? 26.61800 23.23800 33.28700 1.000 27.18000 71 THR C CA 1
ATOM 1476 C C . THR B 1 71 ? 25.60300 24.11600 32.57500 1.000 31.66000 71 THR C C 1
ATOM 1477 O O . THR B 1 71 ? 25.49900 25.32100 32.82200 1.000 31.28000 71 THR C O 1
ATOM 1481 N N . HIS B 1 72 ? 24.84200 23.47800 31.69300 1.000 30.71000 72 HIS C N 1
ATOM 1482 C CA . HIS B 1 72 ? 23.74000 24.10500 30.98100 1.000 31.31000 72 HIS C CA 1
ATOM 1483 C C . HIS B 1 72 ? 22.55300 23.16100 31.06300 1.000 31.94000 72 HIS C C 1
ATOM 1484 O O . HIS B 1 72 ? 22.68400 21.97500 30.74400 1.000 29.35000 72 HIS C O 1
ATOM 1491 N N . THR B 1 73 ? 21.41100 23.66700 31.52900 1.000 30.29000 73 THR C N 1
ATOM 1492 C CA . THR B 1 73 ? 20.17900 22.89000 31.60600 1.000 28.92000 73 THR C CA 1
ATOM 1493 C C . THR B 1 73 ? 19.20500 23.43500 30.57100 1.000 30.74000 73 THR C C 1
ATOM 1494 O O . THR B 1 73 ? 19.02000 24.65200 30.46900 1.000 34.91000 73 THR C O 1
ATOM 1498 N N . PHE B 1 74 ? 18.61300 22.54200 29.79200 1.000 31.96000 74 PHE C N 1
ATOM 1499 C CA . PHE B 1 74 ? 17.80200 22.92600 28.64800 1.000 33.45000 74 PHE C CA 1
ATOM 1500 C C . PHE B 1 74 ? 16.31900 22.77100 28.97000 1.000 32.62000 74 PHE C C 1
ATOM 1501 O O . PHE B 1 74 ? 15.93800 22.17300 29.97800 1.000 36.40000 74 PHE C O 1
ATOM 1509 N N . LYS B 1 75 ? 15.47700 23.32500 28.09200 1.000 37.22000 75 LYS C N 1
ATOM 1510 C CA . LYS B 1 75 ? 14.04300 23.35200 28.37300 1.000 44.37000 75 LYS C CA 1
ATOM 1511 C C . LYS B 1 75 ? 13.46700 21.94900 28.49600 1.000 40.57000 75 LYS C C 1
ATOM 1512 O O . LYS B 1 75 ? 12.57200 21.71200 29.31500 1.000 48.05000 75 LYS C O 1
ATOM 1518 N N . ASP B 1 76 ? 13.96300 21.00100 27.69800 1.000 41.60000 76 ASP C N 1
ATOM 1519 C CA . ASP B 1 76 ? 13.47200 19.63200 27.82800 1.000 40.98000 76 ASP C CA 1
ATOM 1520 C C . ASP B 1 76 ? 13.97000 18.94100 29.08700 1.000 40.81000 76 ASP C C 1
ATOM 1521 O O . ASP B 1 76 ? 13.67300 17.75600 29.27300 1.000 41.42000 76 ASP C O 1
ATOM 1526 N N . GLY B 1 77 ? 14.72100 19.63500 29.94200 1.000 38.66000 77 GLY C N 1
ATOM 1527 C CA . GLY B 1 77 ? 15.20900 19.06400 31.17400 1.0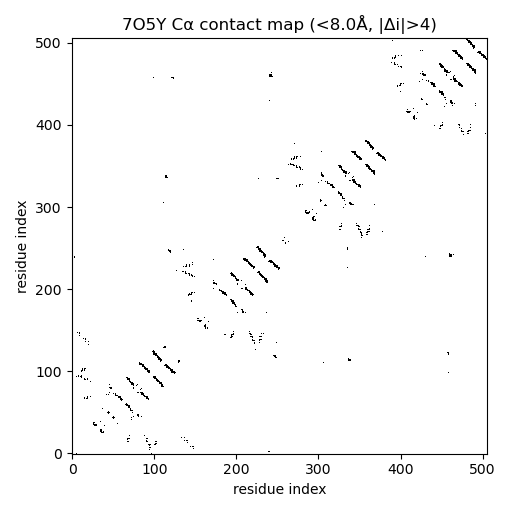00 40.64000 77 GLY C CA 1
ATOM 1528 C C . GLY B 1 77 ? 16.56500 18.40100 31.08500 1.000 37.53000 77 GLY C C 1
ATOM 1529 O O . GLY B 1 77 ? 17.08000 17.95000 32.11700 1.000 37.49000 77 GLY C O 1
ATOM 1530 N N . SER B 1 78 ? 17.16200 18.32000 29.89600 1.000 33.93000 78 SER C N 1
ATOM 1531 C CA . SER B 1 78 ? 18.46300 17.68000 29.77600 1.000 32.95000 78 SER C CA 1
ATOM 1532 C C . SER B 1 78 ? 19.57200 18.63400 30.21800 1.000 28.76000 78 SER C C 1
ATOM 1533 O O . SER B 1 78 ? 19.42300 19.85800 30.20600 1.000 31.43000 78 SER C O 1
ATOM 1536 N N . VAL B 1 79 ? 20.70800 18.04600 30.58900 1.000 29.26000 79 VAL C N 1
ATOM 1537 C CA . VAL B 1 79 ? 21.82200 18.76200 31.19900 1.000 25.71000 79 VAL C CA 1
ATOM 1538 C C . VAL B 1 79 ? 23.08800 18.45200 30.41100 1.000 25.64000 79 VAL C C 1
ATOM 1539 O O . VAL B 1 79 ? 23.37600 17.28700 30.13700 1.000 27.75000 79 VAL C O 1
ATOM 1543 N N . ALA B 1 80 ? 23.83400 19.49600 30.06500 1.000 24.61000 80 ALA C N 1
ATOM 1544 C CA . ALA B 1 80 ? 25.18900 19.35800 29.54200 1.000 24.46000 80 ALA C CA 1
ATOM 1545 C C . ALA B 1 80 ? 26.18100 19.79100 30.61800 1.000 26.58000 80 ALA C C 1
ATOM 1546 O O . ALA B 1 80 ? 26.09200 20.91000 31.13300 1.000 28.57000 80 ALA C O 1
ATOM 1548 N N . GLU B 1 81 ? 27.11800 18.90600 30.95300 1.000 26.67000 81 GLU C N 1
ATOM 1549 C CA . GLU B 1 81 ? 28.22700 19.24600 31.83700 1.000 26.78000 81 GLU C CA 1
ATOM 1550 C C . GLU B 1 81 ? 29.43500 19.66200 31.00600 1.000 27.95000 81 GLU C C 1
ATOM 1551 O O . GLU B 1 81 ? 29.90900 18.88700 30.17300 1.000 24.84000 81 GLU C O 1
ATOM 1557 N N . ILE B 1 82 ? 29.94300 20.87100 31.25300 1.000 25.09000 82 ILE C N 1
ATOM 1558 C CA . ILE B 1 82 ? 31.02000 21.46700 30.46600 1.000 26.40000 82 ILE C CA 1
ATOM 1559 C C . ILE B 1 82 ? 32.29600 21.51300 31.29100 1.000 33.49000 82 ILE C C 1
ATOM 1560 O O . ILE B 1 82 ? 32.27700 21.87300 32.47300 1.000 29.70000 82 ILE C O 1
ATOM 1565 N N . GLU B 1 83 ? 33.41000 21.19200 30.64900 1.000 29.69000 83 GLU C N 1
ATOM 1566 C CA . GLU B 1 83 ? 34.73500 21.39100 31.21800 1.000 31.69000 83 GLU C CA 1
ATOM 1567 C C . GLU B 1 83 ? 35.58700 22.08200 30.16200 1.000 34.38000 83 GLU C C 1
ATOM 1568 O O . GLU B 1 83 ? 35.70900 21.56200 29.04900 1.000 32.04000 83 GLU C O 1
ATOM 1582 N N . ASN B 1 85 ? 39.57700 23.67000 29.43000 1.000 32.49000 85 ASN C N 1
ATOM 1583 C CA . ASN B 1 85 ? 40.95000 23.66400 29.91100 1.000 27.26000 85 ASN C CA 1
ATOM 1584 C C . ASN B 1 85 ? 41.84400 24.03100 28.73800 1.000 35.46000 85 ASN C C 1
ATOM 1585 O O . ASN B 1 85 ? 41.38600 24.14300 27.59900 1.000 30.74000 85 ASN C O 1
ATOM 1590 N N . GLY B 1 86 ? 43.12700 24.22400 29.02600 1.000 29.67000 86 GLY C N 1
ATOM 1591 C CA . GLY B 1 86 ? 44.06000 24.63500 27.99400 1.000 28.88000 86 GLY C CA 1
ATOM 1592 C C . GLY B 1 86 ? 45.43300 24.05000 28.23700 1.000 32.46000 86 GLY C C 1
ATOM 1593 O O . GLY B 1 86 ? 45.76200 23.62200 29.34600 1.000 31.04000 86 GLY C O 1
ATOM 1594 N N . GLN B 1 87 ? 46.22500 24.01300 27.17400 1.000 32.73000 87 GLN C N 1
ATOM 1595 C CA . GLN B 1 87 ? 47.60000 23.56600 27.32000 1.000 34.48000 87 GLN C CA 1
ATOM 1596 C C . GLN B 1 87 ? 48.42500 24.10900 26.16700 1.000 35.76000 87 GLN C C 1
ATOM 1597 O O . GLN B 1 87 ? 47.91200 24.34300 25.06800 1.000 32.39000 87 GLN C O 1
ATOM 1603 N N . LEU B 1 88 ? 49.71000 24.31700 26.43900 1.000 31.94000 88 LEU C N 1
ATOM 1604 C CA . LEU B 1 88 ? 50.63500 24.73800 25.40100 1.000 31.50000 88 LEU C CA 1
ATOM 1605 C C . LEU B 1 88 ? 51.05400 23.53700 24.57200 1.000 35.85000 88 LEU C C 1
ATOM 1606 O O . LEU B 1 88 ? 51.19100 22.42400 25.09200 1.000 35.53000 88 LEU C O 1
ATOM 1611 N N . VAL B 1 89 ? 51.23800 23.76500 23.27000 1.000 33.90000 89 VAL C N 1
ATOM 1612 C CA . VAL B 1 89 ? 51.84000 22.75100 22.41900 1.000 39.92000 89 VAL C CA 1
ATOM 1613 C C . VAL B 1 89 ? 53.17300 22.34500 23.02000 1.000 41.31000 89 VAL C C 1
ATOM 1614 O O . VAL B 1 89 ? 53.97600 23.19800 23.41400 1.000 41.21000 89 VAL C O 1
ATOM 1618 N N . ASP B 1 90 ? 53.39500 21.03700 23.12300 1.000 43.65000 90 ASP C N 1
ATOM 1619 C CA . ASP B 1 90 ? 54.63000 20.51400 23.68800 1.000 47.61000 90 ASP C CA 1
ATOM 1620 C C . ASP B 1 90 ? 55.83700 21.10600 22.97300 1.000 52.63000 90 ASP C C 1
ATOM 1621 O O . ASP B 1 90 ? 55.89200 21.13500 21.74100 1.000 48.30000 90 ASP C O 1
ATOM 1626 N N . GLY B 1 91 ? 56.79100 21.60400 23.75400 1.000 53.92000 91 GLY C N 1
ATOM 1627 C CA . GLY B 1 91 ? 57.98300 22.21200 23.20900 1.000 49.36000 91 GLY C CA 1
ATOM 1628 C C . GLY B 1 91 ? 57.82100 23.63500 22.72600 1.000 52.23000 91 GLY C C 1
ATOM 1629 O O . GLY B 1 91 ? 58.78100 24.19700 22.18300 1.000 50.68000 91 GLY C O 1
ATOM 1630 N N . LEU B 1 92 ? 56.64700 24.24100 22.90000 1.000 46.17000 92 LEU C N 1
ATOM 1631 C CA . LEU B 1 92 ? 56.38400 25.58600 22.41300 1.000 43.39000 92 LEU C CA 1
ATOM 1632 C C . LEU B 1 92 ? 55.79400 26.42300 23.54100 1.000 39.56000 92 LEU C C 1
ATOM 1633 O O . LEU B 1 92 ? 55.38700 25.90300 24.58300 1.000 40.15000 92 LEU C O 1
ATOM 1638 N N . THR B 1 93 ? 55.75800 27.73700 23.32600 1.000 39.42000 93 THR C N 1
ATOM 1639 C CA . THR B 1 93 ? 55.28000 28.67300 24.33200 1.000 37.67000 93 THR C CA 1
ATOM 1640 C C . THR B 1 93 ? 54.60800 29.84900 23.63600 1.000 35.05000 93 THR C C 1
ATOM 1641 O O . THR B 1 93 ? 54.75400 30.04500 22.42800 1.000 38.49000 93 THR C O 1
ATOM 1645 N N . GLY B 1 94 ? 53.86100 30.63400 24.41300 1.000 36.16000 94 GLY C N 1
ATOM 1646 C CA . GLY B 1 94 ? 53.21200 31.81700 23.89600 1.000 34.88000 94 GLY C CA 1
ATOM 1647 C C . GLY B 1 94 ? 51.76700 31.56700 23.50300 1.000 37.73000 94 GLY C C 1
ATOM 1648 O O . GLY B 1 94 ? 51.34800 30.42400 23.29600 1.000 35.56000 94 GLY C O 1
ATOM 1649 N N . PRO B 1 95 ? 50.97800 32.64100 23.39100 1.000 35.85000 95 PRO C N 1
ATOM 1650 C CA . PRO B 1 95 ? 49.54000 32.47600 23.11000 1.000 35.56000 95 PRO C CA 1
ATOM 1651 C C . PRO B 1 95 ? 49.23800 31.82900 21.76800 1.000 39.53000 95 PRO C C 1
ATOM 1652 O O . PRO B 1 95 ? 48.19800 31.17200 21.62800 1.000 35.42000 95 PRO C O 1
ATOM 1656 N N . GLU B 1 96 ? 50.10500 32.00700 20.77000 1.000 37.77000 96 GLU C N 1
ATOM 1657 C CA . GLU B 1 96 ? 49.91100 31.36400 19.47600 1.000 38.07000 96 GLU C CA 1
ATOM 1658 C C . GLU B 1 96 ? 49.96900 29.84800 19.57800 1.000 37.15000 96 GLU C C 1
ATOM 1659 O O . GLU B 1 96 ? 49.48200 29.15500 18.67800 1.000 35.81000 96 GLU C O 1
ATOM 1665 N N . ASN B 1 97 ? 50.57200 29.32200 20.64200 1.000 33.54000 97 ASN C N 1
ATOM 1666 C CA . ASN B 1 97 ? 50.73900 27.88900 20.83300 1.000 32.94000 97 ASN C CA 1
ATOM 1667 C C . ASN B 1 97 ? 49.89000 27.37500 21.98300 1.000 28.81000 97 ASN C C 1
ATOM 1668 O O . ASN B 1 97 ? 50.16600 26.30300 22.53000 1.000 31.61000 97 ASN C O 1
ATOM 1673 N N . TYR B 1 98 ? 48.86400 28.12600 22.35600 1.000 28.58000 98 TYR C N 1
ATOM 1674 C CA . TYR B 1 98 ? 47.98400 27.77400 23.45800 1.000 31.20000 98 TYR C CA 1
ATOM 1675 C C . TYR B 1 98 ? 46.63900 27.33000 22.89700 1.000 24.62000 98 TYR C C 1
ATOM 1676 O O . TYR B 1 98 ? 45.93400 28.12800 22.27100 1.000 28.85000 98 TYR C O 1
ATOM 1685 N N . ASN B 1 99 ? 46.28900 26.06700 23.12900 1.000 26.59000 99 ASN C N 1
ATOM 1686 C CA . ASN B 1 99 ? 45.06200 25.47200 22.61600 1.000 32.39000 99 ASN C CA 1
ATOM 1687 C C . ASN B 1 99 ? 44.10300 25.16400 23.75800 1.000 28.91000 99 ASN C C 1
ATOM 1688 O O . ASN B 1 99 ? 44.50100 24.60600 24.78400 1.000 31.26000 99 ASN C O 1
ATOM 1693 N N . ILE B 1 100 ? 42.83300 25.50600 23.55600 1.000 27.89000 100 ILE C N 1
ATOM 1694 C CA . ILE B 1 100 ? 41.79000 25.36800 24.56600 1.000 26.59000 100 ILE C CA 1
ATOM 1695 C C . ILE B 1 100 ? 40.83200 24.26900 24.13000 1.000 27.93000 100 ILE C C 1
ATOM 1696 O O . ILE B 1 100 ? 40.45700 24.19000 22.95300 1.000 27.23000 100 ILE C O 1
ATOM 1701 N N . THR B 1 101 ? 40.44300 23.42200 25.07600 1.000 24.73000 101 THR C N 1
ATOM 1702 C CA . THR B 1 101 ? 39.55500 22.30100 24.80400 1.000 28.82000 101 THR C CA 1
ATOM 1703 C C . THR B 1 101 ? 38.23600 22.50700 25.53500 1.000 27.74000 101 THR C C 1
ATOM 1704 O O . THR B 1 101 ? 38.22700 22.83400 26.72600 1.000 28.75000 101 THR C O 1
ATOM 1708 N N . ILE B 1 102 ? 37.12800 22.34200 24.81500 1.000 25.25000 102 ILE C N 1
ATOM 1709 C CA . ILE B 1 102 ? 35.80100 22.26400 25.41600 1.000 25.73000 102 ILE C CA 1
ATOM 1710 C C . ILE B 1 102 ? 35.38500 20.79900 25.43500 1.000 27.58000 102 ILE C C 1
ATOM 1711 O O . ILE B 1 102 ? 35.39900 20.13100 24.39300 1.000 25.75000 102 ILE C O 1
ATOM 1716 N N . LYS B 1 103 ? 35.03500 20.28900 26.61300 1.000 25.25000 103 LYS C N 1
ATOM 1717 C CA . LYS B 1 103 ? 34.40800 18.98000 26.75400 1.000 24.08000 103 LYS C CA 1
ATOM 1718 C C . LYS B 1 103 ? 32.97500 19.16500 27.22800 1.000 30.36000 103 LYS C C 1
ATOM 1719 O O . LYS B 1 103 ? 32.73400 19.83800 28.23500 1.000 28.93000 103 LYS C O 1
ATOM 1725 N N . SER B 1 104 ? 32.02900 18.56000 26.51300 1.000 26.81000 104 SER C N 1
ATOM 1726 C CA . SER B 1 104 ? 30.61200 18.70300 26.83100 1.000 25.20000 104 SER C CA 1
ATOM 1727 C C . SER B 1 104 ? 29.98900 17.31500 26.88900 1.000 26.70000 104 SER C C 1
ATOM 1728 O O . SER B 1 104 ? 30.00900 16.58100 25.89500 1.000 26.04000 104 SER C O 1
ATOM 1731 N N . LYS B 1 105 ? 29.45700 16.94700 28.05500 1.000 24.16000 105 LYS C N 1
ATOM 1732 C CA . LYS B 1 105 ? 28.90400 15.62300 28.31400 1.000 26.47000 105 LYS C CA 1
ATOM 1733 C C . LYS B 1 105 ? 27.41500 15.74000 28.57900 1.000 29.28000 105 LYS C C 1
ATOM 1734 O O . LYS B 1 105 ? 26.97600 16.67200 29.25600 1.000 25.04000 105 LYS C O 1
ATOM 1740 N N . SER B 1 106 ? 26.64300 14.76800 28.10600 1.000 25.72000 106 SER C N 1
ATOM 1741 C CA . SER B 1 106 ? 25.25200 14.69100 28.52600 1.000 27.60000 106 SER C CA 1
ATOM 1742 C C . SER B 1 106 ? 24.84600 13.22700 28.63000 1.000 28.90000 106 SER C C 1
ATOM 1743 O O . SER B 1 106 ? 25.12200 12.42900 27.72900 1.000 24.52000 106 SER C O 1
ATOM 1746 N N . LYS B 1 107 ? 24.20900 12.87200 29.74200 1.000 25.33000 107 LYS C N 1
ATOM 1747 C CA . LYS B 1 107 ? 23.81900 11.49000 29.97600 1.000 23.54000 107 LYS C CA 1
ATOM 1748 C C . LYS B 1 107 ? 22.65600 11.08600 29.08700 1.000 28.76000 107 LYS C C 1
ATOM 1749 O O . LYS B 1 107 ? 21.73600 11.87000 28.84500 1.000 30.14000 107 LYS C O 1
ATOM 1755 N N . LEU B 1 108 ? 22.69000 9.84400 28.61700 1.000 26.41000 108 LEU C N 1
ATOM 1756 C CA . LEU B 1 108 ? 21.52700 9.28200 27.94800 1.000 27.99000 108 LEU C CA 1
ATOM 1757 C C . LEU B 1 108 ? 20.42300 9.04900 28.97100 1.000 32.51000 108 LEU C C 1
ATOM 1758 O O . LEU B 1 108 ? 20.68700 8.63000 30.10000 1.000 32.95000 108 LEU C O 1
ATOM 1763 N N . ALA B 1 109 ? 19.18400 9.34500 28.57600 1.000 30.97000 109 ALA C N 1
ATOM 1764 C CA . ALA B 1 109 ? 18.04700 9.19700 29.47700 1.000 36.35000 109 ALA C CA 1
ATOM 1765 C C . ALA B 1 109 ? 17.98200 7.78600 30.04900 1.000 36.26000 109 ALA C C 1
ATOM 1766 O O . ALA B 1 109 ? 18.16900 6.79800 29.33500 1.000 36.76000 109 ALA C O 1
ATOM 1768 N N . GLY B 1 110 ? 17.72700 7.70000 31.35500 1.000 40.43000 110 GLY C N 1
ATOM 1769 C CA . GLY B 1 110 ? 17.60200 6.41000 32.00700 1.000 40.50000 110 GLY C CA 1
ATOM 1770 C C . GLY B 1 110 ? 18.88400 5.61600 32.10200 1.000 41.61000 110 GLY C C 1
ATOM 1771 O O . GLY B 1 110 ? 18.83600 4.39300 32.26000 1.000 41.38000 110 GLY C O 1
ATOM 1772 N N . SER B 1 111 ? 20.03200 6.28200 32.02000 1.000 35.20000 111 SER C N 1
ATOM 1773 C CA . SER B 1 111 ? 21.32100 5.61500 31.95400 1.000 30.39000 111 SER C CA 1
ATOM 1774 C C . SER B 1 111 ? 22.37900 6.57300 32.47800 1.000 31.41000 111 SER C C 1
ATOM 1775 O O . SER B 1 111 ? 22.19700 7.79300 32.46600 1.000 34.48000 111 SER C O 1
ATOM 1778 N N . ASN B 1 112 ? 23.49900 6.02000 32.93400 1.000 30.17000 112 ASN C N 1
ATOM 1779 C CA . ASN B 1 112 ? 24.65000 6.86000 33.22300 1.000 32.93000 112 ASN C CA 1
ATOM 1780 C C . ASN B 1 112 ? 25.67400 6.83800 32.10100 1.000 32.33000 112 ASN C C 1
ATOM 1781 O O . ASN B 1 112 ? 26.68100 7.54600 32.18500 1.000 30.93000 112 ASN C O 1
ATOM 1786 N N . ASP B 1 113 ? 25.42800 6.06200 31.04500 1.000 29.87000 113 ASP C N 1
ATOM 1787 C CA . ASP B 1 113 ? 26.16100 6.25900 29.80400 1.000 26.87000 113 ASP C CA 1
ATOM 1788 C C . ASP B 1 113 ? 25.91700 7.67700 29.29400 1.000 25.20000 113 ASP C C 1
ATOM 1789 O O . ASP B 1 113 ? 24.89400 8.30000 29.59100 1.000 28.46000 113 ASP C O 1
ATOM 1794 N N . TYR B 1 114 ? 26.87100 8.20200 28.52300 1.000 28.23000 114 TYR C N 1
ATOM 1795 C CA . TYR B 1 114 ? 26.78200 9.60200 28.13300 1.000 26.45000 114 TYR C CA 1
ATOM 1796 C C . TYR B 1 114 ? 27.41200 9.81600 26.76700 1.000 27.99000 114 TYR C C 1
ATOM 1797 O O . TYR B 1 114 ? 28.23300 9.02100 26.30300 1.000 26.41000 114 TYR C O 1
ATOM 1806 N N . TYR B 1 115 ? 27.00700 10.90400 26.11800 1.000 24.62000 115 TYR C N 1
ATOM 1807 C CA . TYR B 1 115 ? 27.68600 11.37700 24.92100 1.000 22.99000 115 TYR C CA 1
ATOM 1808 C C . TYR B 1 115 ? 28.64900 12.48800 25.31300 1.000 24.19000 115 TYR C C 1
ATOM 1809 O O . TYR B 1 115 ? 28.27000 13.41500 26.03700 1.000 26.86000 115 TYR C O 1
ATOM 1818 N N . GLU B 1 116 ? 29.88800 12.39400 24.83700 1.000 23.89000 116 GLU C N 1
ATOM 1819 C CA . GLU B 1 116 ? 30.91600 13.38100 25.13300 1.000 23.61000 116 GLU C CA 1
ATOM 1820 C C . GLU B 1 116 ? 31.42900 14.00200 23.84300 1.000 24.97000 116 GLU C C 1
ATOM 1821 O O . GLU B 1 116 ? 31.92700 13.29400 22.96100 1.000 25.54000 116 GLU C O 1
ATOM 1827 N N . HIS B 1 117 ? 31.32300 15.32300 23.75400 1.000 22.19000 117 HIS C N 1
ATOM 1828 C CA . HIS B 1 117 ? 31.82300 16.11000 22.63900 1.000 23.65000 117 HIS C CA 1
ATOM 1829 C C . HIS B 1 117 ? 33.09000 16.82300 23.09300 1.000 27.14000 117 HIS C C 1
ATOM 1830 O O . HIS B 1 117 ? 33.09300 17.45300 24.15100 1.000 26.46000 117 HIS C O 1
ATOM 1837 N N . ILE B 1 118 ? 34.16900 16.70900 22.31700 1.000 22.42000 118 ILE C N 1
ATOM 1838 C CA . ILE B 1 118 ? 35.44200 17.33700 22.67200 1.000 25.68000 118 ILE C CA 1
ATOM 1839 C C . ILE B 1 118 ? 35.94800 18.14600 21.48800 1.000 26.93000 118 ILE C C 1
ATOM 1840 O O . ILE B 1 118 ? 36.29200 17.57500 20.44600 1.000 27.84000 118 ILE C O 1
ATOM 1845 N N . VAL B 1 119 ? 36.03700 19.46200 21.65600 1.000 24.09000 119 VAL C N 1
ATOM 1846 C CA . VAL B 1 119 ? 36.48900 20.35200 20.59200 1.000 21.72000 119 VAL C CA 1
ATOM 1847 C C . VAL B 1 119 ? 37.65700 21.17800 21.11400 1.000 28.31000 119 VAL C C 1
ATOM 1848 O O . VAL B 1 119 ? 37.56600 21.78200 22.18800 1.000 25.31000 119 VAL C O 1
ATOM 1852 N N . THR B 1 120 ? 38.74400 21.20300 20.35100 1.000 24.22000 120 THR C N 1
ATOM 1853 C CA . THR B 1 120 ? 39.93500 21.96500 20.69100 1.000 27.10000 120 THR C CA 1
ATOM 1854 C C . THR B 1 120 ? 40.12100 23.08100 19.67400 1.000 27.87000 120 THR C C 1
ATOM 1855 O O . THR B 1 120 ? 40.07000 22.84200 18.46000 1.000 26.68000 120 THR C O 1
ATOM 1859 N N . PHE B 1 121 ? 40.31100 24.30200 20.16500 1.000 24.30000 121 PHE C N 1
ATOM 1860 C CA . PHE B 1 121 ? 40.55500 25.44100 19.30000 1.000 24.65000 121 PHE C CA 1
ATOM 1861 C C . PHE B 1 121 ? 41.77900 26.20000 19.79300 1.000 27.68000 121 PHE C C 1
ATOM 1862 O O . PHE B 1 121 ? 42.19300 26.07100 20.94600 1.000 26.68000 121 PHE C O 1
ATOM 1870 N N . ASN B 1 122 ? 42.35200 26.99400 18.89600 1.000 28.68000 122 ASN C N 1
ATOM 1871 C CA . ASN B 1 122 ? 43.55100 27.76100 19.20200 1.000 27.76000 122 ASN C CA 1
ATOM 1872 C C . ASN B 1 122 ? 43.17900 29.11400 19.79100 1.000 29.88000 122 ASN C C 1
ATOM 1873 O O . ASN B 1 122 ? 42.27000 29.79000 19.30600 1.000 28.63000 122 ASN C O 1
ATOM 1878 N N . PHE B 1 123 ? 43.89600 29.50800 20.84500 1.000 29.24000 123 PHE C N 1
ATOM 1879 C CA . PHE B 1 123 ? 43.55800 30.75500 21.52100 1.000 30.40000 123 PHE C CA 1
ATOM 1880 C C . PHE B 1 123 ? 43.71000 31.95100 20.59000 1.000 30.37000 123 PHE C C 1
ATOM 1881 O O . PHE B 1 123 ? 42.87200 32.85700 20.59000 1.000 33.16000 123 PHE C O 1
ATOM 1889 N N . ASP B 1 124 ? 44.76100 31.96000 19.77300 1.000 31.45000 124 ASP C N 1
ATOM 1890 C CA . ASP B 1 124 ? 45.05400 33.12700 18.95200 1.000 35.68000 124 ASP C CA 1
ATOM 1891 C C . ASP B 1 124 ? 44.12700 33.21800 17.74300 1.000 34.87000 124 ASP C C 1
ATOM 1892 O O . ASP B 1 124 ? 43.52700 34.26800 17.48800 1.000 35.67000 124 ASP C O 1
ATOM 1897 N N . THR B 1 125 ? 43.99000 32.12600 16.99300 1.000 32.79000 125 THR C N 1
ATOM 1898 C CA . THR B 1 125 ? 43.22400 32.14700 15.75300 1.000 34.94000 125 THR C CA 1
ATOM 1899 C C . THR B 1 125 ? 41.74900 31.82200 15.93800 1.000 31.75000 125 THR C C 1
ATOM 1900 O O . THR B 1 125 ? 40.95600 32.09300 15.02800 1.000 31.84000 125 THR C O 1
ATOM 1904 N N . LYS B 1 126 ? 41.37700 31.21100 17.06500 1.000 30.91000 126 LYS C N 1
ATOM 1905 C CA . LYS B 1 126 ? 40.04500 30.64300 17.28900 1.000 29.73000 126 LYS C CA 1
ATOM 1906 C C . LYS B 1 126 ? 39.70900 29.53100 16.29300 1.000 32.94000 126 LYS C C 1
ATOM 1907 O O . LYS B 1 126 ? 38.54900 29.12000 16.17900 1.000 29.84000 126 LYS C O 1
ATOM 1913 N N . GLY B 1 127 ? 40.70900 29.00700 15.58700 1.000 30.18000 127 GLY C N 1
ATOM 1914 C CA . GLY B 1 127 ? 40.45900 27.93800 14.63500 1.000 30.85000 127 GLY C CA 1
ATOM 1915 C C . GLY B 1 127 ? 40.34100 26.58900 15.32800 1.000 28.82000 127 GLY C C 1
ATOM 1916 O O . GLY B 1 127 ? 41.00100 26.31700 16.33000 1.000 26.58000 127 GLY C O 1
ATOM 1917 N N . ILE B 1 128 ? 39.48100 25.73200 14.77400 1.000 26.72000 128 ILE C N 1
ATOM 1918 C CA . ILE B 1 128 ? 39.35000 24.37400 15.28400 1.000 23.94000 128 ILE C CA 1
ATOM 1919 C C . ILE B 1 128 ? 40.61100 23.58300 14.96400 1.000 26.57000 128 ILE C C 1
ATOM 1920 O O . ILE B 1 128 ? 41.03600 23.50500 13.80600 1.000 30.48000 128 ILE C O 1
ATOM 1925 N N . ARG B 1 129 ? 41.19800 22.97700 15.99000 1.000 24.76000 129 ARG C N 1
ATOM 1926 C CA . ARG B 1 129 ? 42.38400 22.14500 15.84400 1.000 26.45000 129 ARG C CA 1
ATOM 1927 C C . ARG B 1 129 ? 42.06500 20.66100 15.84000 1.000 25.80000 129 ARG C C 1
ATOM 1928 O O . ARG B 1 129 ? 42.79000 19.87800 15.21400 1.000 27.79000 129 ARG C O 1
ATOM 1936 N N . SER B 1 130 ? 40.99700 20.26400 16.52100 1.000 25.41000 130 SER C N 1
ATOM 1937 C CA . SER B 1 130 ? 40.56000 18.87800 16.54500 1.000 24.67000 130 SER C CA 1
ATOM 1938 C C . SER B 1 130 ? 39.13600 18.84800 17.07400 1.000 26.34000 130 SER C C 1
ATOM 1939 O O . SER B 1 130 ? 38.69600 19.77000 17.76100 1.000 25.50000 130 SER C O 1
ATOM 1942 N N . GLU B 1 131 ? 38.40400 17.80300 16.69800 1.000 24.07000 131 GLU C N 1
ATOM 1943 C CA . GLU B 1 131 ? 37.04600 17.61700 17.19000 1.000 24.54000 131 GLU C CA 1
ATOM 1944 C C . GLU B 1 131 ? 36.74700 16.12900 17.21600 1.000 27.82000 131 GLU C C 1
ATOM 1945 O O . GLU B 1 131 ? 37.12500 15.39700 16.30000 1.000 25.53000 131 GLU C O 1
ATOM 1951 N N . GLU B 1 132 ? 36.08700 15.68400 18.27900 1.000 25.46000 132 GLU C N 1
ATOM 1952 C CA . GLU B 1 132 ? 35.65000 14.30400 18.35700 1.000 25.82000 132 GLU C CA 1
ATOM 1953 C C . GLU B 1 132 ? 34.40600 14.23400 19.22500 1.000 25.16000 132 GLU C C 1
ATOM 1954 O O . GLU B 1 132 ? 34.10400 15.14800 19.99500 1.000 24.41000 132 GLU C O 1
ATOM 1960 N N . GLY B 1 133 ? 33.66800 13.14600 19.06400 1.000 25.96000 133 GLY C N 1
ATOM 1961 C CA . GLY B 1 133 ? 32.49000 12.90700 19.86700 1.000 27.17000 133 GLY C CA 1
ATOM 1962 C C . GLY B 1 133 ? 32.21200 11.42600 19.96900 1.000 26.82000 133 GLY C C 1
ATOM 1963 O O . GLY B 1 133 ? 32.32100 10.70600 18.97000 1.000 26.81000 133 GLY C O 1
ATOM 1964 N N . HIS B 1 134 ? 31.84300 10.94900 21.15400 1.000 24.58000 134 HIS C N 1
ATOM 1965 C CA . HIS B 1 134 ? 31.64600 9.52200 21.35400 1.000 25.59000 134 HIS C CA 1
ATOM 1966 C C . HIS B 1 134 ? 30.55600 9.25800 22.37800 1.000 25.78000 134 HIS C C 1
ATOM 1967 O O . HIS B 1 134 ? 30.44800 9.96400 23.38600 1.000 24.42000 134 HIS C O 1
ATOM 1974 N N . LEU B 1 135 ? 29.77200 8.21700 22.11700 1.000 24.38000 135 LEU C N 1
ATOM 1975 C CA . LEU B 1 135 ? 29.07300 7.52400 23.18900 1.000 23.21000 135 LEU C CA 1
ATOM 1976 C C . LEU B 1 135 ? 30.09300 6.89000 24.13100 1.000 28.87000 135 LEU C C 1
ATOM 1977 O O . LEU B 1 135 ? 31.07100 6.28300 23.68700 1.000 25.61000 135 LEU C O 1
ATOM 1982 N N . ARG B 1 136 ? 29.86600 7.03400 25.43400 1.000 26.42000 136 ARG C N 1
ATOM 1983 C CA . ARG B 1 136 ? 30.75600 6.49600 26.45500 1.000 26.56000 136 ARG C CA 1
ATOM 1984 C C . ARG B 1 136 ? 29.96900 5.70200 27.48300 1.000 30.45000 136 ARG C C 1
ATOM 1985 O O . ARG B 1 136 ? 28.84100 6.05700 27.83500 1.000 28.33000 136 ARG C O 1
ATOM 1993 N N . SER B 1 137 ? 30.59200 4.63800 27.98200 1.000 29.02000 137 SER C N 1
ATOM 1994 C CA . SER B 1 137 ? 30.03900 3.91200 29.11100 1.000 30.80000 137 SER C CA 1
ATOM 1995 C C . SER B 1 137 ? 30.1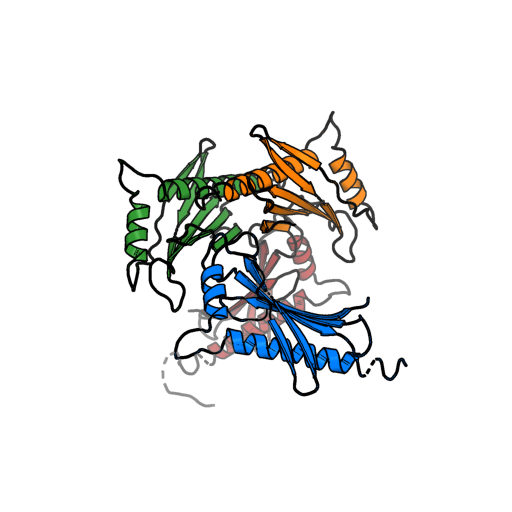6500 4.74600 30.38000 1.000 34.19000 137 SER C C 1
ATOM 1996 O O . SER B 1 137 ? 31.02400 5.62300 30.49600 1.000 35.51000 137 SER C O 1
ATOM 1999 N N . ALA B 1 138 ? 29.28300 4.45900 31.33700 1.000 35.58000 138 ALA C N 1
ATOM 2000 C CA . ALA B 1 138 ? 29.25400 5.20600 32.59000 1.000 39.39000 138 ALA C CA 1
ATOM 2001 C C . ALA B 1 138 ? 30.61300 5.16500 33.27800 1.000 41.20000 138 ALA C C 1
ATOM 2002 O O . ALA B 1 138 ? 31.33400 4.16700 33.20400 1.000 47.92000 138 ALA C O 1
ATOM 2004 N N . GLN B 1 139 ? 30.96400 6.26700 33.94000 1.000 50.80000 139 GLN C N 1
ATOM 2005 C CA . GLN B 1 139 ? 32.23100 6.37000 34.66800 1.000 59.81000 139 GLN C CA 1
ATOM 2006 C C . GLN B 1 139 ? 32.37600 5.27100 35.71800 1.000 58.24000 139 GLN C C 1
ATOM 2007 O O . GLN B 1 139 ? 33.43600 4.65200 35.83800 1.000 68.11000 139 GLN C O 1
ATOM 2013 N N . ASP C 1 2 ? 64.21000 -28.93000 53.85200 1.000 59.70000 2 ASP D N 1
ATOM 2014 C CA . ASP C 1 2 ? 65.66200 -28.86400 53.71000 1.000 49.46000 2 ASP D CA 1
ATOM 2015 C C . ASP C 1 2 ? 66.24200 -27.62100 54.37000 1.000 47.62000 2 ASP D C 1
ATOM 2016 O O . ASP C 1 2 ? 66.77000 -27.69200 55.46900 1.000 45.12000 2 ASP D O 1
ATOM 2021 N N . HIS C 1 3 ? 66.14200 -26.47800 53.70300 1.000 43.96000 3 HIS D N 1
ATOM 2022 C CA . HIS C 1 3 ? 66.78900 -25.25700 54.16400 1.000 43.33000 3 HIS D CA 1
ATOM 2023 C C . HIS C 1 3 ? 65.80100 -24.39400 54.94000 1.000 46.98000 3 HIS D C 1
ATOM 2024 O O . HIS C 1 3 ? 64.72000 -24.07500 54.43600 1.000 49.51000 3 HIS D O 1
ATOM 2031 N N . HIS C 1 4 ? 66.17300 -24.02800 56.16800 1.000 39.24000 4 HIS D N 1
ATOM 2032 C CA . HIS C 1 4 ? 65.31600 -23.25500 57.05800 1.000 40.81000 4 HIS D CA 1
ATOM 2033 C C . HIS C 1 4 ? 66.01900 -21.98100 57.50300 1.000 44.76000 4 HIS D C 1
ATOM 2034 O O . HIS C 1 4 ? 67.23500 -21.97200 57.71600 1.000 42.97000 4 HIS D O 1
ATOM 2041 N N . HIS C 1 5 ? 65.23900 -20.91300 57.66500 1.000 46.49000 5 HIS D N 1
ATOM 2042 C CA . HIS C 1 5 ? 65.73100 -19.63800 58.16500 1.000 49.60000 5 HIS D CA 1
ATOM 2043 C C . HIS C 1 5 ? 64.96900 -19.25300 59.42600 1.000 54.00000 5 HIS D C 1
ATOM 2044 O O . HIS C 1 5 ? 63.74500 -19.41500 59.49600 1.000 53.55000 5 HIS D O 1
ATOM 2051 N N . HIS C 1 6 ? 65.70600 -18.75900 60.41900 1.000 58.89000 6 HIS D N 1
ATOM 2052 C CA . HIS C 1 6 ? 65.14900 -18.26700 61.68200 1.000 65.46000 6 HIS D CA 1
ATOM 2053 C C . HIS C 1 6 ? 64.10000 -19.20000 62.29200 1.000 74.17000 6 HIS D C 1
ATOM 2054 O O . HIS C 1 6 ? 64.30000 -20.41400 62.37700 1.000 69.03000 6 HIS D O 1
ATOM 2061 N N . GLN C 1 12 ? 54.67600 -15.33400 61.30000 1.000 73.55000 12 GLN D N 1
ATOM 2062 C CA . GLN C 1 12 ? 55.02000 -16.46600 60.44500 1.000 69.64000 12 GLN D CA 1
ATOM 2063 C C . GLN C 1 12 ? 56.35500 -16.25500 59.74300 1.000 56.08000 12 GLN D C 1
ATOM 2064 O O . GLN C 1 12 ? 56.90400 -15.15100 59.74700 1.000 56.35000 12 GLN D O 1
ATOM 2070 N N . SER C 1 13 ? 56.87300 -17.32100 59.14000 1.000 48.77000 13 SER D N 1
ATOM 2071 C CA . SER C 1 13 ? 58.15400 -17.24300 58.45300 1.000 44.40000 13 SER D CA 1
ATOM 2072 C C . SER C 1 13 ? 57.99500 -16.44500 57.16400 1.000 47.48000 13 SER D C 1
ATOM 2073 O O . SER C 1 13 ? 57.20600 -16.81500 56.28800 1.000 40.36000 13 SER D O 1
ATOM 2076 N N . GLN C 1 14 ? 58.73500 -15.34200 57.05300 1.000 42.73000 14 GLN D N 1
ATOM 2077 C CA . GLN C 1 14 ? 58.67400 -14.56300 55.82400 1.000 41.01000 14 GLN D CA 1
ATOM 2078 C C . GLN C 1 14 ? 59.26100 -15.33400 54.65000 1.000 40.79000 14 GLN D C 1
ATOM 2079 O O . GLN C 1 14 ? 58.79900 -15.16900 53.51500 1.000 40.53000 14 GLN D O 1
ATOM 2085 N N . THR C 1 15 ? 60.26300 -16.18600 54.89500 1.000 37.01000 15 THR D N 1
ATOM 2086 C CA . THR C 1 15 ? 60.80100 -17.00300 53.81200 1.000 36.35000 15 THR D CA 1
ATOM 2087 C C . THR C 1 15 ? 59.74000 -17.93900 53.25500 1.000 40.50000 15 THR D C 1
ATOM 2088 O O . THR C 1 15 ? 59.66400 -18.14400 52.03800 1.000 38.51000 15 THR D O 1
ATOM 2092 N N . GLN C 1 16 ? 58.90000 -18.50700 54.12300 1.000 39.30000 16 GLN D N 1
ATOM 2093 C CA . GLN C 1 16 ? 57.86100 -19.38800 53.60800 1.000 41.99000 16 GLN D CA 1
ATOM 2094 C C . GLN C 1 16 ? 56.72900 -18.59500 52.96600 1.000 41.74000 16 GLN D C 1
ATOM 2095 O O . GLN C 1 16 ? 56.14600 -19.04800 51.97600 1.000 40.70000 16 GLN D O 1
ATOM 2101 N N . ARG C 1 17 ? 56.40700 -17.41300 53.50200 1.000 39.15000 17 ARG D N 1
ATOM 2102 C CA . ARG C 1 17 ? 55.37300 -16.60000 52.86900 1.000 40.55000 17 ARG D CA 1
ATOM 2103 C C . ARG C 1 17 ? 55.72700 -16.29200 51.41900 1.000 38.97000 17 ARG D C 1
ATOM 2104 O O . ARG C 1 17 ? 54.86000 -16.34300 50.53700 1.000 41.58000 17 ARG D O 1
ATOM 2120 N N . TYR C 1 19 ? 57.61100 -18.07100 49.37600 1.000 39.10000 19 TYR D N 1
ATOM 2121 C CA . TYR C 1 19 ? 57.34400 -19.29900 48.63400 1.000 40.07000 19 TYR D CA 1
ATOM 2122 C C . TYR C 1 19 ? 55.84700 -19.52000 48.45900 1.000 36.94000 19 TYR D C 1
ATOM 2123 O O . TYR C 1 19 ? 55.39500 -19.91900 47.37900 1.000 44.57000 19 TYR D O 1
ATOM 2132 N N . ASN C 1 20 ? 55.06300 -19.27600 49.51400 1.000 37.66000 20 ASN D N 1
ATOM 2133 C CA . ASN C 1 20 ? 53.61600 -19.44200 49.41800 1.000 40.63000 20 ASN D CA 1
ATOM 2134 C C . ASN C 1 20 ? 53.02600 -18.48800 48.38900 1.000 46.22000 20 ASN D C 1
ATOM 2135 O O . ASN C 1 20 ? 52.12600 -18.85900 47.62500 1.000 46.05000 20 ASN D O 1
ATOM 2140 N N . TYR C 1 21 ? 53.52800 -17.25200 48.35500 1.000 42.23000 21 TYR D N 1
ATOM 2141 C CA . TYR C 1 21 ? 53.04300 -16.27400 47.38800 1.000 43.38000 21 TYR D CA 1
ATOM 2142 C C . TYR C 1 21 ? 53.35800 -16.70300 45.95900 1.000 41.47000 21 TYR D C 1
ATOM 2143 O O . TYR C 1 21 ? 52.49800 -16.61700 45.07500 1.000 43.07000 21 TYR D O 1
ATOM 2152 N N . LEU C 1 22 ? 54.57800 -17.18300 45.71400 1.000 39.33000 22 LEU D N 1
ATOM 2153 C CA . LEU C 1 22 ? 54.93800 -17.59000 44.36100 1.000 40.97000 22 LEU D CA 1
ATOM 2154 C C . LEU C 1 22 ? 54.15800 -18.82700 43.93800 1.000 47.73000 22 LEU D C 1
ATOM 2155 O O . LEU C 1 22 ? 53.77500 -18.95300 42.77000 1.000 48.36000 22 LEU D O 1
ATOM 2160 N N . LYS C 1 23 ? 53.89400 -19.73600 44.87900 1.000 46.34000 23 LYS D N 1
ATOM 2161 C CA . LYS C 1 23 ? 53.06200 -20.89600 44.58100 1.000 48.75000 23 LYS D CA 1
ATOM 2162 C C . LYS C 1 23 ? 51.62300 -20.48000 44.27900 1.000 51.31000 23 LYS D C 1
ATOM 2163 O O . LYS C 1 23 ? 50.94200 -21.11600 43.46700 1.000 51.53000 23 LYS D O 1
ATOM 2169 N N . ALA C 1 24 ? 51.13800 -19.41600 44.92300 1.000 48.40000 24 ALA D N 1
ATOM 2170 C CA . ALA C 1 24 ? 49.75600 -18.99500 44.70500 1.000 51.19000 24 ALA D CA 1
ATOM 2171 C C . ALA C 1 24 ? 49.61200 -18.23600 43.39300 1.000 50.63000 24 ALA D C 1
ATOM 2172 O O . ALA C 1 24 ? 48.70300 -18.51800 42.60300 1.000 50.16000 24 ALA D O 1
ATOM 2174 N N . LYS C 1 25 ? 50.49900 -17.26100 43.13700 1.000 46.63000 25 LYS D N 1
ATOM 2175 C CA . LYS C 1 25 ? 50.61500 -16.71300 41.78300 1.000 44.52000 25 LYS D CA 1
ATOM 2176 C C . LYS C 1 25 ? 50.69300 -17.83900 40.78400 1.000 53.87000 25 LYS D C 1
ATOM 2177 O O . LYS C 1 25 ? 50.27200 -17.73000 39.62900 1.000 47.25000 25 LYS D O 1
ATOM 2183 N N . TYR C 1 26 ? 51.18100 -18.95200 41.23600 1.000 52.41000 26 TYR D N 1
ATOM 2184 C CA . TYR C 1 26 ? 51.34200 -20.07000 40.36000 1.000 51.48000 26 TYR D CA 1
ATOM 2185 C C . TYR C 1 26 ? 50.02900 -20.79900 40.05100 1.000 50.92000 26 TYR D C 1
ATOM 2186 O O . TYR C 1 26 ? 49.65200 -21.00800 38.88400 1.000 54.66000 26 TYR D O 1
ATOM 2195 N N . THR C 1 27 ? 49.34900 -21.22600 41.10000 1.000 53.70000 27 THR D N 1
ATOM 2196 C CA . THR C 1 27 ? 48.07400 -21.90600 40.93700 1.000 55.72000 27 THR D CA 1
ATOM 2197 C C . THR C 1 27 ? 47.07200 -21.03900 40.17900 1.000 55.79000 27 THR D C 1
ATOM 2198 O O . THR C 1 27 ? 46.34300 -21.53100 39.31000 1.000 53.38000 27 THR D O 1
ATOM 2202 N N . ALA C 1 28 ? 47.02000 -19.74400 40.50300 1.000 51.55000 28 ALA D N 1
ATOM 2203 C CA . ALA C 1 28 ? 46.05500 -18.85300 39.86500 1.000 52.35000 28 ALA D CA 1
ATOM 2204 C C . ALA C 1 28 ? 46.28500 -18.77400 38.35900 1.000 49.00000 28 ALA D C 1
ATOM 2205 O O . ALA C 1 28 ? 45.34200 -18.90800 37.57000 1.000 53.72000 28 ALA D O 1
ATOM 2207 N N . THR C 1 29 ? 47.53600 -18.55600 37.94200 1.000 43.69000 29 THR D N 1
ATOM 2208 C CA . THR C 1 29 ? 47.84900 -18.50400 36.51700 1.000 43.11000 29 THR D CA 1
ATOM 2209 C C . THR C 1 29 ? 47.46400 -19.80100 35.82500 1.000 55.15000 29 THR D C 1
ATOM 2210 O O . THR C 1 29 ? 46.93800 -19.79100 34.70500 1.000 50.62000 29 THR D O 1
ATOM 2214 N N . SER C 1 30 ? 47.73200 -20.93100 36.47700 1.000 51.13000 30 SER D N 1
ATOM 2215 C CA . SER C 1 30 ? 47.29000 -22.21300 35.94700 1.000 52.72000 30 SER D CA 1
ATOM 2216 C C . SER C 1 30 ? 45.77000 -22.28600 35.90700 1.000 52.81000 30 SER D C 1
ATOM 2217 O O . SER C 1 30 ? 45.19100 -22.85300 34.97200 1.000 57.59000 30 SER D O 1
ATOM 2220 N N . GLY C 1 31 ? 45.10400 -21.70700 36.90900 1.000 47.82000 31 GLY D N 1
ATOM 2221 C CA . GLY C 1 31 ? 43.65300 -21.65400 36.88800 1.000 53.51000 31 GLY D CA 1
ATOM 2222 C C . GLY C 1 31 ? 43.11500 -20.87200 35.69800 1.000 59.36000 31 GLY D C 1
ATOM 2223 O O . GLY C 1 31 ? 42.08600 -21.23000 35.12500 1.000 55.61000 31 GLY D O 1
ATOM 2224 N N . THR C 1 32 ? 43.81400 -19.80200 35.31500 1.000 56.93000 32 THR D N 1
ATOM 2225 C CA . THR C 1 32 ? 43.37800 -19.03400 34.15200 1.000 52.58000 32 THR D CA 1
ATOM 2226 C C . THR C 1 32 ? 43.59700 -19.82100 32.86800 1.000 55.81000 32 THR D C 1
ATOM 2227 O O . THR C 1 32 ? 42.77400 -19.75400 31.94600 1.000 52.61000 32 THR D O 1
ATOM 2231 N N . GLN C 1 33 ? 44.69200 -20.58300 32.78800 1.000 55.58000 33 GLN D N 1
ATOM 2232 C CA . GLN C 1 33 ? 44.90400 -21.42200 31.61300 1.000 55.08000 33 GLN D CA 1
ATOM 2233 C C . GLN C 1 33 ? 43.82200 -22.48600 31.48200 1.000 57.06000 33 GLN D C 1
ATOM 2234 O O . GLN C 1 33 ? 43.42500 -22.83000 30.36200 1.000 57.09000 33 GLN D O 1
ATOM 2240 N N . LEU C 1 34 ? 43.32400 -23.00600 32.60500 1.000 55.50000 34 LEU D N 1
ATOM 2241 C CA . LEU C 1 34 ? 42.24400 -23.98400 32.54700 1.000 60.40000 34 LEU D CA 1
ATOM 2242 C C . LEU C 1 34 ? 40.99500 -23.37800 31.92400 1.000 59.75000 34 LEU D C 1
ATOM 2243 O O . LEU C 1 34 ? 40.44000 -23.91700 30.95800 1.000 57.56000 34 LEU D O 1
ATOM 2248 N N . ALA C 1 35 ? 40.52800 -22.25800 32.48100 1.000 57.83000 35 ALA D N 1
ATOM 2249 C CA . ALA C 1 35 ? 39.29600 -21.64500 31.99900 1.000 58.08000 35 ALA D CA 1
ATOM 2250 C C . ALA C 1 35 ? 39.40300 -21.27100 30.52600 1.000 56.97000 35 ALA D C 1
ATOM 2251 O O . ALA C 1 35 ? 38.44500 -21.44500 29.76500 1.000 56.90000 35 ALA D O 1
ATOM 2253 N N . TRP C 1 36 ? 40.56700 -20.77200 30.10300 1.000 49.05000 36 TRP D N 1
ATOM 2254 C CA . TRP C 1 36 ? 40.76900 -20.44000 28.69500 1.000 53.75000 36 TRP D CA 1
ATOM 2255 C C . TRP C 1 36 ? 40.63600 -21.67800 27.82000 1.000 58.05000 36 TRP D C 1
ATOM 2256 O O . TRP C 1 36 ? 39.93400 -21.66100 26.80200 1.000 54.20000 36 TRP D O 1
ATOM 2267 N N . GLY C 1 37 ? 41.31800 -22.76100 28.19800 1.000 59.11000 37 GLY D N 1
ATOM 2268 C CA . GLY C 1 37 ? 41.17400 -24.00500 27.45900 1.000 56.17000 37 GLY D CA 1
ATOM 2269 C C . GLY C 1 37 ? 39.74700 -24.51200 27.46900 1.000 55.63000 37 GLY D C 1
ATOM 2270 O O . GLY C 1 37 ? 39.19300 -24.86000 26.42600 1.000 62.15000 37 GLY D O 1
ATOM 2271 N N . ALA C 1 38 ? 39.12500 -24.54400 28.65200 1.000 51.90000 38 ALA D N 1
ATOM 2272 C CA . ALA C 1 38 ? 37.73400 -24.97100 28.75600 1.000 55.21000 38 ALA D CA 1
ATOM 2273 C C . ALA C 1 38 ? 36.83900 -24.15200 27.83600 1.000 62.81000 38 ALA D C 1
ATOM 2274 O O . ALA C 1 38 ? 36.07200 -24.70600 27.03900 1.000 62.93000 38 ALA D O 1
ATOM 2276 N N . TYR C 1 39 ? 36.93200 -22.82400 27.93600 1.000 60.23000 39 TYR D N 1
ATOM 2277 C CA . TYR C 1 39 ? 36.16600 -21.93200 27.06900 1.000 57.64000 39 TYR D CA 1
ATOM 2278 C C . TYR C 1 39 ? 36.35700 -22.29200 25.60000 1.000 58.48000 39 TYR D C 1
ATOM 2279 O O . TYR C 1 39 ? 35.38300 -22.47300 24.86100 1.000 59.62000 39 TYR D O 1
ATOM 2288 N N . LEU C 1 40 ? 37.61100 -22.44900 25.16800 1.000 55.44000 40 LEU D N 1
ATOM 2289 C CA . LEU C 1 40 ? 37.88000 -22.69300 23.75700 1.000 59.35000 40 LEU D CA 1
ATOM 2290 C C . LEU C 1 40 ? 37.67900 -24.14600 23.33700 1.000 64.71000 40 LEU D C 1
ATOM 2291 O O . LEU C 1 40 ? 37.56100 -24.40800 22.13500 1.000 69.43000 40 LEU D O 1
ATOM 2296 N N . ASP C 1 41 ? 37.63200 -25.10900 24.28800 1.000 64.43000 41 ASP D N 1
ATOM 2297 C CA . ASP C 1 41 ? 37.78800 -26.48500 23.80700 1.000 67.40000 41 ASP D CA 1
ATOM 2298 C C . ASP C 1 41 ? 36.44600 -27.14200 23.53700 1.000 69.15000 41 ASP D C 1
ATOM 2299 O O . ASP C 1 41 ? 35.53800 -27.06300 24.37700 1.000 66.98000 41 ASP D O 1
ATOM 2304 N N . PRO C 1 42 ? 36.30500 -27.81900 22.39600 1.000 75.19000 42 PRO D N 1
ATOM 2305 C CA . PRO C 1 42 ? 35.04500 -28.51100 22.09100 1.000 77.57000 42 PRO D CA 1
ATOM 2306 C C . PRO C 1 42 ? 34.83600 -29.70700 23.00700 1.000 76.96000 42 PRO D C 1
ATOM 2307 O O . PRO C 1 42 ? 35.75700 -30.48800 23.25500 1.000 77.95000 42 PRO D O 1
ATOM 2311 N N . VAL C 1 43 ? 33.61100 -29.84300 23.51000 1.000 78.95000 43 VAL D N 1
ATOM 2312 C CA . VAL C 1 43 ? 33.17400 -31.01700 24.25500 1.000 80.92000 43 VAL D CA 1
ATOM 2313 C C . VAL C 1 43 ? 32.11400 -31.72100 23.42000 1.000 87.61000 43 VAL D C 1
ATOM 2314 O O . VAL C 1 43 ? 31.13000 -31.09600 23.00800 1.000 88.03000 43 VAL D O 1
ATOM 2318 N N . ASP C 1 44 ? 32.32400 -33.01400 23.15800 1.000 87.84000 44 ASP D N 1
ATOM 2319 C CA . ASP C 1 44 ? 31.43800 -33.80700 22.29900 1.000 85.84000 44 ASP D CA 1
ATOM 2320 C C . ASP C 1 44 ? 31.33700 -33.20900 20.89600 1.000 87.05000 44 ASP D C 1
ATOM 2321 O O . ASP C 1 44 ? 30.25700 -33.14100 20.30600 1.000 87.54000 44 ASP D O 1
ATOM 2326 N N . GLY C 1 45 ? 32.47400 -32.76600 20.35800 1.000 87.70000 45 GLY D N 1
ATOM 2327 C CA . GLY C 1 45 ? 32.55900 -32.29100 18.99100 1.000 86.26000 45 GLY D CA 1
ATOM 2328 C C . GLY C 1 45 ? 31.94300 -30.93900 18.70700 1.000 89.99000 45 GLY D C 1
ATOM 2329 O O . GLY C 1 45 ? 32.17100 -30.39500 17.61800 1.000 88.53000 45 GLY D O 1
ATOM 2330 N N . ASN C 1 46 ? 31.17300 -30.36900 19.62800 1.000 88.69000 46 ASN D N 1
ATOM 2331 C CA . ASN C 1 46 ? 30.48700 -29.11300 19.43900 1.000 88.23000 46 ASN D CA 1
ATOM 2332 C C . ASN C 1 46 ? 30.80100 -28.19000 20.62700 1.000 87.33000 46 ASN D C 1
ATOM 2333 O O . ASN C 1 46 ? 31.14500 -28.67800 21.70100 1.000 88.64000 46 ASN D O 1
ATOM 2338 N N . PRO C 1 47 ? 30.67200 -26.84900 20.44000 1.000 86.34000 47 PRO D N 1
ATOM 2339 C CA . PRO C 1 47 ? 31.35900 -25.91400 21.35600 1.000 84.03000 47 PRO D CA 1
ATOM 2340 C C . PRO C 1 47 ? 31.07500 -26.13000 22.83200 1.000 79.07000 47 PRO D C 1
ATOM 2341 O O . PRO C 1 47 ? 30.04100 -26.69200 23.21100 1.000 80.40000 47 PRO D O 1
ATOM 2345 N N . SER C 1 48 ? 32.00800 -25.66700 23.66600 1.000 70.10000 48 SER D N 1
ATOM 2346 C CA . SER C 1 48 ? 31.93900 -25.88200 25.10300 1.000 66.77000 48 SER D CA 1
ATOM 2347 C C . SER C 1 48 ? 30.59700 -25.42800 25.65700 1.000 66.04000 48 SER D C 1
ATOM 2348 O O . SER C 1 48 ? 29.94000 -24.53800 25.10900 1.000 68.49000 48 SER D O 1
ATOM 2351 N N . SER C 1 49 ? 30.19100 -26.05800 26.76100 1.000 61.29000 49 SER D N 1
ATOM 2352 C CA . SER C 1 49 ? 29.05200 -25.55600 27.51600 1.000 60.58000 49 SER D CA 1
ATOM 2353 C C . SER C 1 49 ? 29.22900 -24.08600 27.86800 1.000 68.71000 49 SER D C 1
ATOM 2354 O O . SER C 1 49 ? 28.25100 -23.32900 27.90500 1.000 66.17000 49 SER D O 1
ATOM 2357 N N . VAL C 1 50 ? 30.47200 -23.66000 28.09700 1.000 66.29000 50 VAL D N 1
ATOM 2358 C CA . VAL C 1 50 ? 30.74000 -22.30800 28.57400 1.000 61.87000 50 VAL D CA 1
ATOM 2359 C C . VAL C 1 50 ? 30.78700 -21.31400 27.41800 1.000 60.85000 50 VAL D C 1
ATOM 2360 O O . VAL C 1 50 ? 30.21000 -20.22400 27.50200 1.000 59.83000 50 VAL D O 1
ATOM 2364 N N . TYR C 1 51 ? 31.47100 -21.67000 26.32300 1.000 57.54000 51 TYR D N 1
ATOM 2365 C CA . TYR C 1 51 ? 31.51600 -20.79100 25.15700 1.000 61.24000 51 TYR D CA 1
ATOM 2366 C C . TYR C 1 51 ? 30.11500 -20.49600 24.64400 1.000 63.04000 51 TYR D C 1
ATOM 2367 O O . TYR C 1 51 ? 29.80400 -19.35500 24.28000 1.000 59.81000 51 TYR D O 1
ATOM 2376 N N . ALA C 1 52 ? 29.25700 -21.51800 24.61200 1.000 62.79000 52 ALA D N 1
ATOM 2377 C CA . ALA C 1 52 ? 27.89600 -21.33300 24.12500 1.000 60.97000 52 ALA D CA 1
ATOM 2378 C C . ALA C 1 52 ? 27.14200 -20.31700 24.97000 1.000 59.65000 52 ALA D C 1
ATOM 2379 O O . ALA C 1 52 ? 26.42200 -19.46800 24.43200 1.000 59.86000 52 ALA D O 1
ATOM 2381 N N . GLU C 1 53 ? 27.29700 -20.38200 26.29500 1.000 60.10000 53 GLU D N 1
ATOM 2382 C CA . GLU C 1 53 ? 26.63500 -19.40500 27.15400 1.000 59.56000 53 GLU D CA 1
ATOM 2383 C C . GLU C 1 53 ? 27.12500 -17.99500 26.85600 1.000 58.29000 53 GLU D C 1
ATOM 2384 O O . GLU C 1 53 ? 26.32300 -17.05800 26.76700 1.000 58.62000 53 GLU D O 1
ATOM 2390 N N . PHE C 1 54 ? 28.43800 -17.82800 26.68000 1.000 55.28000 54 PHE D N 1
ATOM 2391 C CA . PHE C 1 54 ? 28.97500 -16.50900 26.36600 1.000 54.72000 54 PHE D CA 1
ATOM 2392 C C . PHE C 1 54 ? 28.61000 -16.07000 24.95500 1.000 53.52000 54 PHE D C 1
ATOM 2393 O O . PHE C 1 54 ? 28.42300 -14.87200 24.71400 1.000 48.90000 54 PHE D O 1
ATOM 2401 N N . ASP C 1 55 ? 28.50600 -17.01200 24.01500 1.000 56.07000 55 ASP D N 1
ATOM 2402 C CA . ASP C 1 55 ? 28.06700 -16.65500 22.66900 1.000 56.18000 55 ASP D CA 1
ATOM 2403 C C . ASP C 1 55 ? 26.64200 -16.11300 22.69400 1.000 53.72000 55 ASP D C 1
ATOM 2404 O O . ASP C 1 55 ? 26.34000 -15.10900 22.03700 1.000 53.91000 55 ASP D O 1
ATOM 2409 N N . GLU C 1 56 ? 25.75500 -16.74800 23.46400 1.000 55.83000 56 GLU D N 1
ATOM 2410 C CA . GLU C 1 56 ? 24.41000 -16.20600 23.61700 1.000 59.89000 56 GLU D CA 1
ATOM 2411 C C . GLU C 1 56 ? 24.45500 -14.81600 24.24000 1.000 57.39000 56 GLU D C 1
ATOM 2412 O O . GLU C 1 56 ? 23.78900 -13.88700 23.76600 1.000 50.03000 56 GLU D O 1
ATOM 2418 N N . ARG C 1 57 ? 25.26000 -14.65000 25.29400 1.000 51.29000 57 ARG D N 1
ATOM 2419 C CA . ARG C 1 57 ? 25.36900 -13.34700 25.94400 1.000 51.46000 57 ARG D CA 1
ATOM 2420 C C . ARG C 1 57 ? 25.91900 -12.29400 24.99000 1.000 44.68000 57 ARG D C 1
ATOM 2421 O O . ARG C 1 57 ? 25.40700 -11.17100 24.93200 1.000 45.20000 57 ARG D O 1
ATOM 2429 N N . ALA C 1 58 ? 26.96000 -12.64100 24.23200 1.000 42.23000 58 ALA D N 1
ATOM 2430 C CA . ALA C 1 58 ? 27.58700 -11.68300 23.33200 1.000 43.97000 58 ALA D CA 1
ATOM 2431 C C . ALA C 1 58 ? 26.60600 -11.10600 22.32200 1.000 43.77000 58 ALA D C 1
ATOM 2432 O O . ALA C 1 58 ? 26.81700 -9.98800 21.84400 1.000 41.85000 58 ALA D O 1
ATOM 2434 N N . HIS C 1 59 ? 25.52900 -11.82400 22.00900 1.000 47.33000 59 HIS D N 1
ATOM 2435 C CA . HIS C 1 59 ? 24.57000 -11.39400 21.00000 1.000 48.08000 59 HIS D CA 1
ATOM 2436 C C . HIS C 1 59 ? 23.26600 -10.87200 21.59400 1.000 46.57000 59 HIS D C 1
ATOM 2437 O O . HIS C 1 59 ? 22.33700 -10.56500 20.84200 1.000 48.82000 59 HIS D O 1
ATOM 2444 N N A ASN C 1 60 ? 23.18400 -10.77300 22.91700 0.430 44.84000 60 ASN D N 1
ATOM 2445 N N B ASN C 1 60 ? 23.17100 -10.75700 22.91500 0.570 44.79000 60 ASN D N 1
ATOM 2446 C CA A ASN C 1 60 ? 22.05100 -10.19200 23.62000 0.430 46.14000 60 ASN D CA 1
ATOM 2447 C CA B ASN C 1 60 ? 21.99200 -10.20400 23.56700 0.570 46.12000 60 ASN D CA 1
ATOM 2448 C C A ASN C 1 60 ? 22.30800 -8.70800 23.85600 0.430 47.05000 60 ASN D C 1
ATOM 2449 C C B ASN C 1 60 ? 22.25700 -8.76200 23.98200 0.570 47.09000 60 ASN D C 1
ATOM 2450 O O A ASN C 1 60 ? 23.45200 -8.28100 24.03500 0.430 45.88000 60 ASN D O 1
ATOM 2451 O O B ASN C 1 60 ? 23.36300 -8.42000 24.41300 0.570 45.91000 60 ASN D O 1
ATOM 2460 N N . VAL C 1 61 ? 21.23200 -7.91700 23.84900 1.000 43.73000 61 VAL D N 1
ATOM 2461 C CA . VAL C 1 61 ? 21.37900 -6.49400 24.14800 1.000 44.17000 61 VAL D CA 1
ATOM 2462 C C . VAL C 1 61 ? 21.34300 -6.20000 25.64100 1.000 49.03000 61 VAL D C 1
ATOM 2463 O O . VAL C 1 61 ? 21.79700 -5.12800 26.06500 1.000 51.46000 61 VAL D O 1
ATOM 2467 N N . ASP C 1 62 ? 20.81900 -7.10700 26.45400 1.000 47.99000 62 ASP D N 1
ATOM 2468 C CA . ASP C 1 62 ? 20.91200 -7.00300 27.91200 1.000 53.10000 62 ASP D CA 1
ATOM 2469 C C . ASP C 1 62 ? 21.22600 -8.37100 28.44100 1.000 53.34000 62 ASP D C 1
ATOM 2470 O O . ASP C 1 62 ? 20.35000 -9.09100 28.98200 1.000 57.69000 62 ASP D O 1
ATOM 2475 N N . PRO C 1 63 ? 22.46000 -8.84400 28.30900 1.000 51.28000 63 PRO D N 1
ATOM 2476 C CA . PRO C 1 63 ? 22.81600 -10.19700 28.68300 1.000 52.70000 63 PRO D CA 1
ATOM 2477 C C . PRO C 1 63 ? 22.86200 -10.35800 30.19500 1.000 54.95000 63 PRO D C 1
ATOM 2478 O O . PRO C 1 63 ? 23.04900 -9.39000 30.93700 1.000 51.58000 63 PRO D O 1
ATOM 2482 N N . SER C 1 64 ? 22.68400 -11.59500 30.64400 1.000 57.45000 64 SER D N 1
ATOM 2483 C CA . SER C 1 64 ? 22.85400 -11.89100 32.05700 1.000 59.74000 64 SER D CA 1
ATOM 2484 C C . SER C 1 64 ? 24.27400 -11.56000 32.49200 1.000 57.04000 64 SER D C 1
ATOM 2485 O O . SER C 1 64 ? 25.24000 -11.75400 31.74800 1.000 56.36000 64 SER D O 1
ATOM 2488 N N . THR C 1 65 ? 24.39200 -11.04400 33.70900 1.000 59.24000 65 THR D N 1
ATOM 2489 C CA . THR C 1 65 ? 25.68200 -10.75500 34.31400 1.000 59.62000 65 THR D CA 1
ATOM 2490 C C . THR C 1 65 ? 25.87400 -11.58800 35.57100 1.000 61.51000 65 THR D C 1
ATOM 2491 O O . THR C 1 65 ? 26.36900 -11.10700 36.59100 1.000 61.64000 65 THR D O 1
ATOM 2495 N N . GLU C 1 66 ? 25.46600 -12.85000 35.51100 1.000 62.49000 66 GLU D N 1
ATOM 2496 C CA . GLU C 1 66 ? 25.70700 -13.74600 36.63000 1.000 62.93000 66 GLU D CA 1
ATOM 2497 C C . GLU C 1 66 ? 26.96100 -14.55400 36.36800 1.000 62.28000 66 GLU D C 1
ATOM 2498 O O . GLU C 1 66 ? 27.08900 -15.16100 35.29400 1.000 58.53000 66 GLU D O 1
ATOM 2504 N N . PRO C 1 67 ? 27.89900 -14.57200 37.30900 1.000 61.78000 67 PRO D N 1
ATOM 2505 C CA . PRO C 1 67 ? 29.18200 -15.22900 37.05400 1.000 58.60000 67 PRO D CA 1
ATOM 2506 C C . PRO C 1 67 ? 29.01400 -16.73000 36.91400 1.000 55.20000 67 PRO D C 1
ATOM 2507 O O . PRO C 1 67 ? 28.10600 -17.33700 37.48600 1.000 60.03000 67 PRO D O 1
ATOM 2511 N N . ILE C 1 68 ? 29.89600 -17.32400 36.12400 1.000 51.75000 68 ILE D N 1
ATOM 2512 C CA . ILE C 1 68 ? 30.02100 -18.77000 36.04100 1.000 52.87000 68 ILE D CA 1
ATOM 2513 C C . ILE C 1 68 ? 31.22100 -19.13500 36.90500 1.000 60.30000 68 ILE D C 1
ATOM 2514 O O . ILE C 1 68 ? 32.36800 -19.09200 36.45000 1.000 59.42000 68 ILE D O 1
ATOM 2519 N N . LYS C 1 69 ? 30.96100 -19.47000 38.16700 1.000 63.46000 69 LYS D N 1
ATOM 2520 C CA . LYS C 1 69 ? 32.02300 -19.88200 39.07200 1.000 61.47000 69 LYS D CA 1
ATOM 2521 C C . LYS C 1 69 ? 32.55100 -21.25500 38.65700 1.000 66.07000 69 LYS D C 1
ATOM 2522 O O . LYS C 1 69 ? 32.07900 -21.86700 37.69300 1.000 70.85000 69 LYS D O 1
ATOM 2528 N N . SER C 1 70 ? 33.54800 -21.73700 39.40500 1.000 65.85000 70 SER D N 1
ATOM 2529 C CA . SER C 1 70 ? 34.13500 -23.06600 39.23600 1.000 67.12000 70 SER D CA 1
ATOM 2530 C C . SER C 1 70 ? 35.33900 -23.21800 40.15700 1.000 69.93000 70 SER D C 1
ATOM 2531 O O . SER C 1 70 ? 35.86500 -22.21900 40.65700 1.000 67.97000 70 SER D O 1
ATOM 2534 N N . THR C 1 71 ? 35.78600 -24.45400 40.39200 1.000 72.07000 71 THR D N 1
ATOM 2535 C CA . THR C 1 71 ? 36.99100 -24.71400 41.17100 1.000 68.87000 71 THR D CA 1
ATOM 2536 C C . THR C 1 71 ? 37.75200 -25.88000 40.56100 1.000 71.59000 71 THR D C 1
ATOM 2537 O O . THR C 1 71 ? 37.14800 -26.85900 40.11100 1.000 72.28000 71 THR D O 1
ATOM 2541 N N . HIS C 1 72 ? 39.07700 -25.77700 40.55600 1.000 67.76000 72 HIS D N 1
ATOM 2542 C CA . HIS C 1 72 ? 39.92900 -26.86800 40.11300 1.000 72.78000 72 HIS D CA 1
ATOM 2543 C C . HIS C 1 72 ? 40.98500 -27.17800 41.16300 1.000 78.80000 72 HIS D C 1
ATOM 2544 O O . HIS C 1 72 ? 41.44500 -26.29500 41.89300 1.000 70.01000 72 HIS D O 1
ATOM 2551 N N . THR C 1 73 ? 41.36200 -28.45300 41.22000 1.000 77.90000 73 THR D N 1
ATOM 2552 C CA . THR C 1 73 ? 42.39700 -28.94800 42.11700 1.000 74.55000 73 THR D CA 1
ATOM 2553 C C . THR C 1 73 ? 43.49600 -29.58300 41.27900 1.000 77.18000 73 THR D C 1
ATOM 2554 O O . THR C 1 73 ? 43.24200 -30.54300 40.54400 1.000 77.92000 73 THR D O 1
ATOM 2558 N N . PHE C 1 74 ? 44.70900 -29.05100 41.38700 1.000 76.37000 74 PHE D N 1
ATOM 2559 C CA . PHE C 1 74 ? 45.84000 -29.64300 40.69300 1.000 78.40000 74 PHE D CA 1
ATOM 2560 C C . PHE C 1 74 ? 46.34900 -30.84200 41.48900 1.000 81.37000 74 PHE D C 1
ATOM 2561 O O . PHE C 1 74 ? 45.76200 -31.24400 42.49800 1.000 78.76000 74 PHE D O 1
ATOM 2569 N N . LYS C 1 75 ? 47.44600 -31.44300 41.02200 1.000 82.73000 75 LYS D N 1
ATOM 2570 C CA . LYS C 1 75 ? 47.95600 -32.64100 41.68300 1.000 85.48000 75 LYS D CA 1
ATOM 2571 C C . LYS C 1 75 ? 48.41100 -32.33200 43.10400 1.000 84.21000 75 LYS D C 1
ATOM 2572 O O . LYS C 1 75 ? 48.00000 -33.00000 44.06100 1.000 83.38000 75 LYS D O 1
ATOM 2578 N N . ASP C 1 76 ? 49.23100 -31.29400 43.26200 1.000 81.37000 76 ASP D N 1
ATOM 2579 C CA . ASP C 1 76 ? 49.80600 -30.91500 44.54800 1.000 76.98000 76 ASP D CA 1
ATOM 2580 C C . ASP C 1 76 ? 48.76800 -30.45500 45.56800 1.000 78.17000 76 ASP D C 1
ATOM 2581 O O . ASP C 1 76 ? 49.12900 -29.95400 46.63700 1.000 81.13000 76 ASP D O 1
ATOM 2586 N N . GLY C 1 77 ? 47.48300 -30.60800 45.25300 1.000 77.83000 77 GLY D N 1
ATOM 2587 C CA . GLY C 1 77 ? 46.42600 -30.20600 46.15500 1.000 75.68000 77 GLY D CA 1
ATOM 2588 C C . GLY C 1 77 ? 46.12100 -28.72500 46.17300 1.000 70.13000 77 GLY D C 1
ATOM 2589 O O . GLY C 1 77 ? 45.22400 -28.30600 46.91600 1.000 68.94000 77 GLY D O 1
ATOM 2590 N N . SER C 1 78 ? 46.83100 -27.91900 45.38700 1.000 74.49000 78 SER D N 1
ATOM 2591 C CA . SER C 1 78 ? 46.56200 -26.48800 45.34300 1.000 74.27000 78 SER D CA 1
ATOM 2592 C C . SER C 1 78 ? 45.24800 -26.21000 44.62100 1.000 70.85000 78 SER D C 1
ATOM 2593 O O . SER C 1 78 ? 44.91500 -26.86100 43.62600 1.000 70.97000 78 SER D O 1
ATOM 2596 N N . VAL C 1 79 ? 44.50900 -25.22300 45.12300 1.000 66.20000 79 VAL D N 1
ATOM 2597 C CA . VAL C 1 79 ? 43.14000 -24.94300 44.70400 1.000 65.60000 79 VAL D CA 1
ATOM 2598 C C . VAL C 1 79 ? 43.08300 -23.54700 44.09900 1.000 67.42000 79 VAL D C 1
ATOM 2599 O O . VAL C 1 79 ? 43.59400 -22.58700 44.69000 1.000 63.68000 79 VAL D O 1
ATOM 2603 N N . ALA C 1 80 ? 42.46600 -23.43200 42.92300 1.000 66.47000 80 ALA D N 1
ATOM 2604 C CA . ALA C 1 80 ? 42.21100 -22.14400 42.28400 1.000 62.55000 80 ALA D CA 1
ATOM 2605 C C . ALA C 1 80 ? 40.71500 -21.99700 42.06100 1.000 61.08000 80 ALA D C 1
ATOM 2606 O O . ALA C 1 80 ? 40.11000 -22.79900 41.34200 1.000 64.48000 80 ALA D O 1
ATOM 2608 N N . GLU C 1 81 ? 40.12600 -20.98400 42.68700 1.000 61.99000 81 GLU D N 1
ATOM 2609 C CA . GLU C 1 81 ? 38.72400 -20.65000 42.47600 1.000 62.09000 81 GLU D CA 1
ATOM 2610 C C . GLU C 1 81 ? 38.60600 -19.80200 41.21700 1.000 61.78000 81 GLU D C 1
ATOM 2611 O O . GLU C 1 81 ? 39.25300 -18.75500 41.10500 1.000 55.61000 81 GLU D O 1
ATOM 2617 N N . ILE C 1 82 ? 37.78300 -20.24500 40.27300 1.000 60.74000 82 ILE D N 1
ATOM 2618 C CA . ILE C 1 82 ? 37.74000 -19.64000 38.95000 1.000 60.32000 82 ILE D CA 1
ATOM 2619 C C . ILE C 1 82 ? 36.35400 -19.06600 38.70000 1.000 57.38000 82 ILE D C 1
ATOM 2620 O O . ILE C 1 82 ? 35.33600 -19.60700 39.14300 1.000 56.05000 82 ILE D O 1
ATOM 2625 N N . GLU C 1 83 ? 36.32700 -17.95700 37.96800 1.000 57.77000 83 GLU D N 1
ATOM 2626 C CA . GLU C 1 83 ? 35.11300 -17.18100 37.78000 1.000 56.84000 83 GLU D CA 1
ATOM 2627 C C . GLU C 1 83 ? 35.19600 -16.47500 36.43800 1.000 55.40000 83 GLU D C 1
ATOM 2628 O O . GLU C 1 83 ? 36.16700 -15.75800 36.17300 1.000 53.30000 83 GLU D O 1
ATOM 2642 N N . ASN C 1 85 ? 32.85100 -13.96400 33.72600 1.000 50.33000 85 ASN D N 1
ATOM 2643 C CA . ASN C 1 85 ? 31.68800 -13.12500 33.51900 1.000 47.87000 85 ASN D CA 1
ATOM 2644 C C . ASN C 1 85 ? 31.97400 -12.24400 32.31300 1.000 45.64000 85 ASN D C 1
ATOM 2645 O O . ASN C 1 85 ? 33.05200 -12.30600 31.71600 1.000 42.61000 85 ASN D O 1
ATOM 2650 N N . GLY C 1 86 ? 30.99900 -11.42000 31.95400 1.000 48.29000 86 GLY D N 1
ATOM 2651 C CA . GLY C 1 86 ? 31.18600 -10.55400 30.80800 1.000 41.10000 86 GLY D CA 1
ATOM 2652 C C . GLY C 1 86 ? 30.25100 -9.37200 30.87900 1.000 38.89000 86 GLY D C 1
ATOM 2653 O O . GLY C 1 86 ? 29.31900 -9.32800 31.68400 1.000 44.00000 86 GLY D O 1
ATOM 2654 N N . GLN C 1 87 ? 30.51300 -8.40700 30.00800 1.000 37.80000 87 GLN D N 1
ATOM 2655 C CA . GLN C 1 87 ? 29.66300 -7.23200 29.94600 1.000 40.73000 87 GLN D CA 1
ATOM 2656 C C . GLN C 1 87 ? 29.85300 -6.56600 28.59600 1.000 35.35000 87 GLN D C 1
ATOM 2657 O O . GLN C 1 87 ? 30.91100 -6.68300 27.97100 1.000 34.32000 87 GLN D O 1
ATOM 2663 N N . LEU C 1 88 ? 28.81100 -5.87100 28.15600 1.000 42.56000 88 LEU D N 1
ATOM 2664 C CA . LEU C 1 88 ? 28.92900 -5.00600 26.99500 1.000 36.20000 88 LEU D CA 1
ATOM 2665 C C . LEU C 1 88 ? 29.65900 -3.73400 27.39800 1.000 30.77000 88 LEU D C 1
ATOM 2666 O O . LEU C 1 88 ? 29.41700 -3.18100 28.47300 1.000 36.19000 88 LEU D O 1
ATOM 2671 N N . VAL C 1 89 ? 30.55700 -3.26900 26.53700 1.000 32.57000 89 VAL D N 1
ATOM 2672 C CA . VAL C 1 89 ? 31.39100 -2.12000 26.85800 1.000 36.32000 89 VAL D CA 1
ATOM 2673 C C . VAL C 1 89 ? 30.99700 -0.93000 25.99400 1.000 35.20000 89 VAL D C 1
ATOM 2674 O O . VAL C 1 89 ? 30.41800 -1.07800 24.91000 1.000 34.17000 89 VAL D O 1
ATOM 2678 N N . ASP C 1 90 ? 31.29100 0.26500 26.51200 1.000 32.13000 90 ASP D N 1
ATOM 2679 C CA . ASP C 1 90 ? 31.22300 1.53100 25.78500 1.000 30.53000 90 ASP D CA 1
ATOM 2680 C C . ASP C 1 90 ? 29.80800 1.90900 25.36700 1.000 32.08000 90 ASP D C 1
ATOM 2681 O O . ASP C 1 90 ? 29.62800 2.67800 24.41400 1.000 31.18000 90 ASP D O 1
ATOM 2686 N N . GLY C 1 91 ? 28.80000 1.41200 26.08600 1.000 28.56000 91 GLY D N 1
ATOM 2687 C CA . GLY C 1 91 ? 27.41500 1.70200 25.77300 1.000 31.69000 91 GLY D CA 1
ATOM 2688 C C . GLY C 1 91 ? 26.89900 1.04600 24.51400 1.000 30.27000 91 GLY D C 1
ATOM 2689 O O . GLY C 1 91 ? 25.78300 1.34800 24.08400 1.000 28.63000 91 GLY D O 1
ATOM 2690 N N . LEU C 1 92 ? 27.66800 0.14700 23.91700 1.000 28.81000 92 LEU D N 1
ATOM 2691 C CA . LEU C 1 92 ? 27.30300 -0.45900 22.64900 1.000 30.04000 92 LEU D CA 1
ATOM 2692 C C . LEU C 1 92 ? 26.74800 -1.86200 22.86900 1.000 34.50000 92 LEU D C 1
ATOM 2693 O O . LEU C 1 92 ? 26.66600 -2.36300 23.99100 1.000 32.50000 92 LEU D O 1
ATOM 2698 N N . THR C 1 93 ? 26.33600 -2.49200 21.77100 1.000 31.32000 93 THR D N 1
ATOM 2699 C CA . THR C 1 93 ? 25.83600 -3.85500 21.77800 1.000 28.75000 93 THR D CA 1
ATOM 2700 C C . THR C 1 93 ? 26.57800 -4.66400 20.72400 1.000 29.09000 93 THR D C 1
ATOM 2701 O O . THR C 1 93 ? 27.28600 -4.12400 19.86800 1.000 32.80000 93 THR D O 1
ATOM 2705 N N . GLY C 1 94 ? 26.41100 -5.98000 20.79100 1.000 34.13000 94 GLY D N 1
ATOM 2706 C CA . GLY C 1 94 ? 26.98900 -6.84900 19.80100 1.000 32.73000 94 GLY D CA 1
ATOM 2707 C C . GLY C 1 94 ? 28.27600 -7.49900 20.26200 1.000 41.47000 94 GLY D C 1
ATOM 2708 O O . GLY C 1 94 ? 28.94400 -7.04000 21.19500 1.000 36.92000 94 GLY D O 1
ATOM 2709 N N . PRO C 1 95 ? 28.65300 -8.58400 19.58400 1.000 40.60000 95 PRO D N 1
ATOM 2710 C CA . PRO C 1 95 ? 29.81000 -9.37500 20.03300 1.000 40.00000 95 PRO D CA 1
ATOM 2711 C C . PRO C 1 95 ? 31.12700 -8.61800 20.00300 1.000 41.61000 95 PRO D C 1
ATOM 2712 O O . PRO C 1 95 ? 31.99400 -8.88600 20.84500 1.000 37.63000 95 PRO D O 1
ATOM 2716 N N . GLU C 1 96 ? 31.30900 -7.68400 19.06400 1.000 38.40000 96 GLU D N 1
ATOM 2717 C CA . GLU C 1 96 ? 32.52800 -6.88300 19.02700 1.000 38.10000 96 GLU D CA 1
ATOM 2718 C C . GLU C 1 96 ? 32.65200 -5.98200 20.24700 1.000 33.28000 96 GLU D C 1
ATOM 2719 O O . GLU C 1 96 ? 33.73300 -5.43600 20.49500 1.000 35.71000 96 GLU D O 1
ATOM 2725 N N . ASN C 1 97 ? 31.56500 -5.80100 20.99100 1.000 32.49000 97 ASN D N 1
ATOM 2726 C CA . ASN C 1 97 ? 31.50800 -4.90700 22.13800 1.000 35.84000 97 ASN D CA 1
ATOM 2727 C C . ASN C 1 97 ? 31.25000 -5.68300 23.41700 1.000 32.40000 97 ASN D C 1
ATOM 2728 O O . ASN C 1 97 ? 30.67100 -5.16000 24.36900 1.000 34.04000 97 ASN D O 1
ATOM 2733 N N . TYR C 1 98 ? 31.65800 -6.94300 23.43800 1.000 34.79000 98 TYR D N 1
ATOM 2734 C CA . TYR C 1 98 ? 31.40500 -7.82000 24.56800 1.000 36.26000 98 TYR D CA 1
ATOM 2735 C C . TYR C 1 98 ? 32.74300 -8.33400 25.07500 1.000 35.79000 98 TYR D C 1
ATOM 2736 O O . TYR C 1 98 ? 33.44800 -9.04400 24.35200 1.000 33.48000 98 TYR D O 1
ATOM 2745 N N . ASN C 1 99 ? 33.10000 -7.95400 26.29900 1.000 35.38000 99 ASN D N 1
ATOM 2746 C CA . ASN C 1 99 ? 34.36300 -8.34700 26.90500 1.000 39.76000 99 ASN D CA 1
ATOM 2747 C C . ASN C 1 99 ? 34.09900 -9.35200 28.01700 1.000 32.18000 99 ASN D C 1
ATOM 2748 O O . ASN C 1 99 ? 33.17400 -9.17700 28.81600 1.000 38.07000 99 ASN D O 1
ATOM 2753 N N . ILE C 1 100 ? 34.92000 -10.39900 28.06800 1.000 35.97000 100 ILE D N 1
ATOM 2754 C CA . ILE C 1 100 ? 34.78000 -11.46700 29.04800 1.000 38.14000 100 ILE D CA 1
ATOM 2755 C C . ILE C 1 100 ? 35.99100 -11.43300 29.97100 1.000 36.14000 100 ILE D C 1
ATOM 2756 O O . ILE C 1 100 ? 37.12400 -11.23200 29.51900 1.000 33.47000 100 ILE D O 1
ATOM 2761 N N . THR C 1 101 ? 35.74400 -11.61900 31.26400 1.000 39.25000 101 THR D N 1
ATOM 2762 C CA . THR C 1 101 ? 36.78100 -11.51400 32.28000 1.000 40.73000 101 THR D CA 1
ATOM 2763 C C . THR C 1 101 ? 36.89600 -12.82500 33.04000 1.000 41.51000 101 THR D C 1
ATOM 2764 O O . THR C 1 101 ? 35.89700 -13.34900 33.54300 1.000 43.72000 101 THR D O 1
ATOM 2768 N N . ILE C 1 102 ? 38.11500 -13.34700 33.11100 1.000 44.56000 102 ILE D N 1
ATOM 2769 C CA . ILE C 1 102 ? 38.44400 -14.49900 33.93800 1.000 45.19000 102 ILE D CA 1
ATOM 2770 C C . ILE C 1 102 ? 39.08600 -13.99700 35.22100 1.000 44.57000 102 ILE D C 1
ATOM 2771 O O . ILE C 1 102 ? 40.06500 -13.24400 35.17600 1.000 45.80000 102 ILE D O 1
ATOM 2776 N N . LYS C 1 103 ? 38.54200 -14.41300 36.36000 1.000 44.32000 103 LYS D N 1
ATOM 2777 C CA . LYS C 1 103 ? 39.16300 -14.18100 37.65600 1.000 44.19000 103 LYS D CA 1
ATOM 2778 C C . LYS C 1 103 ? 39.57900 -15.52200 38.24100 1.000 50.70000 103 LYS D C 1
ATOM 2779 O O . LYS C 1 103 ? 38.76500 -16.44800 38.31900 1.000 47.27000 103 LYS D O 1
ATOM 2785 N N . SER C 1 104 ? 40.84700 -15.62800 38.63400 1.000 51.13000 104 SER D N 1
ATOM 2786 C CA . SER C 1 104 ? 41.39900 -16.86300 39.18500 1.000 49.91000 104 SER D CA 1
ATOM 2787 C C . SER C 1 104 ? 42.12700 -16.52400 40.47900 1.000 49.49000 104 SER D C 1
ATOM 2788 O O . SER C 1 104 ? 43.16800 -15.86100 40.45300 1.000 48.59000 104 SER D O 1
ATOM 2791 N N . LYS C 1 105 ? 41.57100 -16.96300 41.60600 1.000 54.08000 105 LYS D N 1
ATOM 2792 C CA . LYS C 1 105 ? 42.15400 -16.76000 42.92600 1.000 51.42000 105 LYS D CA 1
ATOM 2793 C C . LYS C 1 105 ? 42.84600 -18.03000 43.40100 1.000 56.71000 105 LYS D C 1
ATOM 2794 O O . LYS C 1 105 ? 42.43500 -19.14200 43.06500 1.000 56.29000 105 LYS D O 1
ATOM 2800 N N . SER C 1 106 ? 43.88600 -17.85900 44.21000 1.000 55.52000 106 SER D N 1
ATOM 2801 C CA . SER C 1 106 ? 44.50800 -19.00000 44.86700 1.000 51.35000 106 SER D CA 1
ATOM 2802 C C . SER C 1 106 ? 45.04900 -18.54600 46.21200 1.000 52.04000 106 SER D C 1
ATOM 2803 O O . SER C 1 106 ? 45.83400 -17.59600 46.28300 1.000 51.44000 106 SER D O 1
ATOM 2806 N N . LYS C 1 107 ? 44.61500 -19.22100 47.27000 1.000 55.04000 107 LYS D N 1
ATOM 2807 C CA . LYS C 1 107 ? 44.96800 -18.83000 48.62300 1.000 49.24000 107 LYS D CA 1
ATOM 2808 C C . LYS C 1 107 ? 46.40500 -19.23400 48.93100 1.000 49.91000 107 LYS D C 1
ATOM 2809 O O . LYS C 1 107 ? 46.88400 -20.27700 48.47500 1.000 47.14000 107 LYS D O 1
ATOM 2815 N N . LEU C 1 108 ? 47.10500 -18.37600 49.67100 1.000 50.35000 108 LEU D N 1
ATOM 2816 C CA . LEU C 1 108 ? 48.43900 -18.71100 50.15000 1.000 50.36000 108 LEU D CA 1
ATOM 2817 C C . LEU C 1 108 ? 48.33100 -19.74900 51.25900 1.000 51.64000 108 LEU D C 1
ATOM 2818 O O . LEU C 1 108 ? 47.51400 -19.60600 52.17400 1.000 51.99000 108 LEU D O 1
ATOM 2823 N N . ALA C 1 109 ? 49.14500 -20.79900 51.16500 1.000 55.18000 109 ALA D N 1
ATOM 2824 C CA . ALA C 1 109 ? 49.12100 -21.88000 52.14400 1.000 55.20000 109 ALA D CA 1
ATOM 2825 C C . ALA C 1 109 ? 49.26500 -21.34000 53.56100 1.000 53.29000 109 ALA D C 1
ATOM 2826 O O . ALA C 1 109 ? 50.14700 -20.52400 53.84300 1.000 59.93000 109 ALA D O 1
ATOM 2828 N N . GLY C 1 110 ? 48.38000 -21.78700 54.44700 1.000 58.86000 110 GLY D N 1
ATOM 2829 C CA . GLY C 1 110 ? 48.45400 -21.38800 55.84400 1.000 62.19000 110 GLY D CA 1
ATOM 2830 C C . GLY C 1 110 ? 48.25900 -19.90200 56.07500 1.000 63.86000 110 GLY D C 1
ATOM 2831 O O . GLY C 1 110 ? 48.97800 -19.30400 56.88300 1.000 60.93000 110 GLY D O 1
ATOM 2832 N N . SER C 1 111 ? 47.30100 -19.30100 55.37900 1.000 62.14000 111 SER D N 1
ATOM 2833 C CA . SER C 1 111 ? 46.99200 -17.88100 55.51100 1.000 59.04000 111 SER D CA 1
ATOM 2834 C C . SER C 1 111 ? 45.67700 -17.63000 54.79100 1.000 59.86000 111 SER D C 1
ATOM 2835 O O . SER C 1 111 ? 45.17800 -18.48600 54.06000 1.000 62.11000 111 SER D O 1
ATOM 2838 N N . ASN C 1 112 ? 45.11800 -16.44300 55.00400 1.000 59.73000 112 ASN D N 1
ATOM 2839 C CA . ASN C 1 112 ? 43.94700 -16.02100 54.25000 1.000 64.33000 112 ASN D CA 1
ATOM 2840 C C . ASN C 1 112 ? 44.28800 -15.00900 53.16500 1.000 61.20000 112 ASN D C 1
ATOM 2841 O O . ASN C 1 112 ? 43.38300 -14.51700 52.48400 1.000 61.22000 112 ASN D O 1
ATOM 2846 N N . ASP C 1 113 ? 45.56900 -14.69100 52.99000 1.000 60.04000 113 ASP D N 1
ATOM 2847 C CA . ASP C 1 113 ? 46.01800 -13.95900 51.81900 1.000 54.16000 113 ASP D CA 1
ATOM 2848 C C . ASP C 1 113 ? 45.82500 -14.80700 50.56700 1.000 53.85000 113 ASP D C 1
ATOM 2849 O O . ASP C 1 113 ? 45.75100 -16.03800 50.62200 1.000 52.19000 113 ASP D O 1
ATOM 2854 N N . TYR C 1 114 ? 45.75900 -14.13600 49.42000 1.000 53.67000 114 TYR D N 1
ATOM 2855 C CA . TYR C 1 114 ? 45.59600 -14.85300 48.16600 1.000 48.95000 114 TYR D CA 1
ATOM 2856 C C . TYR C 1 114 ? 46.17800 -14.03400 47.02700 1.000 42.39000 114 TYR D C 1
ATOM 2857 O O . TYR C 1 114 ? 46.38300 -12.82200 47.13900 1.000 45.13000 114 TYR D O 1
ATOM 2866 N N . TYR C 1 115 ? 46.46300 -14.72600 45.93400 1.000 42.99000 115 TYR D N 1
ATOM 2867 C CA . TYR C 1 115 ? 46.82600 -14.09800 44.67400 1.000 46.39000 115 TYR D CA 1
ATOM 2868 C C . TYR C 1 115 ? 45.61200 -14.13300 43.75800 1.000 47.31000 115 TYR D C 1
ATOM 2869 O O . TYR C 1 115 ? 44.95800 -15.17400 43.63100 1.000 44.51000 115 TYR D O 1
ATOM 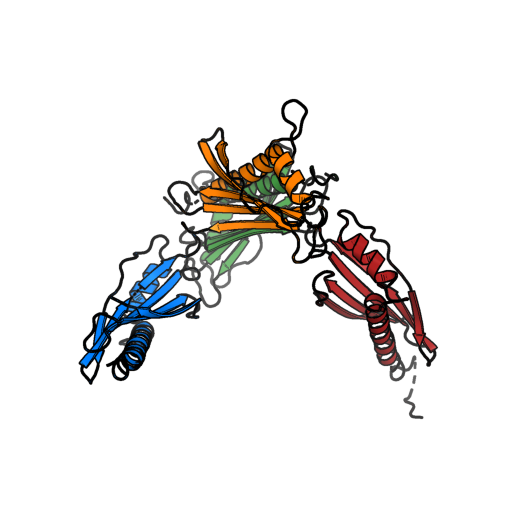2878 N N . GLU C 1 116 ? 45.30600 -13.00100 43.12800 1.000 45.47000 116 GLU D N 1
ATOM 2879 C CA . GLU C 1 116 ? 44.19700 -12.92900 42.18700 1.000 44.74000 116 GLU D CA 1
ATOM 2880 C C . GLU C 1 116 ? 44.71900 -12.52700 40.81800 1.000 40.95000 116 GLU D C 1
ATOM 2881 O O . GLU C 1 116 ? 45.41100 -11.51300 40.68300 1.000 41.57000 116 GLU D O 1
ATOM 2887 N N . HIS C 1 117 ? 44.40000 -13.34400 39.81800 1.000 41.53000 117 HIS D N 1
ATOM 2888 C CA . HIS C 1 117 ? 44.69700 -13.08500 38.41800 1.000 42.31000 117 HIS D CA 1
ATOM 2889 C C . HIS C 1 117 ? 43.40100 -12.67600 37.73600 1.000 43.21000 117 HIS D C 1
ATOM 2890 O O . HIS C 1 117 ? 42.37100 -13.33200 37.91700 1.000 41.82000 117 HIS D O 1
ATOM 2897 N N . ILE C 1 118 ? 43.44200 -11.58400 36.97500 1.000 42.97000 118 ILE D N 1
ATOM 2898 C CA . ILE C 1 118 ? 42.25900 -11.08000 36.28500 1.000 42.72000 118 ILE D CA 1
ATOM 2899 C C . ILE C 1 118 ? 42.65200 -10.77400 34.84900 1.000 41.46000 118 ILE D C 1
ATOM 2900 O O . ILE C 1 118 ? 43.50000 -9.90600 34.60900 1.000 40.47000 118 ILE D O 1
ATOM 2905 N N . VAL C 1 119 ? 42.04600 -11.47500 33.89400 1.000 41.16000 119 VAL D N 1
ATOM 2906 C CA . VAL C 1 119 ? 42.28500 -11.22800 32.47800 1.000 38.60000 119 VAL D CA 1
ATOM 2907 C C . VAL C 1 119 ? 40.94500 -10.96600 31.80400 1.000 39.10000 119 VAL D C 1
ATOM 2908 O O . VAL C 1 119 ? 39.99200 -11.73000 31.98900 1.000 40.57000 119 VAL D O 1
ATOM 2912 N N . THR C 1 120 ? 40.88000 -9.88600 31.03400 1.000 39.28000 120 THR D N 1
ATOM 2913 C CA . THR C 1 120 ? 39.70200 -9.53500 30.25400 1.000 36.89000 120 THR D CA 1
ATOM 2914 C C . THR C 1 120 ? 40.05800 -9.62000 28.77600 1.000 31.67000 120 THR D C 1
ATOM 2915 O O . THR C 1 120 ? 41.06900 -9.05900 28.34200 1.000 36.40000 120 THR D O 1
ATOM 2919 N N . PHE C 1 121 ? 39.24500 -10.34400 28.00700 1.000 35.99000 121 PHE D N 1
ATOM 2920 C CA . PHE C 1 121 ? 39.46200 -10.46700 26.57500 1.000 34.51000 121 PHE D CA 1
ATOM 2921 C C . PHE C 1 121 ? 38.17300 -10.13400 25.83400 1.000 32.52000 121 PHE D C 1
ATOM 2922 O O . PHE C 1 121 ? 37.07400 -10.21800 26.38700 1.000 34.47000 121 PHE D O 1
ATOM 2930 N N . ASN C 1 122 ? 38.32700 -9.74400 24.57300 1.000 37.79000 122 ASN D N 1
ATOM 2931 C CA . ASN C 1 122 ? 37.19300 -9.37300 23.73300 1.000 40.74000 122 ASN D CA 1
ATOM 2932 C C . ASN C 1 122 ? 36.62100 -10.61100 23.05300 1.000 39.20000 122 ASN D C 1
ATOM 2933 O O . ASN C 1 122 ? 37.36600 -11.40500 22.47400 1.000 40.63000 122 ASN D O 1
ATOM 2938 N N . PHE C 1 123 ? 35.29700 -10.76700 23.12500 1.000 39.10000 123 PHE D N 1
ATOM 2939 C CA . PHE C 1 123 ? 34.65900 -11.96800 22.59100 1.000 44.44000 123 PHE D CA 1
ATOM 2940 C C . PHE C 1 123 ? 34.96200 -12.15100 21.10800 1.000 42.58000 123 PHE D C 1
ATOM 2941 O O . PHE C 1 123 ? 35.27700 -13.25900 20.65700 1.000 44.58000 123 PHE D O 1
ATOM 2949 N N . ASP C 1 124 ? 34.87100 -11.07300 20.33000 1.000 42.27000 124 ASP D N 1
ATOM 2950 C CA . ASP C 1 124 ? 35.03300 -11.18800 18.88500 1.000 48.01000 124 ASP D CA 1
ATOM 2951 C C . ASP C 1 124 ? 36.47500 -11.51200 18.50700 1.000 46.89000 124 ASP D C 1
ATOM 2952 O O . ASP C 1 124 ? 36.73100 -12.45800 17.75300 1.000 48.24000 124 ASP D O 1
ATOM 2957 N N . THR C 1 125 ? 37.43200 -10.73900 19.02100 1.000 41.30000 125 THR D N 1
ATOM 2958 C CA . THR C 1 125 ? 38.82300 -10.87800 18.61300 1.000 41.98000 125 THR D CA 1
ATOM 2959 C C . THR C 1 125 ? 39.59900 -11.88300 19.45100 1.000 44.02000 125 THR D C 1
ATOM 2960 O O . THR C 1 125 ? 40.66700 -12.32800 19.01800 1.000 46.16000 125 THR D O 1
ATOM 2964 N N . LYS C 1 126 ? 39.09100 -12.23000 20.63600 1.000 43.69000 126 LYS D N 1
ATOM 2965 C CA . LYS C 1 126 ? 39.81200 -12.96700 21.67500 1.000 49.12000 126 LYS D CA 1
ATOM 2966 C C . LYS C 1 126 ? 41.14700 -12.32700 22.04500 1.000 48.08000 126 LYS D C 1
ATOM 2967 O O . LYS C 1 126 ? 41.97700 -12.95900 22.70500 1.000 51.75000 126 LYS D O 1
ATOM 2973 N N . GLY C 1 127 ? 41.35600 -11.07200 21.65500 1.000 44.76000 127 GLY D N 1
ATOM 2974 C CA . GLY C 1 127 ? 42.52300 -10.34700 22.11400 1.000 46.86000 127 GLY D CA 1
ATOM 2975 C C . GLY C 1 127 ? 42.37200 -9.90500 23.55800 1.000 40.61000 127 GLY D C 1
ATOM 2976 O O . GLY C 1 127 ? 41.27000 -9.67100 24.05100 1.000 36.97000 127 GLY D O 1
ATOM 2977 N N . ILE C 1 128 ? 43.50200 -9.80100 24.25000 1.000 40.97000 128 ILE D N 1
ATOM 2978 C CA . ILE C 1 128 ? 43.49800 -9.34900 25.63800 1.000 38.34000 128 ILE D CA 1
ATOM 2979 C C . ILE C 1 128 ? 43.25000 -7.84800 25.67200 1.000 34.29000 128 ILE D C 1
ATOM 2980 O O . ILE C 1 128 ? 43.95100 -7.07300 25.01200 1.000 39.61000 128 ILE D O 1
ATOM 2985 N N . ARG C 1 129 ? 42.25000 -7.43300 26.44300 1.000 35.95000 129 ARG D N 1
ATOM 2986 C CA . ARG C 1 129 ? 41.99400 -6.01300 26.64500 1.000 37.31000 129 ARG D CA 1
ATOM 2987 C C . ARG C 1 129 ? 42.60100 -5.48900 27.93900 1.000 39.77000 129 ARG D C 1
ATOM 2988 O O . ARG C 1 129 ? 42.94600 -4.30600 28.01700 1.000 40.86000 129 ARG D O 1
ATOM 2996 N N . SER C 1 130 ? 42.75800 -6.34600 28.94500 1.000 37.50000 130 SER D N 1
ATOM 2997 C CA . SER C 1 130 ? 43.45900 -5.96500 30.16300 1.000 37.86000 130 SER D CA 1
ATOM 2998 C C . SER C 1 130 ? 43.89800 -7.22600 30.89300 1.000 36.90000 130 SER D C 1
ATOM 2999 O O . SER C 1 130 ? 43.25800 -8.27600 30.79000 1.000 35.83000 130 SER D O 1
ATOM 3002 N N . GLU C 1 131 ? 44.99700 -7.11000 31.63400 1.000 37.66000 131 GLU D N 1
ATOM 3003 C CA . GLU C 1 131 ? 45.41300 -8.18600 32.52200 1.000 39.17000 131 GLU D CA 1
ATOM 3004 C C . GLU C 1 131 ? 46.05500 -7.56900 33.75200 1.000 36.37000 131 GLU D C 1
ATOM 3005 O O . GLU C 1 131 ? 46.72800 -6.54100 33.65700 1.000 35.55000 131 GLU D O 1
ATOM 3011 N N . GLU C 1 132 ? 45.84000 -8.20100 34.89900 1.000 40.67000 132 GLU D N 1
ATOM 3012 C CA . GLU C 1 132 ? 46.50000 -7.77500 36.12100 1.000 41.72000 132 GLU D CA 1
ATOM 3013 C C . GLU C 1 132 ? 46.55200 -8.95100 37.08000 1.000 41.09000 132 GLU D C 1
ATOM 3014 O O . GLU C 1 132 ? 45.83700 -9.94500 36.92500 1.000 41.98000 132 GLU D O 1
ATOM 3020 N N . GLY C 1 133 ? 47.41200 -8.82300 38.08300 1.000 41.08000 133 GLY D N 1
ATOM 3021 C CA . GLY C 1 133 ? 47.57000 -9.86000 39.08000 1.000 39.56000 133 GLY D CA 1
ATOM 3022 C C . GLY C 1 133 ? 48.10000 -9.25700 40.36000 1.000 38.99000 133 GLY D C 1
ATOM 3023 O O . GLY C 1 133 ? 49.02200 -8.43700 40.31700 1.000 40.56000 133 GLY D O 1
ATOM 3024 N N . HIS C 1 134 ? 47.53000 -9.64100 41.50000 1.000 40.94000 134 HIS D N 1
ATOM 3025 C CA . HIS C 1 134 ? 47.85500 -8.99400 42.76300 1.000 42.70000 134 HIS D CA 1
ATOM 3026 C C . HIS C 1 134 ? 47.86700 -9.99400 43.90800 1.000 46.80000 134 HIS D C 1
ATOM 3027 O O . HIS C 1 134 ? 46.93500 -10.79200 44.05500 1.000 43.45000 134 HIS D O 1
ATOM 3034 N N . LEU C 1 135 ? 48.92100 -9.93600 44.71700 1.000 42.15000 135 LEU D N 1
ATOM 3035 C CA . LEU C 1 135 ? 48.87200 -10.51000 46.05500 1.000 41.88000 135 LEU D CA 1
ATOM 3036 C C . LEU C 1 135 ? 47.94300 -9.66600 46.91700 1.000 40.29000 135 LEU D C 1
ATOM 3037 O O . LEU C 1 135 ? 48.18200 -8.47000 47.11200 1.000 42.74000 135 LEU D O 1
ATOM 3042 N N . ARG C 1 136 ? 46.88000 -10.28000 47.42300 1.000 46.61000 136 ARG D N 1
ATOM 3043 C CA . ARG C 1 136 ? 45.86700 -9.59200 48.21200 1.000 51.05000 136 ARG D CA 1
ATOM 3044 C C . ARG C 1 136 ? 45.99400 -10.00100 49.67300 1.000 55.03000 136 ARG D C 1
ATOM 3045 O O . ARG C 1 136 ? 45.98600 -11.19600 49.98600 1.000 52.50000 136 ARG D O 1
ATOM 3053 N N . SER C 1 137 ? 46.11000 -9.01800 50.56100 1.000 56.41000 137 SER D N 1
ATOM 3054 C CA . SER C 1 137 ? 46.00600 -9.29700 51.99200 1.000 63.24000 137 SER D CA 1
ATOM 3055 C C . SER C 1 137 ? 44.63700 -8.86700 52.51100 1.000 64.84000 137 SER D C 1
ATOM 3056 O O . SER C 1 137 ? 43.70400 -9.66800 52.56700 1.000 68.78000 137 SER D O 1
ATOM 3059 N N . SER D 1 13 ? 62.37000 1.17600 -29.22700 1.000 58.58000 13 SER A N 1
ATOM 3060 C CA . SER D 1 13 ? 62.18900 -0.21200 -28.81900 1.000 56.03000 13 SER A CA 1
ATOM 3061 C C . SER D 1 13 ? 61.67100 -0.29000 -27.39300 1.000 58.83000 13 SER A C 1
ATOM 3062 O O . SER D 1 13 ? 61.87400 0.62900 -26.59800 1.000 55.21000 13 SER A O 1
ATOM 3065 N N . GLN D 1 14 ? 60.99300 -1.39500 -27.07500 1.000 57.86000 14 GLN A N 1
ATOM 3066 C CA . GLN D 1 14 ? 60.58600 -1.62600 -25.69500 1.000 55.00000 14 GLN A CA 1
ATOM 3067 C C . GLN D 1 14 ? 61.79400 -1.78300 -24.78400 1.000 55.90000 14 GLN A C 1
ATOM 3068 O O . GLN D 1 14 ? 61.72500 -1.44200 -23.59800 1.000 54.26000 14 GLN A O 1
ATOM 3074 N N . THR D 1 15 ? 62.90800 -2.29100 -25.31400 1.000 54.97000 15 THR A N 1
ATOM 3075 C CA . THR D 1 15 ? 64.09100 -2.45200 -24.47800 1.000 54.14000 15 THR A CA 1
ATOM 3076 C C . THR D 1 15 ? 64.64800 -1.09700 -24.05400 1.000 55.84000 15 THR A C 1
ATOM 3077 O O . THR D 1 15 ? 65.06400 -0.92700 -22.90200 1.000 55.91000 15 THR A O 1
ATOM 3081 N N . GLN D 1 16 ? 64.62400 -0.10900 -24.95200 1.000 54.70000 16 GLN A N 1
ATOM 3082 C CA . GLN D 1 16 ? 65.07000 1.22800 -24.57800 1.000 56.60000 16 GLN A CA 1
ATOM 3083 C C . GLN D 1 16 ? 64.05600 1.90800 -23.66700 1.000 57.20000 16 GLN A C 1
ATOM 3084 O O . GLN D 1 16 ? 64.43800 2.63200 -22.73900 1.000 49.02000 16 GLN A O 1
ATOM 3090 N N . ARG D 1 17 ? 62.76100 1.68000 -23.91100 1.000 55.13000 17 ARG A N 1
ATOM 3091 C CA . ARG D 1 17 ? 61.73300 2.33000 -23.10400 1.000 53.01000 17 ARG A CA 1
ATOM 3092 C C . ARG D 1 17 ? 61.85700 1.94500 -21.63700 1.000 49.99000 17 ARG A C 1
ATOM 3093 O O . ARG D 1 17 ? 61.65600 2.78200 -20.75000 1.000 49.52000 17 ARG A O 1
ATOM 3109 N N . TYR D 1 19 ? 64.63700 1.25300 -20.09200 1.000 49.64000 19 TYR A N 1
ATOM 3110 C CA . TYR D 1 19 ? 65.72700 2.07300 -19.57700 1.000 48.70000 19 TYR A CA 1
ATOM 3111 C C . TYR D 1 19 ? 65.26700 3.50900 -19.35500 1.000 46.81000 19 TYR A C 1
ATOM 3112 O O . TYR D 1 19 ? 65.56500 4.11400 -18.31800 1.000 49.13000 19 TYR A O 1
ATOM 3121 N N . ASN D 1 20 ? 64.52100 4.06800 -20.31400 1.000 45.84000 20 ASN A N 1
ATOM 3122 C CA . ASN D 1 20 ? 64.03300 5.43600 -20.16600 1.000 46.72000 20 ASN A CA 1
ATOM 3123 C C . ASN D 1 20 ? 63.08200 5.57200 -18.98500 1.000 52.38000 20 ASN A C 1
ATOM 3124 O O . ASN D 1 20 ? 63.03500 6.63200 -18.34700 1.000 46.10000 20 ASN A O 1
ATOM 3129 N N . TYR D 1 21 ? 62.31500 4.52200 -18.68100 1.000 47.83000 21 TYR A N 1
ATOM 3130 C CA . TYR D 1 21 ? 61.41000 4.57900 -17.53700 1.000 46.68000 21 TYR A CA 1
ATOM 3131 C C . TYR D 1 21 ? 62.18600 4.52600 -16.22900 1.000 47.17000 21 TYR A C 1
ATOM 3132 O O . TYR D 1 21 ? 61.91400 5.29900 -15.30200 1.000 44.74000 21 TYR A O 1
ATOM 3141 N N . LEU D 1 22 ? 63.15400 3.61400 -16.13300 1.000 42.20000 22 LEU A N 1
ATOM 3142 C CA . LEU D 1 22 ? 63.95600 3.52500 -14.92100 1.000 46.49000 22 LEU A CA 1
ATOM 3143 C C . LEU D 1 22 ? 64.75800 4.79800 -14.69100 1.000 50.48000 22 LEU A C 1
ATOM 3144 O O . LEU D 1 22 ? 64.94700 5.21100 -13.54100 1.000 46.58000 22 LEU A O 1
ATOM 3149 N N . LYS D 1 23 ? 65.22000 5.44600 -15.76600 1.000 46.82000 23 LYS A N 1
ATOM 3150 C CA . LYS D 1 23 ? 65.97000 6.68800 -15.60200 1.000 53.39000 23 LYS A CA 1
ATOM 3151 C C . LYS D 1 23 ? 65.06200 7.82800 -15.15600 1.000 50.14000 23 LYS A C 1
ATOM 3152 O O . LYS D 1 23 ? 65.45300 8.64600 -14.31300 1.000 44.38000 23 LYS A O 1
ATOM 3158 N N . ALA D 1 24 ? 63.85100 7.90700 -15.71800 1.000 47.20000 24 ALA A N 1
ATOM 3159 C CA . ALA D 1 24 ? 62.91100 8.93600 -15.28600 1.000 45.55000 24 ALA A CA 1
ATOM 3160 C C . ALA D 1 24 ? 62.51300 8.74700 -13.82900 1.000 42.63000 24 ALA A C 1
ATOM 3161 O O . ALA D 1 24 ? 62.32300 9.73100 -13.10700 1.000 46.85000 24 ALA A O 1
ATOM 3163 N N . LYS D 1 25 ? 62.41300 7.49700 -13.37600 1.000 42.10000 25 LYS A N 1
ATOM 3164 C CA . LYS D 1 25 ? 62.16300 7.21700 -11.96700 1.000 44.14000 25 LYS A CA 1
ATOM 3165 C C . LYS D 1 25 ? 63.31100 7.70400 -11.05400 1.000 47.56000 25 LYS A C 1
ATOM 3166 O O . LYS D 1 25 ? 63.02500 8.31400 -10.01700 1.000 43.96000 25 LYS A O 1
ATOM 3172 N N . TYR D 1 26 ? 64.60700 7.41200 -11.40000 1.000 42.24000 26 TYR A N 1
ATOM 3173 C CA . TYR D 1 26 ? 65.82300 8.02300 -10.77700 1.000 48.16000 26 TYR A CA 1
ATOM 3174 C C . TYR D 1 26 ? 65.66200 9.54400 -10.72200 1.000 44.21000 26 TYR A C 1
ATOM 3175 O O . TYR D 1 26 ? 65.68300 10.15700 -9.64300 1.000 48.59000 26 TYR A O 1
ATOM 3184 N N . THR D 1 27 ? 65.41400 10.15900 -11.88100 1.000 40.06000 27 THR A N 1
ATOM 3185 C CA . THR D 1 27 ? 65.45700 11.61300 -11.97800 1.000 43.94000 27 THR A CA 1
ATOM 3186 C C . THR D 1 27 ? 64.36000 12.24400 -11.13600 1.000 45.29000 27 THR A C 1
ATOM 3187 O O . THR D 1 27 ? 64.60600 13.19100 -10.37900 1.000 39.74000 27 THR A O 1
ATOM 3191 N N . ALA D 1 28 ? 63.14900 11.69500 -11.22600 1.000 41.00000 28 ALA A N 1
ATOM 3192 C CA . ALA D 1 28 ? 62.05200 12.20400 -10.41000 1.000 39.14000 28 ALA A CA 1
ATOM 3193 C C . ALA D 1 28 ? 62.35800 12.05200 -8.92600 1.000 36.62000 28 ALA A C 1
ATOM 3194 O O . ALA D 1 28 ? 62.13600 12.97900 -8.13700 1.000 41.52000 28 ALA A O 1
ATOM 3196 N N . THR D 1 29 ? 62.87100 10.88700 -8.52400 1.000 34.38000 29 THR A N 1
ATOM 3197 C CA . THR D 1 29 ? 63.23000 10.68300 -7.12400 1.000 37.21000 29 THR A CA 1
ATOM 3198 C C . THR D 1 29 ? 64.28000 11.69200 -6.67700 1.000 41.86000 29 THR A C 1
ATOM 3199 O O . THR D 1 29 ? 64.22600 12.20100 -5.55200 1.000 36.47000 29 THR A O 1
ATOM 3203 N N . SER D 1 30 ? 65.23700 12.00300 -7.55600 1.000 38.33000 30 SER A N 1
ATOM 3204 C CA . SER D 1 30 ? 66.28400 12.96100 -7.21300 1.000 42.13000 30 SER A CA 1
ATOM 3205 C C . SER D 1 30 ? 65.71300 14.35900 -7.03200 1.000 38.69000 30 SER A C 1
ATOM 3206 O O . SER D 1 30 ? 66.14300 15.10200 -6.14100 1.000 39.13000 30 SER A O 1
ATOM 3209 N N . GLY D 1 31 ? 64.75500 14.73900 -7.87700 1.000 34.46000 31 GLY A N 1
ATOM 3210 C CA . GLY D 1 31 ? 64.09400 16.01700 -7.69800 1.000 39.58000 31 GLY A CA 1
ATOM 3211 C C . GLY D 1 31 ? 63.41400 16.13000 -6.34500 1.000 37.93000 31 GLY A C 1
ATOM 3212 O O . GLY D 1 31 ? 63.47100 17.17800 -5.70000 1.000 37.87000 31 GLY A O 1
ATOM 3213 N N . THR D 1 32 ? 62.77200 15.04700 -5.90200 1.000 38.27000 32 THR A N 1
ATOM 3214 C CA . THR D 1 32 ? 62.13100 15.04900 -4.58700 1.000 33.02000 32 THR A CA 1
ATOM 3215 C C . THR D 1 32 ? 63.15800 15.23000 -3.47900 1.000 40.77000 32 THR A C 1
ATOM 3216 O O . THR D 1 32 ? 62.93400 15.99100 -2.52800 1.000 35.88000 32 THR A O 1
ATOM 3220 N N . GLN D 1 33 ? 64.28600 14.52500 -3.58300 1.000 38.11000 33 GLN A N 1
ATOM 3221 C CA . GLN D 1 33 ? 65.35100 14.64900 -2.59500 1.000 41.84000 33 GLN A CA 1
ATOM 3222 C C . GLN D 1 33 ? 65.87100 16.07900 -2.52400 1.000 38.50000 33 GLN A C 1
ATOM 3223 O O . GLN D 1 33 ? 66.10900 16.61000 -1.43300 1.000 38.62000 33 GLN A O 1
ATOM 3229 N N . LEU D 1 34 ? 66.03700 16.72700 -3.67500 1.000 37.96000 34 LEU A N 1
ATOM 3230 C CA . LEU D 1 34 ? 66.53400 18.09600 -3.67700 1.000 43.63000 34 LEU A CA 1
ATOM 3231 C C . LEU D 1 34 ? 65.48500 19.06800 -3.15600 1.000 41.55000 34 LEU A C 1
ATOM 3232 O O . LEU D 1 34 ? 65.82300 20.05000 -2.48700 1.000 37.22000 34 LEU A O 1
ATOM 3237 N N . ALA D 1 35 ? 64.20700 18.81900 -3.45600 1.000 35.00000 35 ALA A N 1
ATOM 3238 C CA . ALA D 1 35 ? 63.15200 19.65800 -2.89600 1.000 36.38000 35 ALA A CA 1
ATOM 3239 C C . ALA D 1 35 ? 63.12300 19.55100 -1.37600 1.000 31.89000 35 ALA A C 1
ATOM 3240 O O . ALA D 1 35 ? 62.96900 20.55900 -0.67400 1.000 34.35000 35 ALA A O 1
ATOM 3242 N N . TRP D 1 36 ? 63.27200 18.33200 -0.85500 1.000 30.93000 36 TRP A N 1
ATOM 3243 C CA . TRP D 1 36 ? 63.31000 18.11700 0.58300 1.000 33.18000 36 TRP A CA 1
ATOM 3244 C C . TRP D 1 36 ? 64.48800 18.84200 1.21600 1.000 36.72000 36 TRP A C 1
ATOM 3245 O O . TRP D 1 36 ? 64.34800 19.46300 2.27500 1.000 30.30000 36 TRP A O 1
ATOM 3256 N N . GLY D 1 37 ? 65.66300 18.75300 0.58800 1.000 35.82000 37 GLY A N 1
ATOM 3257 C CA . GLY D 1 37 ? 66.82300 19.45900 1.10900 1.000 37.16000 37 GLY A CA 1
ATOM 3258 C C . GLY D 1 37 ? 66.64400 20.96000 1.09400 1.000 34.46000 37 GLY A C 1
ATOM 3259 O O . GLY D 1 37 ? 67.00500 21.65000 2.05400 1.000 34.85000 37 GLY A O 1
ATOM 3260 N N . ALA D 1 38 ? 66.08100 21.49900 0.00700 1.000 29.99000 38 ALA A N 1
ATOM 3261 C CA . ALA D 1 38 ? 65.84400 22.93400 -0.07200 1.000 37.70000 38 ALA A CA 1
ATOM 3262 C C . ALA D 1 38 ? 64.83200 23.37800 0.97400 1.000 37.79000 38 ALA A C 1
ATOM 3263 O O . ALA D 1 38 ? 64.92400 24.48500 1.51500 1.000 33.32000 38 ALA A O 1
ATOM 3265 N N . TYR D 1 39 ? 63.85100 22.52400 1.26100 1.000 31.25000 39 TYR A N 1
ATOM 3266 C CA . TYR D 1 39 ? 62.86700 22.82400 2.29300 1.000 30.68000 39 TYR A CA 1
ATOM 3267 C C . TYR D 1 39 ? 63.52100 22.88200 3.66800 1.000 31.06000 39 TYR A C 1
ATOM 3268 O O . TYR D 1 39 ? 63.33500 23.84800 4.41600 1.000 33.93000 39 TYR A O 1
ATOM 3277 N N . LEU D 1 40 ? 64.33000 21.87500 3.99700 1.000 30.21000 40 LEU A N 1
ATOM 3278 C CA . LEU D 1 40 ? 64.82800 21.71600 5.35700 1.000 32.45000 40 LEU A CA 1
ATOM 3279 C C . LEU D 1 40 ? 66.04800 22.57600 5.65900 1.000 32.07000 40 LEU A C 1
ATOM 3280 O O . LEU D 1 40 ? 66.22600 22.99600 6.80700 1.000 35.03000 40 LEU A O 1
ATOM 3285 N N . ASP D 1 41 ? 66.91200 22.81600 4.67800 1.000 33.03000 41 ASP A N 1
ATOM 3286 C CA . ASP D 1 41 ? 68.25700 23.30400 4.99300 1.000 34.78000 41 ASP A CA 1
ATOM 3287 C C . ASP D 1 41 ? 68.23300 24.79500 5.24600 1.000 30.70000 41 ASP A C 1
ATOM 3288 O O . ASP D 1 41 ? 67.78000 25.56900 4.39700 1.000 31.34000 41 ASP A O 1
ATOM 3293 N N . PRO D 1 42 ? 68.70700 25.26700 6.40900 1.000 30.54000 42 PRO A N 1
ATOM 3294 C CA . PRO D 1 42 ? 68.73900 26.70400 6.65900 1.000 29.75000 42 PRO A CA 1
ATOM 3295 C C . PRO D 1 42 ? 69.75800 27.39700 5.76800 1.000 34.93000 42 PRO A C 1
ATOM 3296 O O . PRO D 1 42 ? 70.69800 26.78800 5.25100 1.000 36.49000 42 PRO A O 1
ATOM 3300 N N . VAL D 1 43 ? 69.54200 28.69600 5.58000 1.000 32.92000 43 VAL A N 1
ATOM 3301 C CA . VAL D 1 43 ? 70.42100 29.53900 4.78100 1.000 39.29000 43 VAL A CA 1
ATOM 3302 C C . VAL D 1 43 ? 70.78100 30.75600 5.62400 1.000 39.37000 43 VAL A C 1
ATOM 3303 O O . VAL D 1 43 ? 69.88800 31.47800 6.08100 1.000 41.30000 43 VAL A O 1
ATOM 3307 N N . ASP D 1 44 ? 72.08100 30.97900 5.82700 1.000 41.32000 44 ASP A N 1
ATOM 3308 C CA . ASP D 1 44 ? 72.56700 32.11500 6.61400 1.000 45.78000 44 ASP A CA 1
ATOM 3309 C C . ASP D 1 44 ? 71.90600 32.16500 7.99200 1.000 41.11000 44 ASP A C 1
ATOM 3310 O O . ASP D 1 44 ? 71.51400 33.22700 8.47800 1.000 43.85000 44 ASP A O 1
ATOM 3315 N N . GLY D 1 45 ? 71.76200 31.00000 8.61500 1.000 35.43000 45 GLY A N 1
ATOM 3316 C CA . GLY D 1 45 ? 71.22800 30.93500 9.96200 1.000 36.44000 45 GLY A CA 1
ATOM 3317 C C . GLY D 1 45 ? 69.75600 31.24000 10.09200 1.000 36.76000 45 GLY A C 1
ATOM 3318 O O . GLY D 1 45 ? 69.29400 31.55300 11.19100 1.000 30.40000 45 GLY A O 1
ATOM 3319 N N . ASN D 1 46 ? 69.00000 31.17400 9.00400 1.000 37.90000 46 ASN A N 1
ATOM 3320 C CA . ASN D 1 46 ? 67.55800 31.34800 9.00500 1.000 38.08000 46 ASN A CA 1
ATOM 3321 C C . ASN D 1 46 ? 66.92600 30.22500 8.25200 1.000 38.29000 46 ASN A C 1
ATOM 3322 O O . ASN D 1 46 ? 67.57000 29.57000 7.40500 1.000 32.19000 46 ASN A O 1
ATOM 3327 N N . PRO D 1 47 ? 65.65100 29.90800 8.49600 1.000 36.66000 47 PRO A N 1
ATOM 3328 C CA . PRO D 1 47 ? 64.95600 28.92500 7.67800 1.000 34.04000 47 PRO A CA 1
ATOM 3329 C C . PRO D 1 47 ? 64.98500 29.33700 6.21200 1.000 32.03000 47 PRO A C 1
ATOM 3330 O O . PRO D 1 47 ? 65.07100 30.52300 5.87900 1.000 33.88000 47 PRO A O 1
ATOM 3334 N N . SER D 1 48 ? 64.95000 28.33800 5.33300 1.000 34.64000 48 SER A N 1
ATOM 3335 C CA . SER D 1 48 ? 64.94300 28.61500 3.90800 1.000 34.19000 48 SER A CA 1
ATOM 3336 C C . SER D 1 48 ? 63.68300 29.38800 3.53600 1.000 38.35000 48 SER A C 1
ATOM 3337 O O . SER D 1 48 ? 62.68200 29.38100 4.25700 1.000 33.33000 48 SER A O 1
ATOM 3340 N N . SER D 1 49 ? 63.74300 30.07200 2.39400 1.000 35.86000 49 SER A N 1
ATOM 3341 C CA . SER D 1 49 ? 62.60500 30.88800 1.99700 1.000 36.21000 49 SER A CA 1
ATOM 3342 C C . SER D 1 49 ? 61.37400 30.03100 1.73000 1.000 37.43000 49 SER A C 1
ATOM 3343 O O . SER D 1 49 ? 60.25500 30.45100 2.04300 1.000 34.38000 49 SER A O 1
ATOM 3346 N N . VAL D 1 50 ? 61.55300 28.82600 1.18600 1.000 34.47000 50 VAL A N 1
ATOM 3347 C CA . VAL D 1 50 ? 60.39500 27.97100 0.94900 1.000 36.02000 50 VAL A CA 1
ATOM 3348 C C . VAL D 1 50 ? 59.83300 27.46100 2.27000 1.000 35.54000 50 VAL A C 1
ATOM 3349 O O . VAL D 1 50 ? 58.61100 27.38700 2.44500 1.000 34.03000 50 VAL A O 1
ATOM 3353 N N . TYR D 1 51 ? 60.70400 27.12900 3.23100 1.000 32.23000 51 TYR A N 1
ATOM 3354 C CA . TYR D 1 51 ? 60.20900 26.74400 4.54800 1.000 33.08000 51 TYR A CA 1
ATOM 3355 C C . TYR D 1 51 ? 59.42200 27.88100 5.17700 1.000 32.06000 51 TYR A C 1
ATOM 3356 O O . TYR D 1 51 ? 58.34500 27.66700 5.74600 1.000 32.15000 51 TYR A O 1
ATOM 3365 N N . ALA D 1 52 ? 59.95500 29.10300 5.09000 1.000 33.92000 52 ALA A N 1
ATOM 3366 C CA . ALA D 1 52 ? 59.27800 30.25200 5.67900 1.000 37.17000 52 ALA A CA 1
ATOM 3367 C C . ALA D 1 52 ? 57.88200 30.41700 5.10200 1.000 35.58000 52 ALA A C 1
ATOM 3368 O O . ALA D 1 52 ? 56.92900 30.71100 5.83200 1.000 33.46000 52 ALA A O 1
ATOM 3370 N N . GLU D 1 53 ? 57.74400 30.21800 3.79100 1.000 35.37000 53 GLU A N 1
ATOM 3371 C CA . GLU D 1 53 ? 56.43900 30.34500 3.15700 1.000 33.87000 53 GLU A CA 1
ATOM 3372 C C . GLU D 1 53 ? 55.47000 29.29500 3.68200 1.000 32.97000 53 GLU A C 1
ATOM 3373 O O . GLU D 1 53 ? 54.32100 29.60800 4.00700 1.000 33.86000 53 GLU A O 1
ATOM 3379 N N . PHE D 1 54 ? 55.91300 28.03800 3.77700 1.000 32.52000 54 PHE A N 1
ATOM 3380 C CA . PHE D 1 54 ? 55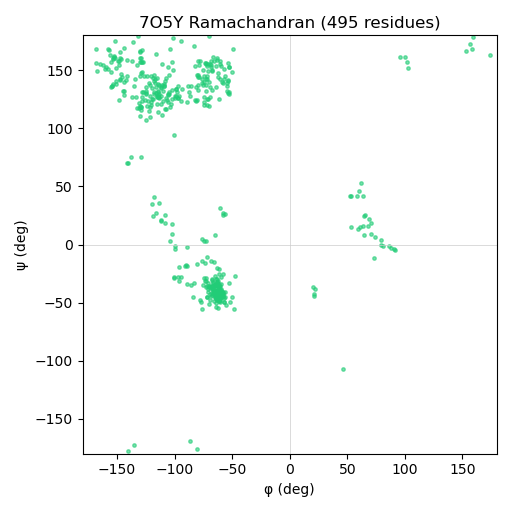.00000 27.00700 4.25700 1.000 31.67000 54 PHE A CA 1
ATOM 3381 C C . PHE D 1 54 ? 54.74300 27.13100 5.74900 1.000 34.03000 54 PHE A C 1
ATOM 3382 O O . PHE D 1 54 ? 53.66600 26.74700 6.21800 1.000 30.85000 54 PHE A O 1
ATOM 3390 N N . ASP D 1 55 ? 55.71000 27.65800 6.50700 1.000 30.27000 55 ASP A N 1
ATOM 3391 C CA . ASP D 1 55 ? 55.45200 27.94800 7.91700 1.000 33.79000 55 ASP A CA 1
ATOM 3392 C C . ASP D 1 55 ? 54.34500 28.98000 8.06800 1.000 32.88000 55 ASP A C 1
ATOM 3393 O O . ASP D 1 55 ? 53.46600 28.83700 8.92800 1.000 33.21000 55 ASP A O 1
ATOM 3398 N N . GLU D 1 56 ? 54.37400 30.03300 7.24400 1.000 32.73000 56 GLU A N 1
ATOM 3399 C CA . GLU D 1 56 ? 53.31100 31.03000 7.29600 1.000 34.80000 56 GLU A CA 1
ATOM 3400 C C . GLU D 1 56 ? 51.97600 30.42100 6.89200 1.000 35.70000 56 GLU A C 1
ATOM 3401 O O . GLU D 1 56 ? 50.94800 30.68300 7.52900 1.000 35.28000 56 GLU A O 1
ATOM 3407 N N . ARG D 1 57 ? 51.96900 29.60800 5.83300 1.000 31.78000 57 ARG A N 1
ATOM 3408 C CA . ARG D 1 57 ? 50.73300 28.94100 5.44500 1.000 32.10000 57 ARG A CA 1
ATOM 3409 C C . ARG D 1 57 ? 50.24200 28.01800 6.54900 1.000 33.39000 57 ARG A C 1
ATOM 3410 O O . ARG D 1 57 ? 49.05400 28.02500 6.88900 1.000 33.16000 57 ARG A O 1
ATOM 3418 N N . ALA D 1 58 ? 51.14900 27.23200 7.13900 1.000 31.44000 58 ALA A N 1
ATOM 3419 C CA . ALA D 1 58 ? 50.74000 26.22100 8.10500 1.000 30.99000 58 ALA A CA 1
ATOM 3420 C C . ALA D 1 58 ? 50.05600 26.82000 9.32700 1.000 32.09000 58 ALA A C 1
ATOM 3421 O O . ALA D 1 58 ? 49.25200 26.13600 9.97000 1.000 30.21000 58 ALA A O 1
ATOM 3423 N N . HIS D 1 59 ? 50.34900 28.07500 9.65500 1.000 33.42000 59 HIS A N 1
ATOM 3424 C CA . HIS D 1 59 ? 49.76100 28.75000 10.80200 1.000 34.59000 59 HIS A CA 1
ATOM 3425 C C . HIS D 1 59 ? 48.65100 29.71400 10.40100 1.000 38.98000 59 HIS A C 1
ATOM 3426 O O . HIS D 1 59 ? 48.15900 30.46700 11.24600 1.000 40.28000 59 HIS A O 1
ATOM 3433 N N . ASN D 1 60 ? 48.23700 29.68700 9.13600 1.000 33.38000 60 ASN A N 1
ATOM 3434 C CA . ASN D 1 60 ? 47.15200 30.50700 8.61300 1.000 34.78000 60 ASN A CA 1
ATOM 3435 C C . ASN D 1 60 ? 45.87400 29.67900 8.55800 1.000 34.49000 60 ASN A C 1
ATOM 3436 O O . ASN D 1 60 ? 45.88900 28.53500 8.09400 1.000 33.84000 60 ASN A O 1
ATOM 3441 N N . VAL D 1 61 ? 44.76300 30.25400 9.02700 1.000 35.18000 61 VAL A N 1
ATOM 3442 C CA . VAL D 1 61 ? 43.49300 29.53300 8.93700 1.000 36.69000 61 VAL A CA 1
ATOM 3443 C C . VAL D 1 61 ? 42.94900 29.49300 7.51900 1.000 38.75000 61 VAL A C 1
ATOM 3444 O O . VAL D 1 61 ? 42.06200 28.67900 7.23000 1.000 37.96000 61 VAL A O 1
ATOM 3448 N N . ASP D 1 62 ? 43.46100 30.33500 6.62200 1.000 36.13000 62 ASP A N 1
ATOM 3449 C CA . ASP D 1 62 ? 43.01000 30.39300 5.23100 1.000 39.49000 62 ASP A CA 1
ATOM 3450 C C . ASP D 1 62 ? 44.22800 30.59900 4.34200 1.000 39.94000 62 ASP A C 1
ATOM 3451 O O . ASP D 1 62 ? 44.41900 31.66900 3.75400 1.000 41.88000 62 ASP A O 1
ATOM 3456 N N . PRO D 1 63 ? 45.08200 29.58700 4.22300 1.000 34.04000 63 PRO A N 1
ATOM 3457 C CA . PRO D 1 63 ? 46.38400 29.79000 3.58500 1.000 38.01000 63 PRO A CA 1
ATOM 3458 C C . PRO D 1 63 ? 46.28700 29.84000 2.06800 1.000 40.61000 63 PRO A C 1
ATOM 3459 O O . PRO D 1 63 ? 45.34100 29.34600 1.45200 1.000 38.77000 63 PRO A O 1
ATOM 3463 N N . SER D 1 64 ? 47.30400 30.46000 1.47900 1.000 41.00000 64 SER A N 1
ATOM 3464 C CA . SER D 1 64 ? 47.49700 30.38600 0.04000 1.000 41.09000 64 SER A CA 1
ATOM 3465 C C . SER D 1 64 ? 47.62100 28.93300 -0.39700 1.000 41.88000 64 SER A C 1
ATOM 3466 O O . SER D 1 64 ? 48.20400 28.10400 0.30400 1.000 39.94000 64 SER A O 1
ATOM 3469 N N . THR D 1 65 ? 47.05900 28.62300 -1.56200 1.000 43.18000 65 THR A N 1
ATOM 3470 C CA . THR D 1 65 ? 47.24100 27.31800 -2.18100 1.000 40.19000 65 THR A CA 1
ATOM 3471 C C . THR D 1 65 ? 47.92500 27.45200 -3.53800 1.000 44.12000 65 THR A C 1
ATOM 3472 O O . THR D 1 65 ? 47.77400 26.59100 -4.40600 1.000 44.29000 65 THR A O 1
ATOM 3476 N N . GLU D 1 66 ? 48.67000 28.53400 -3.73300 1.000 46.24000 66 GLU A N 1
ATOM 3477 C CA . GLU D 1 66 ? 49.45600 28.70700 -4.95000 1.000 45.66000 66 GLU A CA 1
ATOM 3478 C C . GLU D 1 66 ? 50.63000 27.73400 -4.93700 1.000 47.45000 66 GLU A C 1
ATOM 3479 O O . GLU D 1 66 ? 51.40500 27.72800 -3.97200 1.000 43.00000 66 GLU A O 1
ATOM 3485 N N . PRO D 1 67 ? 50.79800 26.90000 -5.96200 1.000 47.82000 67 PRO A N 1
ATOM 3486 C CA . PRO D 1 67 ? 51.97800 26.02700 -6.00400 1.000 45.06000 67 PRO A CA 1
ATOM 3487 C C . PRO D 1 67 ? 53.26700 26.82800 -6.10900 1.000 40.66000 67 PRO A C 1
ATOM 3488 O O . PRO D 1 67 ? 53.29100 27.95500 -6.61000 1.000 44.05000 67 PRO A O 1
ATOM 3492 N N . ILE D 1 68 ? 54.34400 26.22700 -5.61000 1.000 40.08000 68 ILE A N 1
ATOM 3493 C CA . ILE D 1 68 ? 55.69800 26.75600 -5.71300 1.000 42.54000 68 ILE A CA 1
ATOM 3494 C C . ILE D 1 68 ? 56.45800 25.83100 -6.65400 1.000 40.60000 68 ILE A C 1
ATOM 3495 O O . ILE D 1 68 ? 56.73900 24.67700 -6.30900 1.000 37.28000 68 ILE A O 1
ATOM 3500 N N . LYS D 1 69 ? 56.81000 26.33300 -7.83100 1.000 43.53000 69 LYS A N 1
ATOM 3501 C CA . LYS D 1 69 ? 57.36100 25.50200 -8.89100 1.000 46.78000 69 LYS A CA 1
ATOM 3502 C C . LYS D 1 69 ? 58.85000 25.76100 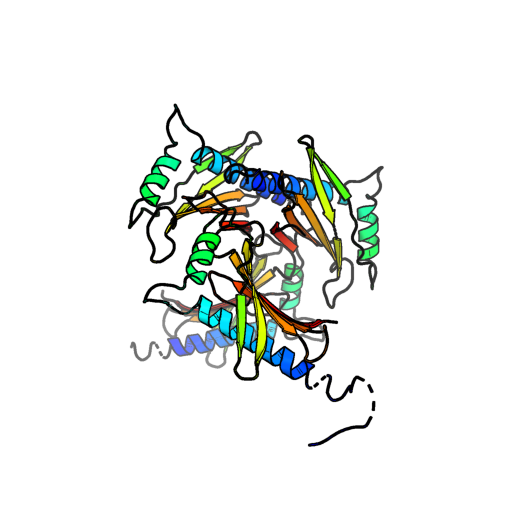-9.07100 1.000 46.44000 69 LYS A C 1
ATOM 3503 O O . LYS D 1 69 ? 59.31600 26.89500 -8.93200 1.000 50.54000 69 LYS A O 1
ATOM 3509 N N . SER D 1 70 ? 59.59300 24.69500 -9.36400 1.000 49.20000 70 SER A N 1
ATOM 3510 C CA . SER D 1 70 ? 60.97700 24.79700 -9.80100 1.000 54.91000 70 SER A CA 1
ATOM 3511 C C . SER D 1 70 ? 61.26500 23.67500 -10.78800 1.000 57.11000 70 SER A C 1
ATOM 3512 O O . SER D 1 70 ? 60.71200 22.57600 -10.68300 1.000 51.61000 70 SER A O 1
ATOM 3515 N N . THR D 1 71 ? 62.13100 23.97100 -11.75800 1.000 60.02000 71 THR A N 1
ATOM 3516 C CA . THR D 1 71 ? 62.51900 23.03900 -12.81500 1.000 54.54000 71 THR A CA 1
ATOM 3517 C C . THR D 1 71 ? 64.02900 22.85700 -12.74000 1.000 58.58000 71 THR A C 1
ATOM 3518 O O . THR D 1 71 ? 64.78200 23.78300 -13.05700 1.000 61.44000 71 THR A O 1
ATOM 3522 N N . HIS D 1 72 ? 64.48100 21.67600 -12.32300 1.000 59.80000 72 HIS A N 1
ATOM 3523 C CA . HIS D 1 72 ? 65.89700 21.44600 -12.05600 1.000 58.27000 72 HIS A CA 1
ATOM 3524 C C . HIS D 1 72 ? 66.51700 20.52000 -13.09700 1.000 59.69000 72 HIS A C 1
ATOM 3525 O O . HIS D 1 72 ? 66.07600 19.37700 -13.26400 1.000 52.41000 72 HIS A O 1
ATOM 3532 N N . THR D 1 73 ? 67.57500 21.00200 -13.74500 1.000 58.54000 73 THR A N 1
ATOM 3533 C CA . THR D 1 73 ? 68.32000 20.25500 -14.75000 1.000 52.51000 73 THR A CA 1
ATOM 3534 C C . THR D 1 73 ? 69.57800 19.65500 -14.13100 1.000 50.93000 73 THR A C 1
ATOM 3535 O O . THR D 1 73 ? 70.37700 20.37500 -13.52300 1.000 56.23000 73 THR A O 1
ATOM 3539 N N . PHE D 1 74 ? 69.76400 18.34800 -14.31000 1.000 47.42000 74 PHE A N 1
ATOM 3540 C CA . PHE D 1 74 ? 70.87100 17.62500 -13.69200 1.000 50.33000 74 PHE A CA 1
ATOM 3541 C C . PHE D 1 74 ? 72.12100 17.69300 -14.57300 1.000 57.62000 74 PHE A C 1
ATOM 3542 O O . PHE D 1 74 ? 72.18700 18.44600 -15.54800 1.000 56.96000 74 PHE A O 1
ATOM 3550 N N . LYS D 1 75 ? 73.13200 16.88500 -14.23200 1.000 57.95000 75 LYS A N 1
ATOM 3551 C CA . LYS D 1 75 ? 74.40600 16.90200 -14.95200 1.000 64.91000 75 LYS A CA 1
ATOM 3552 C C . LYS D 1 75 ? 74.22900 16.46800 -16.39600 1.000 63.33000 75 LYS A C 1
ATOM 3553 O O . LYS D 1 75 ? 74.66200 17.15600 -17.32700 1.000 67.56000 75 LYS A O 1
ATOM 3559 N N . ASP D 1 76 ? 73.63900 15.30400 -16.59100 1.000 64.44000 76 ASP A N 1
ATOM 3560 C CA . ASP D 1 76 ? 73.45600 14.71000 -17.89800 1.000 61.96000 76 ASP A CA 1
ATOM 3561 C C . ASP D 1 76 ? 72.38100 15.38300 -18.69300 1.000 62.81000 76 ASP A C 1
ATOM 3562 O O . ASP D 1 76 ? 72.08500 14.90800 -19.79200 1.000 62.55000 76 ASP A O 1
ATOM 3567 N N . GLY D 1 77 ? 71.77000 16.45200 -18.18700 1.000 54.39000 77 GLY A N 1
ATOM 3568 C CA . GLY D 1 77 ? 70.73500 17.15200 -18.90700 1.000 52.50000 77 GLY A CA 1
ATOM 3569 C C . GLY D 1 77 ? 69.32100 16.68400 -18.63600 1.000 51.34000 77 GLY A C 1
ATOM 3570 O O . GLY D 1 77 ? 68.38000 17.28800 -19.16500 1.000 54.06000 77 GLY A O 1
ATOM 3571 N N . SER D 1 78 ? 69.13100 15.62800 -17.84800 1.000 49.51000 78 SER A N 1
ATOM 3572 C CA . SER D 1 78 ? 67.77700 15.22100 -17.50000 1.000 53.04000 78 SER A CA 1
ATOM 3573 C C . SER D 1 78 ? 67.15700 16.23500 -16.54300 1.000 54.59000 78 SER A C 1
ATOM 3574 O O . SER D 1 78 ? 67.85100 16.88300 -15.75200 1.000 50.59000 78 SER A O 1
ATOM 3577 N N . VAL D 1 79 ? 65.83700 16.38400 -16.63300 1.000 49.41000 79 VAL A N 1
ATOM 3578 C CA . VAL D 1 79 ? 65.11900 17.46200 -15.96600 1.000 50.12000 79 VAL A CA 1
ATOM 3579 C C . VAL D 1 79 ? 64.02500 16.87900 -15.08300 1.000 51.92000 79 VAL A C 1
ATOM 3580 O O . VAL D 1 79 ? 63.29500 15.97100 -15.49400 1.000 46.77000 79 VAL A O 1
ATOM 3584 N N . ALA D 1 80 ? 63.91200 17.41200 -13.86900 1.000 47.83000 80 ALA A N 1
ATOM 3585 C CA . ALA D 1 80 ? 62.80600 17.10800 -12.97100 1.000 46.05000 80 ALA A CA 1
ATOM 3586 C C . ALA D 1 80 ? 62.01300 18.38700 -12.76300 1.000 47.30000 80 ALA A C 1
ATOM 3587 O O . ALA D 1 80 ? 62.56900 19.39900 -12.32400 1.000 49.54000 80 ALA A O 1
ATOM 3589 N N . GLU D 1 81 ? 60.73000 18.35500 -13.10800 1.000 41.72000 81 GLU A N 1
ATOM 3590 C CA . GLU D 1 81 ? 59.83900 19.47100 -12.82600 1.000 45.84000 81 GLU A CA 1
ATOM 3591 C C . GLU D 1 81 ? 59.22800 19.25400 -11.44900 1.000 43.76000 81 GLU A C 1
ATOM 3592 O O . GLU D 1 81 ? 58.61000 18.21300 -11.19700 1.000 38.41000 81 GLU A O 1
ATOM 3598 N N . ILE D 1 82 ? 59.43000 20.22000 -10.55600 1.000 41.67000 82 ILE A N 1
ATOM 3599 C CA . ILE D 1 82 ? 59.11300 20.06900 -9.14300 1.000 41.41000 82 ILE A CA 1
ATOM 3600 C C . ILE D 1 82 ? 58.05900 21.09400 -8.75900 1.000 37.71000 82 ILE A C 1
ATOM 3601 O O . ILE D 1 82 ? 58.09300 22.24500 -9.20600 1.000 34.09000 82 ILE A O 1
ATOM 3606 N N . GLU D 1 83 ? 57.13000 20.66500 -7.91800 1.000 38.40000 83 GLU A N 1
ATOM 3607 C CA . GLU D 1 83 ? 56.03300 21.49200 -7.46100 1.000 40.22000 83 GLU A CA 1
ATOM 3608 C C . GLU D 1 83 ? 55.82400 21.18600 -5.98500 1.000 38.13000 83 GLU A C 1
ATOM 3609 O O . GLU D 1 83 ? 55.78700 20.01500 -5.60000 1.000 39.09000 83 GLU A O 1
ATOM 3623 N N . ASN D 1 85 ? 53.20300 22.27400 -2.68400 1.000 30.75000 85 ASN A N 1
ATOM 3624 C CA . ASN D 1 85 ? 51.98100 22.94200 -2.26800 1.000 33.83000 85 ASN A CA 1
ATOM 3625 C C . ASN D 1 85 ? 51.51200 22.26300 -0.99900 1.000 27.34000 85 ASN A C 1
ATOM 3626 O O . ASN D 1 85 ? 51.98000 21.17900 -0.63900 1.000 32.02000 85 ASN A O 1
ATOM 3631 N N . GLY D 1 86 ? 50.56700 22.90600 -0.32200 1.000 31.33000 86 GLY A N 1
ATOM 3632 C CA . GLY D 1 86 ? 50.01500 22.32500 0.87800 1.000 32.01000 86 GLY A CA 1
ATOM 3633 C C . GLY D 1 86 ? 48.53700 22.62600 1.00500 1.000 33.02000 86 GLY A C 1
ATOM 3634 O O . GLY D 1 86 ? 47.97800 23.44800 0.27700 1.000 34.44000 86 GLY A O 1
ATOM 3635 N N . GLN D 1 87 ? 47.91300 21.94000 1.95300 1.000 34.61000 87 GLN A N 1
ATOM 3636 C CA . GLN D 1 87 ? 46.51300 22.19100 2.24700 1.000 38.69000 87 GLN A CA 1
ATOM 3637 C C . GLN D 1 87 ? 46.22000 21.77700 3.67900 1.000 32.88000 87 GLN A C 1
ATOM 3638 O O . GLN D 1 87 ? 46.82800 20.84600 4.21400 1.000 31.31000 87 GLN A O 1
ATOM 3644 N N . LEU D 1 88 ? 45.28000 22.48500 4.29200 1.000 30.56000 88 LEU A N 1
ATOM 3645 C CA . LEU D 1 88 ? 44.72400 22.04300 5.55900 1.000 31.18000 88 LEU A CA 1
ATOM 3646 C C . LEU D 1 88 ? 43.77500 20.88400 5.30300 1.000 34.12000 88 LEU A C 1
ATOM 3647 O O . LEU D 1 88 ? 42.98900 20.91200 4.35400 1.000 39.07000 88 LEU A O 1
ATOM 3652 N N . VAL D 1 89 ? 43.85500 19.86100 6.13800 1.000 28.79000 89 VAL A N 1
ATOM 3653 C CA . VAL D 1 89 ? 43.09600 18.63900 5.90700 1.000 36.27000 89 VAL A CA 1
ATOM 3654 C C . VAL D 1 89 ? 41.92100 18.53700 6.87300 1.000 35.31000 89 VAL A C 1
ATOM 3655 O O . VAL D 1 89 ? 41.92000 19.10900 7.97100 1.000 30.14000 89 VAL A O 1
ATOM 3659 N N . ASP D 1 90 ? 40.88400 17.82700 6.42200 1.000 31.41000 90 ASP A N 1
ATOM 3660 C CA . ASP D 1 90 ? 39.77000 17.38400 7.25700 1.000 29.80000 90 ASP A CA 1
ATOM 3661 C C . ASP D 1 90 ? 38.95600 18.54200 7.82600 1.000 26.85000 90 ASP A C 1
ATOM 3662 O O . ASP D 1 90 ? 38.28500 18.38700 8.84800 1.000 29.77000 90 ASP A O 1
ATOM 3667 N N . GLY D 1 91 ? 38.98200 19.69900 7.16800 1.000 27.23000 91 GLY A N 1
ATOM 3668 C CA . GLY D 1 91 ? 38.24100 20.85300 7.63800 1.000 28.21000 91 GLY A CA 1
ATOM 3669 C C . GLY D 1 91 ? 38.83000 21.54500 8.84900 1.000 29.38000 91 GLY A C 1
ATOM 3670 O O . GLY D 1 91 ? 38.20400 22.47600 9.37500 1.000 26.13000 91 GLY A O 1
ATOM 3671 N N . LEU D 1 92 ? 40.01400 21.13200 9.29500 1.000 26.68000 92 LEU A N 1
ATOM 3672 C CA . LEU D 1 92 ? 40.66100 21.64500 10.49200 1.000 26.61000 92 LEU A CA 1
ATOM 3673 C C . LEU D 1 92 ? 41.64000 22.76500 10.15100 1.000 30.80000 92 LEU A C 1
ATOM 3674 O O . LEU D 1 92 ? 41.87800 23.09000 8.98700 1.000 28.07000 92 LEU A O 1
ATOM 3679 N N . THR D 1 93 ? 42.21100 23.36300 11.19600 1.000 25.80000 93 THR A N 1
ATOM 3680 C CA . THR D 1 93 ? 43.20100 24.41900 11.05400 1.000 24.68000 93 THR A CA 1
ATOM 3681 C C . THR D 1 93 ? 44.40700 24.08300 11.92300 1.000 27.01000 93 THR A C 1
ATOM 3682 O O . THR D 1 93 ? 44.34300 23.22500 12.80700 1.000 29.11000 93 THR A O 1
ATOM 3686 N N . GLY D 1 94 ? 45.50800 24.78600 11.67700 1.000 29.57000 94 GLY A N 1
ATOM 3687 C CA . GLY D 1 94 ? 46.69800 24.62400 12.47700 1.000 30.45000 94 GLY A CA 1
ATOM 3688 C C . GLY D 1 94 ? 47.75600 23.78200 11.79700 1.000 32.53000 94 GLY A C 1
ATOM 3689 O O . GLY D 1 94 ? 47.46500 22.95900 10.92200 1.000 29.36000 94 GLY A O 1
ATOM 3690 N N . PRO D 1 95 ? 49.01300 23.96500 12.20700 1.000 31.44000 95 PRO A N 1
ATOM 3691 C CA . PRO D 1 95 ? 50.11700 23.29000 11.50300 1.000 29.12000 95 PRO A CA 1
ATOM 3692 C C . PRO D 1 95 ? 50.07800 21.77800 11.62300 1.000 33.48000 95 PRO A C 1
ATOM 3693 O O . PRO D 1 95 ? 50.57300 21.08200 10.72700 1.000 32.50000 95 PRO A O 1
ATOM 3697 N N . GLU D 1 96 ? 49.50200 21.23800 12.69500 1.000 27.92000 96 GLU A N 1
ATOM 3698 C CA . GLU D 1 96 ? 49.40900 19.78800 12.78000 1.000 30.83000 96 GLU A CA 1
ATOM 3699 C C . GLU D 1 96 ? 48.38800 19.21800 11.80200 1.000 29.75000 96 GLU A C 1
ATOM 3700 O O . GLU D 1 96 ? 48.35300 18.00000 11.60300 1.000 33.85000 96 GLU A O 1
ATOM 3706 N N . ASN D 1 97 ? 47.57000 20.06900 11.18300 1.000 29.42000 97 ASN A N 1
ATOM 3707 C CA . ASN D 1 97 ? 46.59900 19.65000 10.18100 1.000 31.41000 97 ASN A CA 1
ATOM 3708 C C . ASN D 1 97 ? 46.95500 20.16700 8.79700 1.000 34.11000 97 ASN A C 1
ATOM 3709 O O . ASN D 1 97 ? 46.08400 20.26100 7.92600 1.000 32.32000 97 ASN A O 1
ATOM 3714 N N . TYR D 1 98 ? 48.21800 20.51900 8.58300 1.000 30.85000 98 TYR A N 1
ATOM 3715 C CA . TYR D 1 98 ? 48.67200 21.09700 7.32800 1.000 29.87000 98 TYR A CA 1
ATOM 3716 C C . TYR D 1 98 ? 49.62200 20.10600 6.68000 1.000 32.13000 98 TYR A C 1
ATOM 3717 O O . TYR D 1 98 ? 50.69600 19.82600 7.22400 1.000 28.44000 98 TYR A O 1
ATOM 3726 N N . ASN D 1 99 ? 49.21500 19.56300 5.53700 1.000 31.95000 99 ASN A N 1
ATOM 3727 C CA . ASN D 1 99 ? 49.98300 18.56100 4.81500 1.000 31.23000 99 ASN A CA 1
ATOM 3728 C C . ASN D 1 99 ? 50.54500 19.17100 3.54300 1.000 30.37000 99 ASN A C 1
ATOM 3729 O O . ASN D 1 99 ? 49.83600 19.87700 2.82100 1.000 32.87000 99 ASN A O 1
ATOM 3734 N N . ILE D 1 100 ? 51.81400 18.88100 3.26800 1.000 32.06000 100 ILE A N 1
ATOM 3735 C CA . ILE D 1 100 ? 52.53900 19.47400 2.15300 1.000 27.94000 100 ILE A CA 1
ATOM 3736 C C . ILE D 1 100 ? 52.90300 18.36500 1.17600 1.000 28.32000 100 ILE A C 1
ATOM 3737 O O . ILE D 1 100 ? 53.36200 17.29500 1.58500 1.000 28.37000 100 ILE A O 1
ATOM 3742 N N . THR D 1 101 ? 52.70300 18.62900 -0.11100 1.000 31.44000 101 THR A N 1
ATOM 3743 C CA . THR D 1 101 ? 52.93500 17.64100 -1.15400 1.000 29.82000 101 THR A CA 1
ATOM 3744 C C . THR D 1 101 ? 54.06800 18.09900 -2.05900 1.000 25.87000 101 THR A C 1
ATOM 3745 O O . THR D 1 101 ? 54.04200 19.22100 -2.57200 1.000 31.34000 101 THR A O 1
ATOM 3749 N N . ILE D 1 102 ? 55.06100 17.23400 -2.23800 1.000 28.83000 102 ILE A N 1
ATOM 3750 C CA . ILE D 1 102 ? 56.07500 17.40000 -3.27100 1.000 28.32000 102 ILE A CA 1
ATOM 3751 C C . ILE D 1 102 ? 55.67000 16.55000 -4.46400 1.000 29.55000 102 ILE A C 1
ATOM 3752 O O . ILE D 1 102 ? 55.42900 15.34600 -4.31700 1.000 32.10000 102 ILE A O 1
ATOM 3757 N N . LYS D 1 103 ? 55.59400 17.17000 -5.63600 1.000 33.19000 103 LYS A N 1
ATOM 3758 C CA . LYS D 1 103 ? 55.43000 16.45900 -6.89800 1.000 35.38000 103 LYS A CA 1
ATOM 3759 C C . LYS D 1 103 ? 56.67100 16.68000 -7.75000 1.000 34.27000 103 LYS A C 1
ATOM 3760 O O . LYS D 1 103 ? 57.08700 17.82500 -7.95600 1.000 35.74000 103 LYS A O 1
ATOM 3766 N N . SER D 1 104 ? 57.26100 15.58600 -8.23300 1.000 34.60000 104 SER A N 1
ATOM 3767 C CA . SER D 1 104 ? 58.45100 15.63100 -9.07400 1.000 34.59000 104 SER A CA 1
ATOM 3768 C C . SER D 1 104 ? 58.19900 14.78200 -10.31300 1.000 35.48000 104 SER A C 1
ATOM 3769 O O . SER D 1 104 ? 57.98200 13.57000 -10.19900 1.000 35.54000 104 SER A O 1
ATOM 3772 N N . LYS D 1 105 ? 58.22700 15.41800 -11.48500 1.000 39.04000 105 LYS A N 1
ATOM 3773 C CA . LYS D 1 105 ? 57.96900 14.75600 -12.76000 1.000 37.77000 105 LYS A CA 1
ATOM 3774 C C . LYS D 1 105 ? 59.20400 14.81100 -13.64600 1.000 41.62000 105 LYS A C 1
ATOM 3775 O O . LYS D 1 105 ? 59.85900 15.85400 -13.74700 1.000 40.81000 105 LYS A O 1
ATOM 3781 N N . SER D 1 106 ? 59.48600 13.69900 -14.32600 1.000 42.71000 106 SER A N 1
ATOM 3782 C CA . SER D 1 106 ? 60.56800 13.63300 -15.30300 1.000 37.69000 106 SER A CA 1
ATOM 3783 C C . SER D 1 106 ? 60.08100 12.88300 -16.53500 1.000 45.85000 106 SER A C 1
ATOM 3784 O O . SER D 1 106 ? 59.58800 11.75700 -16.41800 1.000 40.94000 106 SER A O 1
ATOM 3787 N N . LYS D 1 107 ? 60.23000 13.50100 -17.70800 1.000 49.61000 107 LYS A N 1
ATOM 3788 C CA . LYS D 1 107 ? 59.82100 12.86400 -18.95500 1.000 48.50000 107 LYS A CA 1
ATOM 3789 C C . LYS D 1 107 ? 60.75900 11.72200 -19.32500 1.000 47.63000 107 LYS A C 1
ATOM 3790 O O . LYS D 1 107 ? 61.97000 11.78900 -19.09900 1.000 45.79000 107 LYS A O 1
ATOM 3796 N N . LEU D 1 108 ? 60.19000 10.67300 -19.91200 1.000 50.74000 108 LEU A N 1
ATOM 3797 C CA . LEU D 1 108 ? 61.00000 9.60700 -20.48300 1.000 52.92000 108 LEU A CA 1
ATOM 3798 C C . LEU D 1 108 ? 61.65100 10.09700 -21.77200 1.000 52.39000 108 LEU A C 1
ATOM 3799 O O . LEU D 1 108 ? 61.01400 10.77300 -22.58500 1.000 53.42000 108 LEU A O 1
ATOM 3804 N N . ALA D 1 109 ? 62.93100 9.76900 -21.94500 1.000 51.98000 109 ALA A N 1
ATOM 3805 C CA . ALA D 1 109 ? 63.69400 10.24100 -23.09700 1.000 56.79000 109 ALA A CA 1
ATOM 3806 C C . ALA D 1 109 ? 62.97600 9.92700 -24.40200 1.000 56.93000 109 ALA A C 1
ATOM 3807 O O . ALA D 1 109 ? 62.55300 8.79200 -24.63600 1.000 57.86000 109 ALA A O 1
ATOM 3809 N N . GLY D 1 110 ? 62.83300 10.94600 -25.24400 1.000 60.89000 110 GLY A N 1
ATOM 3810 C CA . GLY D 1 110 ? 62.20700 10.76200 -26.54500 1.000 64.76000 110 GLY A CA 1
ATOM 3811 C C . GLY D 1 110 ? 60.78300 10.26000 -26.47500 1.000 64.54000 110 GLY A C 1
ATOM 3812 O O . GLY D 1 110 ? 60.41500 9.33300 -27.20900 1.000 67.37000 110 GLY A O 1
ATOM 3813 N N . SER D 1 111 ? 59.97200 10.84700 -25.60200 1.000 63.77000 111 SER A N 1
ATOM 3814 C CA . SER D 1 111 ? 58.58800 10.43500 -25.41600 1.000 64.43000 111 SER A CA 1
ATOM 3815 C C . SER D 1 111 ? 57.89600 11.49500 -24.57700 1.000 61.75000 111 SER A C 1
ATOM 3816 O O . SER D 1 111 ? 58.54500 12.24200 -23.83700 1.000 60.41000 111 SER A O 1
ATOM 3819 N N . ASN D 1 112 ? 56.57600 11.56400 -24.70700 1.000 59.97000 112 ASN A N 1
ATOM 3820 C CA . ASN D 1 112 ? 55.78800 12.42400 -23.83600 1.000 61.33000 112 ASN A CA 1
ATOM 3821 C C . ASN D 1 112 ? 55.33800 11.71200 -22.56900 1.000 57.52000 112 ASN A C 1
ATOM 3822 O O . ASN D 1 112 ? 54.69600 12.33700 -21.71900 1.000 61.50000 112 ASN A O 1
ATOM 3827 N N . ASP D 1 113 ? 55.66000 10.42800 -22.42300 1.000 54.76000 113 ASP A N 1
ATOM 3828 C CA . ASP D 1 113 ? 55.42100 9.72800 -21.17000 1.000 50.44000 113 ASP A CA 1
ATOM 3829 C C . ASP D 1 113 ? 56.33700 10.27500 -20.08200 1.000 48.96000 113 ASP A C 1
ATOM 3830 O O . ASP D 1 113 ? 57.43000 10.77500 -20.35600 1.000 46.32000 113 ASP A O 1
ATOM 3835 N N . TYR D 1 114 ? 55.88800 10.16900 -18.83400 1.000 47.73000 114 TYR A N 1
ATOM 3836 C CA . TYR D 1 114 ? 56.66400 10.70200 -17.72400 1.000 46.14000 114 TYR A CA 1
ATOM 3837 C C . TYR D 1 114 ? 56.42900 9.86200 -16.47800 1.000 45.27000 114 TYR A C 1
ATOM 3838 O O . TYR D 1 114 ? 55.39800 9.19900 -16.33300 1.000 42.67000 114 TYR A O 1
ATOM 3847 N N . TYR D 1 115 ? 57.41700 9.88300 -15.58500 1.000 41.10000 115 TYR A N 1
ATOM 3848 C CA . TYR D 1 115 ? 57.28000 9.33500 -14.24500 1.000 44.57000 115 TYR A CA 1
ATOM 3849 C C . TYR D 1 115 ? 56.95800 10.47500 -13.29300 1.000 40.77000 115 TYR A C 1
ATOM 3850 O O . TYR D 1 115 ? 57.54800 11.55600 -13.38700 1.000 40.15000 115 TYR A O 1
ATOM 3859 N N . GLU D 1 116 ? 56.00700 10.24000 -12.39200 1.000 37.06000 116 GLU A N 1
ATOM 3860 C CA . GLU D 1 116 ? 55.59000 11.25400 -11.43200 1.000 38.85000 116 GLU A CA 1
ATOM 3861 C C . GLU D 1 116 ? 55.70400 10.68800 -10.03000 1.000 39.97000 116 GLU A C 1
ATOM 3862 O O . GLU D 1 116 ? 55.12500 9.64000 -9.72800 1.000 37.66000 116 GLU A O 1
ATOM 3868 N N . HIS D 1 117 ? 56.45400 11.38400 -9.18300 1.000 37.11000 117 HIS A N 1
ATOM 3869 C CA . HIS D 1 117 ? 56.62000 11.05200 -7.77600 1.000 37.70000 117 HIS A CA 1
ATOM 3870 C C . HIS D 1 117 ? 55.81900 12.05700 -6.96300 1.000 32.94000 117 HIS A C 1
ATOM 3871 O O . HIS D 1 117 ? 55.94200 13.26700 -7.17600 1.000 34.79000 117 HIS A O 1
ATOM 3878 N N . ILE D 1 118 ? 54.97700 11.56200 -6.06300 1.000 35.56000 118 ILE A N 1
ATOM 3879 C CA . ILE D 1 118 ? 54.14100 12.41700 -5.22900 1.000 36.86000 118 ILE A CA 1
ATOM 3880 C C . ILE D 1 118 ? 54.33400 11.97600 -3.78700 1.000 31.68000 118 ILE A C 1
ATOM 3881 O O . ILE D 1 118 ? 54.05600 10.82300 -3.44600 1.000 34.25000 118 ILE A O 1
ATOM 3886 N N . VAL D 1 119 ? 54.83800 12.87800 -2.94800 1.000 33.89000 119 VAL A N 1
ATOM 3887 C CA . VAL D 1 119 ? 55.10200 12.56800 -1.54800 1.000 30.70000 119 VAL A CA 1
ATOM 3888 C C . VAL D 1 119 ? 54.43200 13.64100 -0.70100 1.000 27.67000 119 VAL A C 1
ATOM 3889 O O . VAL D 1 119 ? 54.62900 14.83400 -0.93700 1.000 30.12000 119 VAL A O 1
ATOM 3893 N N . THR D 1 120 ? 53.62300 13.21200 0.25900 1.000 30.12000 120 THR A N 1
ATOM 3894 C CA . THR D 1 120 ? 52.89400 14.13500 1.11400 1.000 30.31000 120 THR A CA 1
ATOM 3895 C C . THR D 1 120 ? 53.34400 13.91500 2.54900 1.000 28.04000 120 THR A C 1
ATOM 3896 O O . THR D 1 120 ? 53.31000 12.78700 3.05500 1.000 32.01000 120 THR A O 1
ATOM 3900 N N . PHE D 1 121 ? 53.79200 14.99000 3.19300 1.000 34.31000 121 PHE A N 1
ATOM 3901 C CA . PHE D 1 121 ? 54.25600 14.92400 4.56800 1.000 31.21000 121 PHE A CA 1
ATOM 3902 C C . PHE D 1 121 ? 53.53000 15.98000 5.39000 1.000 26.25000 121 PHE A C 1
ATOM 3903 O O . PHE D 1 121 ? 53.03200 16.98000 4.86100 1.000 30.95000 121 PHE A O 1
ATOM 3911 N N . ASN D 1 122 ? 53.47100 15.74100 6.69700 1.000 30.45000 122 ASN A N 1
ATOM 3912 C CA . ASN D 1 122 ? 52.80500 16.65300 7.61300 1.000 29.70000 122 ASN A CA 1
ATOM 3913 C C . ASN D 1 122 ? 53.76900 17.74700 8.05000 1.000 26.96000 122 ASN A C 1
ATOM 3914 O O . ASN D 1 122 ? 54.92700 17.47100 8.36400 1.000 32.31000 122 ASN A O 1
ATOM 3919 N N . PHE D 1 123 ? 53.28600 18.98900 8.07700 1.000 27.17000 123 PHE A N 1
ATOM 3920 C CA . PHE D 1 123 ? 54.16700 20.09400 8.44200 1.000 29.29000 123 PHE A CA 1
ATOM 3921 C C . PHE D 1 123 ? 54.69600 19.93100 9.86200 1.000 32.24000 123 PHE A C 1
ATOM 3922 O O . PHE D 1 123 ? 55.89200 20.11800 10.12000 1.000 31.19000 123 PHE A O 1
ATOM 3930 N N . ASP D 1 124 ? 53.81700 19.58600 10.80200 1.000 30.38000 124 ASP A N 1
ATOM 3931 C CA . ASP D 1 124 ? 54.21800 19.55200 12.20700 1.000 31.47000 124 ASP A CA 1
ATOM 3932 C C . ASP D 1 124 ? 55.18500 18.40800 12.49000 1.000 32.73000 124 ASP A C 1
ATOM 3933 O O . ASP D 1 124 ? 56.21400 18.60400 13.14300 1.000 36.17000 124 ASP A O 1
ATOM 3938 N N . THR D 1 125 ? 54.86900 17.20200 12.01900 1.000 31.80000 125 THR A N 1
ATOM 3939 C CA . THR D 1 125 ? 55.67600 16.03200 12.34500 1.000 31.89000 125 THR A CA 1
ATOM 3940 C C . THR D 1 125 ? 56.79000 15.76300 11.34000 1.000 33.45000 125 THR A C 1
ATOM 3941 O O . THR D 1 125 ? 57.73800 15.04100 11.67200 1.000 33.12000 125 THR A O 1
ATOM 3945 N N . LYS D 1 126 ? 56.70100 16.32200 10.13300 1.000 33.05000 126 LYS A N 1
ATOM 3946 C CA . LYS D 1 126 ? 57.55800 15.99600 8.99400 1.000 32.49000 126 LYS A CA 1
ATOM 3947 C C . LYS D 1 126 ? 57.48100 14.52200 8.60200 1.000 36.07000 126 LYS A C 1
ATOM 3948 O O . LYS D 1 126 ? 58.29300 14.05300 7.79300 1.000 36.85000 126 LYS A O 1
ATOM 3954 N N . GLY D 1 127 ? 56.49700 13.79000 9.12000 1.000 34.96000 127 GLY A N 1
ATOM 3955 C CA . GLY D 1 127 ? 56.34200 12.39700 8.76000 1.000 35.14000 127 GLY A CA 1
ATOM 3956 C C . GLY D 1 127 ? 55.59300 12.21900 7.45100 1.000 35.83000 127 GLY A C 1
ATOM 3957 O O . GLY D 1 127 ? 54.78400 13.05300 7.04100 1.000 33.78000 127 GLY A O 1
ATOM 3958 N N . ILE D 1 128 ? 55.87400 11.10200 6.78800 1.000 35.59000 128 ILE A N 1
ATOM 3959 C CA . ILE D 1 128 ? 55.26100 10.79600 5.50000 1.000 34.96000 128 ILE A CA 1
ATOM 3960 C C . ILE D 1 128 ? 53.81700 10.37500 5.73800 1.000 34.38000 128 ILE A C 1
ATOM 3961 O O . ILE D 1 128 ? 53.55100 9.42800 6.48400 1.000 37.16000 128 ILE A O 1
ATOM 3966 N N . ARG D 1 129 ? 52.88200 11.08600 5.11900 1.000 32.93000 129 ARG A N 1
ATOM 3967 C CA . ARG D 1 129 ? 51.47800 10.70200 5.19000 1.000 34.09000 129 ARG A CA 1
ATOM 3968 C C . ARG D 1 129 ? 51.04900 9.84400 4.00800 1.000 36.72000 129 ARG A C 1
ATOM 3969 O O . ARG D 1 129 ? 50.14400 9.01800 4.15000 1.000 36.43000 129 ARG A O 1
ATOM 3977 N N . SER D 1 130 ? 51.69500 10.00300 2.85700 1.000 33.27000 130 SER A N 1
ATOM 3978 C CA . SER D 1 130 ? 51.44300 9.14400 1.70600 1.000 34.28000 130 SER A CA 1
ATOM 3979 C C . SER D 1 130 ? 52.54200 9.37300 0.68500 1.000 34.29000 130 SER A C 1
ATOM 3980 O O . SER D 1 130 ? 53.08900 10.47300 0.58100 1.000 36.87000 130 SER A O 1
ATOM 3983 N N . GLU D 1 131 ? 52.85600 8.32300 -0.06400 1.000 37.28000 131 GLU A N 1
ATOM 3984 C CA . GLU D 1 131 ? 53.78500 8.44200 -1.17500 1.000 33.71000 131 GLU A CA 1
ATOM 3985 C C . GLU D 1 131 ? 53.27700 7.57800 -2.31700 1.000 35.10000 131 GLU A C 1
ATOM 3986 O O . GLU D 1 131 ? 52.70600 6.50900 -2.08600 1.000 35.82000 131 GLU A O 1
ATOM 3992 N N . GLU D 1 132 ? 53.48900 8.04700 -3.54100 1.000 35.33000 132 GLU A N 1
ATOM 3993 C CA . GLU D 1 132 ? 53.14200 7.25700 -4.71200 1.000 40.42000 132 GLU A CA 1
ATOM 3994 C C . GLU D 1 132 ? 54.02900 7.67400 -5.87300 1.000 38.54000 132 GLU A C 1
ATOM 3995 O O . GLU D 1 132 ? 54.60600 8.76400 -5.88600 1.000 34.95000 132 GLU A O 1
ATOM 4001 N N . GLY D 1 133 ? 54.13300 6.78500 -6.85100 1.000 36.19000 133 GLY A N 1
ATOM 4002 C CA . GLY D 1 133 ? 54.90600 7.06900 -8.03800 1.000 34.86000 133 GLY A CA 1
ATOM 4003 C C . GLY D 1 133 ? 54.38900 6.25400 -9.20600 1.000 32.83000 133 GLY A C 1
ATOM 4004 O O . GLY D 1 133 ? 54.08800 5.06900 -9.04000 1.000 36.10000 133 GLY A O 1
ATOM 4005 N N . HIS D 1 134 ? 54.26300 6.87000 -10.37700 1.000 34.58000 134 HIS A N 1
ATOM 4006 C CA . HIS D 1 134 ? 53.63900 6.20000 -11.50700 1.000 42.19000 134 HIS A CA 1
ATOM 4007 C C . HIS D 1 134 ? 54.30900 6.58300 -12.81400 1.000 39.20000 134 HIS A C 1
ATOM 4008 O O . HIS D 1 134 ? 54.65100 7.74800 -13.03700 1.000 37.47000 134 HIS A O 1
ATOM 4015 N N . LEU D 1 135 ? 54.47200 5.59200 -13.68400 1.000 42.22000 135 LEU A N 1
ATOM 4016 C CA . LEU D 1 135 ? 54.69400 5.87100 -15.09300 1.000 38.37000 135 LEU A CA 1
ATOM 4017 C C . LEU D 1 135 ? 53.37500 6.32200 -15.71000 1.000 44.28000 135 LEU A C 1
ATOM 4018 O O . LEU D 1 135 ? 52.37900 5.59200 -15.66400 1.000 42.30000 135 LEU A O 1
ATOM 4023 N N . ARG D 1 136 ? 53.35500 7.53700 -16.24700 1.000 42.74000 136 ARG A N 1
ATOM 4024 C CA . ARG D 1 136 ? 52.16900 8.12400 -16.85300 1.000 49.19000 136 ARG A CA 1
ATOM 4025 C C . ARG D 1 136 ? 52.33400 8.17200 -18.36600 1.000 52.35000 136 ARG A C 1
ATOM 4026 O O . ARG D 1 136 ? 53.42100 8.46800 -18.86900 1.000 50.65000 136 ARG A O 1
ATOM 4034 N N . SER D 1 137 ? 51.25300 7.89500 -19.08700 1.000 59.09000 137 SER A N 1
ATOM 4035 C CA . SER D 1 137 ? 51.28000 7.87600 -20.54200 1.000 59.68000 137 SER A CA 1
ATOM 4036 C C . SER D 1 137 ? 50.67600 9.15000 -21.11700 1.000 66.35000 137 SER A C 1
ATOM 4037 O O . SER D 1 137 ? 49.88300 9.83900 -20.46900 1.000 67.73000 137 SER A O 1
ATOM 4040 N N . ALA D 1 138 ? 51.06700 9.44800 -22.35600 1.000 67.18000 138 ALA A N 1
ATOM 4041 C CA . ALA D 1 138 ? 50.55600 10.59200 -23.11100 1.000 73.01000 138 ALA A CA 1
ATOM 4042 C C . ALA D 1 138 ? 50.71100 11.90400 -22.34300 1.000 75.28000 138 ALA A C 1
ATOM 4043 O O . ALA D 1 138 ? 49.83200 12.29800 -21.57500 1.000 76.83000 138 ALA A O 1
#

Radius of gyration: 30.08 Å; Cα contacts (8 Å, |Δi|>4): 1047; chains: 4; bounding box: 76×79×90 Å

Foldseek 3Di:
DDVVLLCLQVVQVVVQVVVVVVVVCQLPPDDPPHGHPNVVQVVVQQQDQDGDFDKDWDKDQDPVGWIKTKIGWDFDPPDGHQQRIKDKIWIWTAGPPFQWIKIKIWIARRPPRHTPDIDIDTGHHD/DPPPVLLCLQVVLVVQQVVVVVVVVCQQQPDDPPHGHPVVVLVVVQQADFDRDFDKDWDKDADPVGWIKIWIGWDFDPPDGHQQRIKDKIWIWTARPPFQWIKIKIWIARRPPRHTPDIDIDTGHHD/DDDDPVPPVLLCLQVVQVVVQVVVVVVVVCQQQPDDPNHGHPNVVLVVVQLQDPDRDFDKDWDWDADPVRWIKIKMGWDFPDNDGHQQRIKDKIWIWTARPPDRWIKIWIWIARRPPRHTPDIDMDTGD/DVVLLCLQVVLVVQQVVVVVVVVCQQQPPDPPHGHPVVVQVVVQQQDQDHDFDKDWDWDADDVGWIKTKIGWDFPDNDHHQQRIKDKIWIWTARPPFNKIKIWIWIAGRVPRDTPDIDIDTGHD

Nearest PDB structures (foldseek):
  7o5y-assembly1_B  TM=1.000E+00  e=1.421E-20  Streptococcus sanguinis
  2lyx-assembly1_A  TM=4.590E-01  e=2.206E+00  Bacillus subtilis subsp. subtilis str. 168
  7yyh-assembly1_P  TM=2.546E-01  e=1.333E+00  Homo sapiens
  6hnm-assembly1_A  TM=2.017E-01  e=7.553E+00  Streptomyces antibioticus
  7o5y-assembly1_B  TM=9.992E-01  e=9.953E-20  Streptococcus sanguinis